Protein AF-0000000076344699 (afdb_homodimer)

InterPro domains:
  IPR036314 Manganese/iron superoxide dismutase, C-terminal domain superfamily [G3DSA:3.55.40.20] (142-290)
  IPR036314 Manganese/iron superoxide dismutase, C-terminal domain superfamily [SSF54719] (144-288)

Sequence (588 aa):
MAARPLLASTSRLATAAARRGIISPAASAPSSSSKPAGGAAGGVDARIFSGIDGFLGAKEVKRLDEWQAGLWGRLQEEVRSNPRLAPIRLKWDNDRFDVAELLAFSAREPSLSLAFNYASLLVNNSYFLEGLNPEAPKPVPAQFADLEDRVASYASGIVGSGWLWLVKAGEEIGDFDVVPTFAAGSLLVTQRAQRGRDGALPLFRTPATVGGEGAAPAAGEAAAADAAAPAAAPRYARKKSAAEVTPLAVLNLFELAYLGDKYGVFAREQYARDWFKTLDWDKVAKRNGQFGAFMAARPLLASTSRLATAAARRGIISPAASAPSSSSKPAGGAAGGVDARIFSGIDGFLGAKEVKRLDEWQAGLWGRLQEEVRSNPRLAPIRLKWDNDRFDVAELLAFSAREPSLSLAFNYASLLVNNSYFLEGLNPEAPKPVPAQFADLEDRVASYASGIVGSGWLWLVKAGEEIGDFDVVPTFAAGSLLVTQRAQRGRDGALPLFRTPATVGGEGAAPAAGEAAAADAAAPAAAPRYARKKSAAEVTPLAVLNLFELAYLGDKYGVFAREQYARDWFKTLDWDKVAKRNGQFGAF

Radius of gyration: 36.45 Å; Cα contacts (8 Å, |Δi|>4): 795; chains: 2; bounding box: 120×191×81 Å

Nearest PDB structures (foldseek):
  6ywy-assembly1_44  TM=6.635E-01  e=2.126E-09  Neurospora crassa
  4dvh-assembly1_B  TM=7.098E-01  e=1.607E-07  Trypanosoma cruzi strain CL Brener
  4h3e-assembly2_B  TM=6.931E-01  e=2.759E-07  Trypanosoma cruzi strain CL Brener
  4f6e-assembly1_B  TM=5.872E-01  e=1.428E-05  Saccharomyces cerevisiae S288C
  4e4e-assembly1_A  TM=5.513E-01  e=7.633E-05  Saccharomyces cerevisiae

pLDDT: mean 75.29, std 27.42, range [22.31, 98.75]

Foldseek 3Di:
DDCPPPDDPPPDPPPPDDPPPPPPPPPPDPPPPPPPPPDQAQLFDPLCCCPAPLAGHNQLVVLLVVLLQVLLVQLLVCCVPPPVNVVQNVCLLVVNHDLLQQLVVQQPPLVCVSNNLSSLVNQQSLQQRSFFARDAFDDDPPLCVVVLVVLLVCQQPDDDWWKWFWWQQDLDDSRIDIFIDGRSDDLQHDPSHGFLDDSVGDGHPPDDSDPDDPDDDDDPPDDSDSPPNRPDRPCVCPPPPVRRIGTLHMDTSHCSNGDDDPAHPNCRSVNSNSSSRRTPVVSSVVSVVVPSVD/DPPPPPDDPPPPPPPPPPPPPPPDPDPPPPPPPPPPPPDQAQLFDPLCCCPAPLAGHNQLVVLLVVLLQVLLVQLLVCCVPPPVNVVQNVCLLVVNHDLLQQLVVQQPPLVCVSNNLSSLVNQQSLQQRSFFARDAFDDDPPLCVVVLVVLLVCQQPDDDWWKWFWWQQDLDDSRIDIFIDGRSDDLQHDPSHGFLDDSVGDGHPPDDSDPDDPDDPDDPPDPSDSPPNRPDRPCVCVPPPVRRIGTLHMDTSHCSNGDDDPAHPNCRSVNSNSSSRRTPVVSSVVSVVVPSVD

Structure (mmCIF, N/CA/C/O backbone):
data_AF-0000000076344699-model_v1
#
loop_
_entity.id
_entity.type
_entity.pdbx_description
1 polymer 'Manganese/iron superoxide dismutase C-terminal domain-containing protein'
#
loop_
_atom_site.group_PDB
_atom_site.id
_atom_site.type_symbol
_atom_site.label_atom_id
_atom_site.label_alt_id
_atom_site.label_comp_id
_atom_site.label_asym_id
_atom_site.label_entity_id
_atom_site.label_seq_id
_atom_site.pdbx_PDB_ins_code
_atom_site.Cartn_x
_atom_site.Cartn_y
_atom_site.Cartn_z
_atom_site.occupancy
_atom_site.B_iso_or_equiv
_atom_site.auth_seq_id
_atom_site.auth_comp_id
_atom_site.auth_asym_id
_atom_site.auth_atom_id
_atom_site.pdbx_PDB_model_num
ATOM 1 N N . MET A 1 1 ? 69.562 91.062 12.648 1 24.58 1 MET A N 1
ATOM 2 C CA . MET A 1 1 ? 68.625 90.188 13.359 1 24.58 1 MET A CA 1
ATOM 3 C C . MET A 1 1 ? 67.188 90.688 13.234 1 24.58 1 MET A C 1
ATOM 5 O O . MET A 1 1 ? 66.312 90.312 13.992 1 24.58 1 MET A O 1
ATOM 9 N N . ALA A 1 2 ? 66.938 91.562 12.273 1 22.73 2 ALA A N 1
ATOM 10 C CA . ALA A 1 2 ? 65.938 92.625 12.062 1 22.73 2 ALA A CA 1
ATOM 11 C C . ALA A 1 2 ? 64.625 92 11.727 1 22.73 2 ALA A C 1
ATOM 13 O O . ALA A 1 2 ? 64.5 91.188 10.805 1 22.73 2 ALA A O 1
ATOM 14 N N . ALA A 1 3 ? 63.594 91.875 12.703 1 26.14 3 ALA A N 1
ATOM 15 C CA . ALA A 1 3 ? 62.406 91.25 13.234 1 26.14 3 ALA A CA 1
ATOM 16 C C . ALA A 1 3 ? 61.156 91.562 12.422 1 26.14 3 ALA A C 1
ATOM 18 O O . ALA A 1 3 ? 60.438 92.5 12.773 1 26.14 3 ALA A O 1
ATOM 19 N N . ARG A 1 4 ? 61.281 91.688 11.016 1 28.28 4 ARG A N 1
ATOM 20 C CA . ARG A 1 4 ? 60.281 92.5 10.328 1 28.28 4 ARG A CA 1
ATOM 21 C C . ARG A 1 4 ? 58.906 91.875 10.43 1 28.28 4 ARG A C 1
ATOM 23 O O . ARG A 1 4 ? 58.75 90.688 10.188 1 28.28 4 ARG A O 1
ATOM 30 N N . PRO A 1 5 ? 57.844 92.438 11.188 1 31.92 5 PRO A N 1
ATOM 31 C CA . PRO A 1 5 ? 56.562 92 11.719 1 31.92 5 PRO A CA 1
ATOM 32 C C . PRO A 1 5 ? 55.531 91.75 10.617 1 31.92 5 PRO A C 1
ATOM 34 O O . PRO A 1 5 ? 55.406 92.5 9.672 1 31.92 5 PRO A O 1
ATOM 37 N N . LEU A 1 6 ? 55.469 90.438 10.133 1 30.05 6 LEU A N 1
ATOM 38 C CA . LEU A 1 6 ? 54.75 89.938 8.977 1 30.05 6 LEU A CA 1
ATOM 39 C C . LEU A 1 6 ? 53.25 90.25 9.062 1 30.05 6 LEU A C 1
ATOM 41 O O . LEU A 1 6 ? 52.625 90 10.094 1 30.05 6 LEU A O 1
ATOM 45 N N . LEU A 1 7 ? 52.75 91.188 8.344 1 25.44 7 LEU A N 1
ATOM 46 C CA . LEU A 1 7 ? 51.469 91.875 8.195 1 25.44 7 LEU A CA 1
ATOM 47 C C . LEU A 1 7 ? 50.344 90.938 7.957 1 25.44 7 LEU A C 1
ATOM 49 O O . LEU A 1 7 ? 50.531 89.875 7.305 1 25.44 7 LEU A O 1
ATOM 53 N N . ALA A 1 8 ? 49.125 91 8.695 1 27.97 8 ALA A N 1
ATOM 54 C CA . ALA A 1 8 ? 47.906 90.312 9.203 1 27.97 8 ALA A CA 1
ATOM 55 C C . ALA A 1 8 ? 46.844 90.25 8.117 1 27.97 8 ALA A C 1
ATOM 57 O O . ALA A 1 8 ? 46.281 91.25 7.711 1 27.97 8 ALA A O 1
ATOM 58 N N . SER A 1 9 ? 47.062 89.562 6.879 1 25.36 9 SER A N 1
ATOM 59 C CA . SER A 1 9 ? 46.188 89.688 5.727 1 25.36 9 SER A CA 1
ATOM 60 C C . SER A 1 9 ? 44.781 89.188 6.027 1 25.36 9 SER A C 1
ATOM 62 O O . SER A 1 9 ? 44.656 88 6.406 1 25.36 9 SER A O 1
ATOM 64 N N . THR A 1 10 ? 43.781 89.938 6.57 1 25.61 10 THR A N 1
ATOM 65 C CA . THR A 1 10 ? 42.438 89.688 7.066 1 25.61 10 THR A CA 1
ATOM 66 C C . THR A 1 10 ? 41.531 89.188 5.941 1 25.61 10 THR A C 1
ATOM 68 O O . THR A 1 10 ? 41.344 89.875 4.941 1 25.61 10 THR A O 1
ATOM 71 N N . SER A 1 11 ? 41.562 87.875 5.57 1 27.44 11 SER A N 1
ATOM 72 C CA . SER A 1 11 ? 40.875 87.125 4.48 1 27.44 11 SER A CA 1
ATOM 73 C C . SER A 1 11 ? 39.375 87.25 4.605 1 27.44 11 SER A C 1
ATOM 75 O O . SER A 1 11 ? 38.812 87 5.672 1 27.44 11 SER A O 1
ATOM 77 N N . ARG A 1 12 ? 38.688 88.125 3.838 1 25.56 12 ARG A N 1
ATOM 78 C CA . ARG A 1 12 ? 37.281 88.562 3.75 1 25.56 12 ARG A CA 1
ATOM 79 C C . ARG A 1 12 ? 36.375 87.375 3.398 1 25.56 12 ARG A C 1
ATOM 81 O O . ARG A 1 12 ? 36.594 86.688 2.381 1 25.56 12 ARG A O 1
ATOM 88 N N . LEU A 1 13 ? 35.719 86.562 4.398 1 27.31 13 LEU A N 1
ATOM 89 C CA . LEU A 1 13 ? 34.875 85.375 4.457 1 27.31 13 LEU A CA 1
ATOM 90 C C . LEU A 1 13 ? 33.562 85.625 3.76 1 27.31 13 LEU A C 1
ATOM 92 O O . LEU A 1 13 ? 32.781 86.5 4.191 1 27.31 13 LEU A O 1
ATOM 96 N N . ALA A 1 14 ? 33.469 85.625 2.365 1 27.61 14 ALA A N 1
ATOM 97 C CA . ALA A 1 14 ? 32.25 85.875 1.576 1 27.61 14 ALA A CA 1
ATOM 98 C C . ALA A 1 14 ? 31.141 84.938 1.919 1 27.61 14 ALA A C 1
ATOM 100 O O . ALA A 1 14 ? 31.359 83.688 1.92 1 27.61 14 ALA A O 1
ATOM 101 N N . THR A 1 15 ? 30.062 85.312 2.686 1 26.39 15 THR A N 1
ATOM 102 C CA . THR A 1 15 ? 28.875 84.625 3.264 1 26.39 15 THR A CA 1
ATOM 103 C C . THR A 1 15 ? 27.922 84.188 2.17 1 26.39 15 THR A C 1
ATOM 105 O O . THR A 1 15 ? 27.375 85 1.423 1 26.39 15 THR A O 1
ATOM 108 N N . ALA A 1 16 ? 28.203 83.188 1.3 1 27.94 16 ALA A N 1
ATOM 109 C CA . ALA A 1 16 ? 27.312 82.75 0.215 1 27.94 16 ALA A CA 1
ATOM 110 C C . ALA A 1 16 ? 25.969 82.312 0.758 1 27.94 16 ALA A C 1
ATOM 112 O O . ALA A 1 16 ? 25.906 81.438 1.666 1 27.94 16 ALA A O 1
ATOM 113 N N . ALA A 1 17 ? 24.828 83.062 0.65 1 26.16 17 ALA A N 1
ATOM 114 C CA . ALA A 1 17 ? 23.422 82.875 1.038 1 26.16 17 ALA A CA 1
ATOM 115 C C . ALA A 1 17 ? 22.812 81.625 0.461 1 26.16 17 ALA A C 1
ATOM 117 O O . ALA A 1 17 ? 22.984 81.312 -0.722 1 26.16 17 ALA A O 1
ATOM 118 N N . ALA A 1 18 ? 22.281 80.625 1.261 1 28.27 18 ALA A N 1
ATOM 119 C CA . ALA A 1 18 ? 21.719 79.312 1.307 1 28.27 18 ALA A CA 1
ATOM 120 C C . ALA A 1 18 ? 20.359 79.25 0.621 1 28.27 18 ALA A C 1
ATOM 122 O O . ALA A 1 18 ? 19.375 79.812 1.13 1 28.27 18 ALA A O 1
ATOM 123 N N . ARG A 1 19 ? 20.109 79.625 -0.647 1 27.08 19 ARG A N 1
ATOM 124 C CA . ARG A 1 19 ? 18.703 79.625 -1.045 1 27.08 19 ARG A CA 1
ATOM 125 C C . ARG A 1 19 ? 18.109 78.25 -0.87 1 27.08 19 ARG A C 1
ATOM 127 O O . ARG A 1 19 ? 18.625 77.25 -1.403 1 27.08 19 ARG A O 1
ATOM 134 N N . ARG A 1 20 ? 17.375 77.875 0.209 1 28.78 20 ARG A N 1
ATOM 135 C CA . ARG A 1 20 ? 16.703 76.688 0.666 1 28.78 20 ARG A CA 1
ATOM 136 C C . ARG A 1 20 ? 15.578 76.25 -0.291 1 28.78 20 ARG A C 1
ATOM 138 O O . ARG A 1 20 ? 14.57 76.938 -0.402 1 28.78 20 ARG A O 1
ATOM 145 N N . GLY A 1 21 ? 15.82 75.812 -1.594 1 28 21 GLY A N 1
ATOM 146 C CA . GLY A 1 21 ? 14.719 75.375 -2.445 1 28 21 GLY A CA 1
ATOM 147 C C . GLY A 1 21 ? 13.812 74.375 -1.795 1 28 21 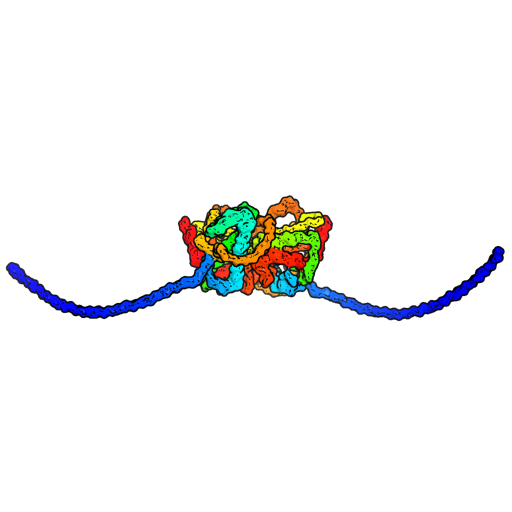GLY A C 1
ATOM 148 O O . GLY A 1 21 ? 14.289 73.438 -1.138 1 28 21 GLY A O 1
ATOM 149 N N . ILE A 1 22 ? 12.539 74.688 -1.443 1 32.91 22 ILE A N 1
ATOM 150 C CA . ILE A 1 22 ? 11.445 73.938 -0.84 1 32.91 22 ILE A CA 1
ATOM 151 C C . ILE A 1 22 ? 11.102 72.75 -1.719 1 32.91 22 ILE A C 1
ATOM 153 O O . ILE A 1 22 ? 10.68 72.875 -2.867 1 32.91 22 ILE A O 1
ATOM 157 N N . ILE A 1 23 ? 11.922 71.75 -1.865 1 32.47 23 ILE A N 1
ATOM 158 C CA . ILE A 1 23 ? 11.516 70.625 -2.678 1 32.47 23 ILE A CA 1
ATOM 159 C C . ILE A 1 23 ? 10.234 70 -2.115 1 32.47 23 ILE A C 1
ATOM 161 O O . ILE A 1 23 ? 10.133 69.75 -0.913 1 32.47 23 ILE A O 1
ATOM 165 N N . SER A 1 24 ? 9.055 70.188 -2.752 1 34.56 24 SER A N 1
ATOM 166 C CA . SER A 1 24 ? 7.738 69.625 -2.434 1 34.56 24 SER A CA 1
ATOM 167 C C . SER A 1 24 ? 7.793 68.125 -2.26 1 34.56 24 SER A C 1
ATOM 169 O O . SER A 1 24 ? 8.422 67.438 -3.062 1 34.56 24 SER A O 1
ATOM 171 N N . PRO A 1 25 ? 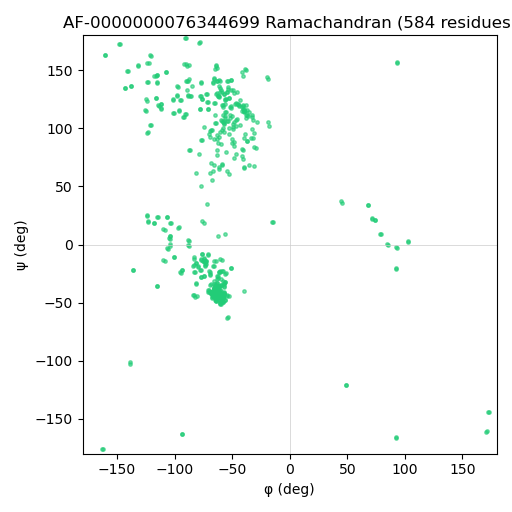7.48 67.625 -1.083 1 30.91 25 PRO A N 1
ATOM 172 C CA . PRO A 1 25 ? 7.566 66.188 -0.821 1 30.91 25 PRO A CA 1
ATOM 173 C C . PRO A 1 25 ? 6.719 65.312 -1.787 1 30.91 25 PRO A C 1
ATOM 175 O O . PRO A 1 25 ? 5.582 65.688 -2.088 1 30.91 25 PRO A O 1
ATOM 178 N N . ALA A 1 26 ? 7.289 64.75 -2.84 1 33.78 26 ALA A N 1
ATOM 179 C CA . ALA A 1 26 ? 6.562 63.781 -3.691 1 33.78 26 ALA A CA 1
ATOM 180 C C . ALA A 1 26 ? 5.715 62.844 -2.857 1 33.78 26 ALA A C 1
ATOM 182 O O . ALA A 1 26 ? 6.176 62.312 -1.837 1 33.78 26 ALA A O 1
ATOM 183 N N . ALA A 1 27 ? 4.367 62.875 -2.971 1 34.06 27 ALA A N 1
ATOM 184 C CA . ALA A 1 27 ? 3.367 61.969 -2.385 1 34.06 27 ALA A CA 1
ATOM 185 C C . ALA A 1 27 ? 3.717 60.5 -2.648 1 34.06 27 ALA A C 1
ATOM 187 O O . ALA A 1 27 ? 3.924 60.125 -3.797 1 34.06 27 ALA A O 1
ATOM 188 N N . SER A 1 28 ? 4.445 59.844 -1.771 1 30.69 28 SER A N 1
ATOM 189 C CA . SER A 1 28 ? 4.699 58.438 -1.879 1 30.69 28 SER A CA 1
ATOM 190 C C . SER A 1 28 ? 3.418 57.656 -2.178 1 30.69 28 SER A C 1
ATOM 192 O O . SER A 1 28 ? 2.391 57.875 -1.535 1 30.69 28 SER A O 1
ATOM 194 N N . ALA A 1 29 ? 3.186 57.219 -3.457 1 36.06 29 ALA A N 1
ATOM 195 C CA . ALA A 1 29 ? 2.078 56.375 -3.846 1 36.06 29 ALA A CA 1
ATOM 196 C C . ALA A 1 29 ? 1.9 55.219 -2.848 1 36.06 29 ALA A C 1
ATOM 198 O O . ALA A 1 29 ? 2.883 54.656 -2.371 1 36.06 29 ALA A O 1
ATOM 199 N N . PRO A 1 30 ? 0.682 55.156 -2.232 1 32.16 30 PRO A N 1
ATOM 200 C CA . PRO A 1 30 ? 0.468 54.031 -1.312 1 32.16 30 PRO A CA 1
ATOM 201 C C . PRO A 1 30 ? 0.874 52.688 -1.911 1 32.16 30 PRO A C 1
ATOM 203 O O . PRO A 1 30 ? 0.802 52.5 -3.129 1 32.16 30 PRO A O 1
ATOM 206 N N . SER A 1 31 ? 2.006 52.156 -1.462 1 31.08 31 SER A N 1
ATOM 207 C CA . SER A 1 31 ? 2.359 50.781 -1.795 1 31.08 31 SER A CA 1
ATOM 208 C C . SER A 1 31 ? 1.137 49.875 -1.751 1 31.08 31 SER A C 1
ATOM 210 O O . SER A 1 31 ? 0.387 49.875 -0.773 1 31.08 31 SER A O 1
ATOM 212 N N . SER A 1 32 ? 0.469 49.719 -2.908 1 30.31 32 SER A N 1
ATOM 213 C CA . SER A 1 32 ? -0.562 48.688 -2.992 1 30.31 32 SER A CA 1
ATOM 214 C C . SER A 1 32 ? -0.163 47.438 -2.209 1 30.31 32 SER A C 1
ATOM 216 O O . SER A 1 32 ? 0.896 46.844 -2.455 1 30.31 32 SER A O 1
ATOM 218 N N . SER A 1 33 ? -0.501 47.406 -0.978 1 29.67 33 SER A N 1
ATOM 219 C CA . SER A 1 33 ? -0.43 46.125 -0.27 1 29.67 33 SER A CA 1
ATOM 220 C C . SER A 1 33 ? -0.928 44.969 -1.144 1 29.67 33 SER A C 1
ATOM 222 O O . SER A 1 33 ? -2.082 44.969 -1.575 1 29.67 33 SER A O 1
ATOM 224 N N . SER A 1 34 ? -0.121 44.594 -2.115 1 30.67 34 SER A N 1
ATOM 225 C CA . SER A 1 34 ? -0.505 43.344 -2.771 1 30.67 34 SER A CA 1
ATOM 226 C C . SER A 1 34 ? -1.194 42.375 -1.795 1 30.67 34 SER A C 1
ATOM 228 O O . SER A 1 34 ? -0.637 42.062 -0.748 1 30.67 34 SER A O 1
ATOM 230 N N . LYS A 1 35 ? -2.52 42.469 -1.737 1 33.31 35 LYS A N 1
ATOM 231 C CA . LYS A 1 35 ? -3.303 41.438 -1.053 1 33.31 35 LYS A CA 1
ATOM 232 C C . LYS A 1 35 ? -2.648 40.062 -1.188 1 33.31 35 LYS A C 1
ATOM 234 O O . LYS A 1 35 ? -2.242 39.688 -2.283 1 33.31 35 LYS A O 1
ATOM 239 N N . PRO A 1 36 ? -2.129 39.594 -0.089 1 32.31 36 PRO A N 1
ATOM 240 C CA . PRO A 1 36 ? -1.609 38.25 -0.295 1 32.31 36 PRO A CA 1
ATOM 241 C C . PRO A 1 36 ? -2.494 37.406 -1.217 1 32.31 36 PRO A C 1
ATOM 243 O O . PRO A 1 36 ? -3.713 37.594 -1.241 1 32.31 36 PRO A O 1
ATOM 246 N N . ALA A 1 37 ? -2.115 37.062 -2.377 1 33 37 ALA A N 1
ATOM 247 C CA . ALA A 1 37 ? -2.746 36.062 -3.225 1 33 37 ALA A CA 1
ATOM 248 C C . ALA A 1 37 ? -3.631 35.125 -2.402 1 33 37 ALA A C 1
ATOM 250 O O . ALA A 1 37 ? -3.426 34.969 -1.196 1 33 37 ALA A O 1
ATOM 251 N N . GLY A 1 38 ? -4.766 34.656 -2.889 1 34.59 38 GLY A N 1
ATOM 252 C CA . GLY A 1 38 ? -5.801 33.781 -2.355 1 34.59 38 GLY A CA 1
ATOM 253 C C . GLY A 1 38 ? -5.266 32.719 -1.399 1 34.59 38 GLY A C 1
ATOM 254 O O . GLY A 1 38 ? -4.234 32.094 -1.669 1 34.59 38 GLY A O 1
ATOM 255 N N . GLY A 1 39 ? -5.262 32.719 -0.107 1 37.12 39 GLY A N 1
ATOM 256 C CA . GLY A 1 39 ? -4.84 32.062 1.118 1 37.12 39 GLY A CA 1
ATOM 257 C C . GLY A 1 39 ? -4.898 30.547 1.03 1 37.12 39 GLY A C 1
ATOM 258 O O . GLY A 1 39 ? -5.758 30 0.343 1 37.12 39 GLY A O 1
ATOM 259 N N . ALA A 1 40 ? -3.693 29.734 0.973 1 47.19 40 ALA A N 1
ATOM 260 C CA . ALA A 1 40 ? -3.375 28.344 1.236 1 47.19 40 ALA A CA 1
ATOM 261 C C . ALA A 1 40 ? -4.309 27.75 2.295 1 47.19 40 ALA A C 1
ATOM 263 O O . ALA A 1 40 ? -4.395 28.281 3.41 1 47.19 40 ALA A O 1
ATOM 264 N N . ALA A 1 41 ? -5.422 27.312 2.027 1 57.31 41 ALA A N 1
ATOM 265 C CA . ALA A 1 41 ? -6.223 26.531 2.975 1 57.31 41 ALA A CA 1
ATOM 266 C C . ALA A 1 41 ? -5.371 25.484 3.688 1 57.31 41 ALA A C 1
ATOM 268 O O . ALA A 1 41 ? -4.711 24.672 3.039 1 57.31 41 ALA A O 1
ATOM 269 N N . GLY A 1 42 ? -5.258 25.5 4.926 1 66 42 GLY A N 1
ATOM 270 C CA . GLY A 1 42 ? -4.668 24.531 5.844 1 66 42 GLY A CA 1
ATOM 271 C C . GLY A 1 42 ? -3.154 24.469 5.754 1 66 42 GLY A C 1
ATOM 272 O O . GLY A 1 42 ? -2.557 23.406 5.918 1 66 42 GLY A O 1
ATOM 273 N N . GLY A 1 43 ? -2.463 25.438 5.301 1 85.69 43 GLY A N 1
ATOM 274 C CA . GLY A 1 43 ? -1.012 25.5 5.223 1 85.69 43 GLY A CA 1
ATOM 275 C C . GLY A 1 43 ? -0.464 25.031 3.891 1 85.69 43 GLY A C 1
ATOM 276 O O . GLY A 1 43 ? 0.745 25.078 3.654 1 85.69 43 GLY A O 1
ATOM 277 N N . VAL A 1 44 ? -1.335 24.578 3.02 1 93.5 44 VAL A N 1
ATOM 278 C CA . VAL A 1 44 ? -0.926 24.078 1.709 1 93.5 44 VAL A CA 1
ATOM 279 C C . VAL A 1 44 ? -0.834 25.25 0.722 1 93.5 44 VAL A C 1
ATOM 281 O O . VAL A 1 44 ? -1.763 26.047 0.613 1 93.5 44 VAL A O 1
ATOM 284 N N . ASP A 1 45 ? 0.29 25.375 0.058 1 94.12 45 ASP A N 1
ATOM 285 C CA . ASP A 1 45 ? 0.451 26.375 -0.998 1 94.12 45 ASP A CA 1
ATOM 286 C C . ASP A 1 45 ? -0.359 26 -2.236 1 94.12 45 ASP A C 1
ATOM 288 O O . ASP A 1 45 ? -0.08 24.984 -2.883 1 94.12 45 ASP A O 1
ATOM 292 N N . ALA A 1 46 ? -1.313 26.797 -2.586 1 94 46 ALA A N 1
ATOM 293 C CA . ALA A 1 46 ? -2.275 26.484 -3.637 1 94 46 ALA A CA 1
ATOM 294 C C . ALA A 1 46 ? -1.578 26.281 -4.98 1 94 46 ALA A C 1
ATOM 296 O O . ALA A 1 46 ? -2.131 25.656 -5.891 1 94 46 ALA A O 1
ATOM 297 N N . ARG A 1 47 ? -0.373 26.797 -5.227 1 95.38 47 ARG A N 1
ATOM 298 C CA . ARG A 1 47 ? 0.348 26.734 -6.492 1 95.38 47 ARG A CA 1
ATOM 299 C C . ARG A 1 47 ? 0.739 25.297 -6.828 1 95.38 47 ARG A C 1
ATOM 301 O O . ARG A 1 47 ? 1.033 24.984 -7.984 1 95.38 47 ARG A O 1
ATOM 308 N N . ILE A 1 48 ? 0.635 24.391 -5.797 1 96.06 48 ILE A N 1
ATOM 309 C CA . ILE A 1 48 ? 1.047 23.016 -6.066 1 96.06 48 ILE A CA 1
ATOM 310 C C . ILE A 1 48 ? 0.003 22.328 -6.945 1 96.06 48 ILE A C 1
ATOM 312 O O . ILE A 1 48 ? 0.281 21.297 -7.555 1 96.06 48 ILE A O 1
ATOM 316 N N . PHE A 1 49 ? -1.212 22.844 -7.109 1 96.12 49 PHE A N 1
ATOM 317 C CA . PHE A 1 49 ? -2.303 22.188 -7.82 1 96.12 49 PHE A CA 1
ATOM 318 C C . PHE A 1 49 ? -2.088 22.25 -9.328 1 96.12 49 PHE A C 1
ATOM 320 O O . PHE A 1 49 ? -2.73 21.531 -10.086 1 96.12 49 PHE A O 1
ATOM 327 N N . SER A 1 50 ? -1.167 23.109 -9.75 1 96 50 SER A N 1
ATOM 328 C CA . SER A 1 50 ? -0.779 23.141 -11.156 1 96 50 SER A CA 1
ATOM 329 C C . SER A 1 50 ? 0.339 22.141 -11.445 1 96 50 SER A C 1
ATOM 331 O O . SER A 1 50 ? 0.764 22 -12.594 1 96 50 SER A O 1
ATOM 333 N N . GLY A 1 51 ? 0.687 21.422 -10.453 1 96.5 51 GLY A N 1
ATOM 334 C CA . GLY A 1 51 ? 1.843 20.531 -10.555 1 96.5 51 GLY A CA 1
ATOM 335 C C . GLY A 1 51 ? 3.125 21.188 -10.062 1 96.5 51 GLY A C 1
ATOM 336 O O . GLY A 1 51 ? 3.193 22.406 -9.914 1 96.5 51 GLY A O 1
ATOM 337 N N . ILE A 1 52 ? 4.012 20.391 -9.695 1 96.75 52 ILE A N 1
ATOM 338 C CA . ILE A 1 52 ? 5.336 20.828 -9.266 1 96.75 52 ILE A CA 1
ATOM 339 C C . ILE A 1 52 ? 6.387 20.344 -10.258 1 96.75 52 ILE A C 1
ATOM 341 O O . ILE A 1 52 ? 6.59 19.141 -10.406 1 96.75 52 ILE A O 1
ATOM 345 N N . ASP A 1 53 ? 7.086 21.281 -10.852 1 93.38 53 ASP A N 1
ATOM 346 C CA . ASP A 1 53 ? 8.102 20.922 -11.836 1 93.38 53 ASP A CA 1
ATOM 347 C C . ASP A 1 53 ? 9.141 19.969 -11.234 1 93.38 53 ASP A C 1
ATOM 349 O O . ASP A 1 53 ? 9.656 20.219 -10.148 1 93.38 53 ASP A O 1
ATOM 353 N N . GLY A 1 54 ? 9.352 18.859 -11.992 1 94.12 54 GLY A N 1
ATOM 354 C CA . GLY A 1 54 ? 10.359 17.906 -11.562 1 94.12 54 GLY A CA 1
ATOM 355 C C . GLY A 1 54 ? 9.844 16.906 -10.547 1 94.12 54 GLY A C 1
ATOM 356 O O . GLY A 1 54 ? 10.586 16.016 -10.117 1 94.12 54 GLY A O 1
ATOM 357 N N . PHE A 1 55 ? 8.586 17.016 -10.195 1 96.94 55 PHE A N 1
ATOM 358 C CA . PHE A 1 55 ? 8.062 16.109 -9.18 1 96.94 55 PHE A CA 1
ATOM 359 C C . PHE A 1 55 ? 6.664 15.625 -9.547 1 96.94 55 PHE A C 1
ATOM 361 O O . PHE A 1 55 ? 6.5 14.836 -10.477 1 96.94 55 PHE A O 1
ATOM 368 N N . LEU A 1 56 ? 5.609 16.156 -8.984 1 97.56 56 LEU A N 1
ATOM 369 C CA . LEU A 1 56 ? 4.254 15.688 -9.258 1 97.56 56 LEU A CA 1
ATOM 370 C C . LEU A 1 56 ? 3.57 16.578 -10.297 1 97.56 56 LEU A C 1
ATOM 372 O O . LEU A 1 56 ? 3.67 17.797 -10.227 1 97.56 56 LEU A O 1
ATOM 376 N N . GLY A 1 57 ? 2.895 15.953 -11.234 1 97.06 57 GLY A N 1
ATOM 377 C CA . GLY A 1 57 ? 2.061 16.703 -12.156 1 97.06 57 GLY A CA 1
ATOM 378 C C . GLY A 1 57 ? 0.727 17.109 -11.555 1 97.06 57 GLY A C 1
ATOM 379 O O . GLY A 1 57 ? 0.395 16.719 -10.438 1 97.06 57 GLY A O 1
ATOM 380 N N . ALA A 1 58 ? -0.018 17.906 -12.289 1 97.06 58 ALA A N 1
ATOM 381 C CA . ALA A 1 58 ? -1.313 18.406 -11.836 1 97.06 58 ALA A CA 1
ATOM 382 C C . ALA A 1 58 ? -2.283 17.25 -11.578 1 97.06 58 ALA A C 1
ATOM 384 O O . ALA A 1 58 ? -3.1 17.312 -10.656 1 97.06 58 ALA A O 1
ATOM 385 N N . LYS A 1 59 ? -2.217 16.234 -12.344 1 95.75 59 LYS A N 1
ATOM 386 C CA . LYS A 1 59 ? -3.117 15.102 -12.211 1 95.75 59 LYS A CA 1
ATOM 387 C C . LYS A 1 59 ? -2.912 14.391 -10.883 1 95.75 59 LYS A C 1
ATOM 389 O O . LYS A 1 59 ? -3.881 14.039 -10.203 1 95.75 59 LYS A O 1
ATOM 394 N N . GLU A 1 60 ? -1.678 14.117 -10.539 1 96.81 60 GLU A N 1
ATOM 395 C CA . GLU A 1 60 ? -1.371 13.445 -9.281 1 96.81 60 GLU A CA 1
ATOM 396 C C . GLU A 1 60 ? -1.753 14.305 -8.078 1 96.81 60 GLU A C 1
ATOM 398 O O . GLU A 1 60 ? -2.285 13.797 -7.09 1 96.81 60 GLU A O 1
ATOM 403 N N . VAL A 1 61 ? -1.501 15.641 -8.172 1 97.5 61 VAL A N 1
ATOM 404 C CA . VAL A 1 61 ? -1.865 16.531 -7.074 1 97.5 61 VAL A CA 1
ATOM 405 C C . VAL A 1 61 ? -3.383 16.562 -6.914 1 97.5 61 VAL A C 1
ATOM 407 O O . VAL A 1 61 ? -3.896 16.562 -5.793 1 97.5 61 VAL A O 1
ATOM 410 N N . LYS A 1 62 ? -4.055 16.578 -7.988 1 96.56 62 LYS A N 1
ATOM 411 C CA . LYS A 1 62 ? -5.512 16.547 -7.938 1 96.56 62 LYS A CA 1
ATOM 412 C C . LYS A 1 62 ? -6.008 15.266 -7.273 1 96.56 62 LYS A C 1
ATOM 414 O O . LYS A 1 62 ? -6.98 15.289 -6.516 1 96.56 62 LYS A O 1
ATOM 419 N N . ARG A 1 63 ? -5.41 14.172 -7.559 1 97.06 63 ARG A N 1
ATOM 420 C CA . ARG A 1 63 ? -5.77 12.906 -6.934 1 97.06 63 ARG A CA 1
ATOM 421 C C . ARG A 1 63 ? -5.586 12.969 -5.422 1 97.06 63 ARG A C 1
ATOM 423 O O . ARG A 1 63 ? -6.43 12.477 -4.668 1 97.06 63 ARG A O 1
ATOM 430 N N . LEU A 1 64 ? -4.504 13.555 -4.996 1 98.06 64 LEU A N 1
ATOM 431 C CA . LEU A 1 64 ? -4.258 13.734 -3.57 1 98.06 64 LEU A CA 1
ATOM 432 C C . LEU A 1 64 ? -5.309 14.641 -2.945 1 98.06 64 LEU A C 1
ATOM 434 O O . LEU A 1 64 ? -5.711 14.438 -1.797 1 98.06 64 LEU A O 1
ATOM 438 N N . ASP A 1 65 ? -5.699 15.641 -3.697 1 97.38 65 ASP A N 1
ATOM 439 C CA . ASP A 1 65 ? -6.77 16.531 -3.268 1 97.38 65 ASP A CA 1
ATOM 440 C C . ASP A 1 65 ? -8.094 15.773 -3.125 1 97.38 65 ASP A C 1
ATOM 442 O O . ASP A 1 65 ? -8.781 15.906 -2.107 1 97.38 65 ASP A O 1
ATOM 446 N N . GLU A 1 66 ? -8.391 14.984 -4.105 1 96.81 66 GLU A N 1
ATOM 447 C CA . GLU A 1 66 ? -9.602 14.164 -4.07 1 96.81 66 GLU A CA 1
ATOM 448 C C . GLU A 1 66 ? -9.57 13.18 -2.906 1 96.81 66 GLU A C 1
ATOM 450 O O . GLU A 1 66 ? -10.586 12.953 -2.252 1 96.81 66 GLU A O 1
ATOM 455 N N . TRP A 1 67 ? -8.43 12.672 -2.719 1 97.81 67 TRP A N 1
ATOM 456 C CA . TRP A 1 67 ? -8.266 11.75 -1.602 1 97.81 67 TRP A CA 1
ATOM 457 C C . TRP A 1 67 ? -8.531 12.453 -0.273 1 97.81 67 TRP A C 1
ATOM 459 O O . TRP A 1 67 ? -9.273 11.945 0.569 1 97.81 67 TRP A O 1
ATOM 469 N N . GLN A 1 68 ? -7.977 13.625 -0.116 1 98 68 GLN A N 1
ATOM 470 C CA . GLN A 1 68 ? -8.18 14.414 1.092 1 98 68 GLN A CA 1
ATOM 471 C C . GLN A 1 68 ? -9.656 14.711 1.314 1 98 68 GLN A C 1
ATOM 473 O O . GLN A 1 68 ? -10.188 14.469 2.402 1 98 68 GLN A O 1
ATOM 478 N N . ALA A 1 69 ? -10.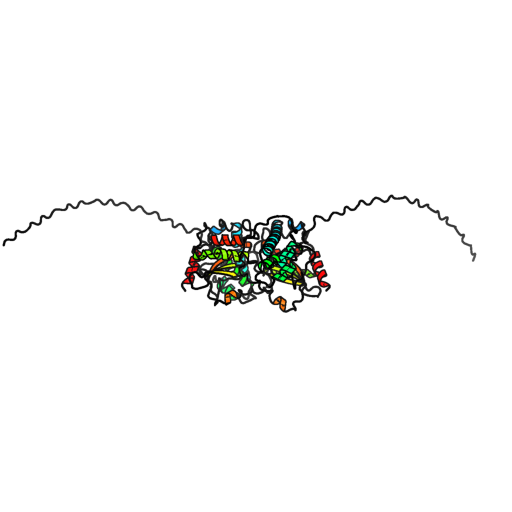289 15.164 0.305 1 96.94 69 ALA A N 1
ATOM 479 C CA . ALA A 1 69 ? -11.703 15.516 0.394 1 96.94 69 ALA A CA 1
ATOM 480 C C . ALA A 1 69 ? -12.555 14.289 0.706 1 96.94 69 ALA A C 1
ATOM 482 O O . ALA A 1 69 ? -13.469 14.352 1.531 1 96.94 69 ALA A O 1
ATOM 483 N N . GLY A 1 70 ? -12.227 13.227 0.06 1 96.81 70 GLY A N 1
ATOM 484 C CA . GLY A 1 70 ? -12.961 12 0.305 1 96.81 70 GLY A CA 1
ATOM 485 C C . GLY A 1 70 ? -12.773 11.461 1.713 1 96.81 70 GLY A C 1
ATOM 486 O O . GLY A 1 70 ? -13.711 10.906 2.299 1 96.81 70 GLY A O 1
ATOM 487 N N . LEU A 1 71 ? -11.586 11.594 2.23 1 97.5 71 LEU A N 1
ATOM 488 C CA . LEU A 1 71 ? -11.32 11.172 3.6 1 97.5 71 LEU A CA 1
ATOM 489 C C . LEU A 1 71 ? -12.141 11.984 4.59 1 97.5 71 LEU A C 1
ATOM 491 O O . LEU A 1 71 ? -12.664 11.438 5.566 1 97.5 71 LEU A O 1
ATOM 495 N N . TRP A 1 72 ? -12.242 13.273 4.348 1 96.94 72 TRP A N 1
ATOM 496 C CA . TRP A 1 72 ? -13.102 14.102 5.188 1 96.94 72 TRP A CA 1
ATOM 497 C C . TRP A 1 72 ? -14.547 13.602 5.148 1 96.94 72 TRP A C 1
ATOM 499 O O . TRP A 1 72 ? -15.188 13.469 6.191 1 96.94 72 TRP A O 1
ATOM 509 N N . GLY A 1 73 ? -15.055 13.359 3.945 1 96.31 73 GLY A N 1
ATOM 510 C CA . GLY A 1 73 ? -16.406 12.852 3.811 1 96.31 73 GLY A CA 1
ATOM 511 C C . GLY A 1 73 ? -16.641 11.547 4.543 1 96.31 73 GLY A C 1
ATOM 512 O O . GLY A 1 73 ? -17.641 11.391 5.246 1 96.31 73 GLY A O 1
ATOM 513 N N . ARG A 1 74 ? -15.773 10.672 4.41 1 95.94 74 ARG A N 1
ATOM 514 C CA . ARG A 1 74 ? -15.883 9.359 5.039 1 95.94 74 ARG A CA 1
ATOM 515 C C . ARG A 1 74 ? -15.766 9.469 6.555 1 95.94 74 ARG A C 1
ATOM 517 O O . ARG A 1 74 ? -16.484 8.781 7.285 1 95.94 74 ARG A O 1
ATOM 524 N N . LEU A 1 75 ? -14.836 10.328 7.02 1 97.06 75 LEU A N 1
ATOM 525 C CA . LEU A 1 75 ? -14.719 10.547 8.461 1 97.06 75 LEU A CA 1
ATOM 526 C C . LEU A 1 75 ? -16.016 11.117 9.031 1 97.06 75 LEU A C 1
ATOM 528 O O . LEU A 1 75 ? -16.484 10.664 10.07 1 97.06 75 LEU A O 1
ATOM 532 N N . GLN A 1 76 ? -16.531 12.062 8.336 1 96 76 GLN A N 1
ATOM 533 C CA . GLN A 1 76 ? -17.781 12.664 8.781 1 96 76 GLN A CA 1
ATOM 534 C C . GLN A 1 76 ? -18.906 11.625 8.852 1 96 76 GLN A C 1
ATOM 536 O O . GLN A 1 76 ? -19.656 11.586 9.828 1 96 76 GLN A O 1
ATOM 541 N N . GLU A 1 77 ? -19 10.812 7.863 1 96.06 77 GLU A N 1
ATOM 542 C CA . GLU A 1 77 ? -20.016 9.766 7.848 1 96.06 77 GLU A CA 1
ATOM 543 C C . GLU A 1 77 ? -19.828 8.797 9.016 1 96.06 77 GLU A C 1
ATOM 545 O O . GLU A 1 77 ? -20.797 8.422 9.688 1 96.06 77 GLU A O 1
ATOM 550 N N . GLU A 1 78 ? -18.609 8.445 9.242 1 95.94 78 GLU A N 1
ATOM 551 C CA . GLU A 1 78 ? -18.312 7.539 10.344 1 95.94 78 GLU A CA 1
ATOM 552 C C . GLU A 1 78 ? -18.672 8.172 11.688 1 95.94 78 GLU A C 1
ATOM 554 O O . GLU A 1 78 ? -19.266 7.52 12.547 1 95.94 78 GLU A O 1
ATOM 559 N N . VAL A 1 79 ? -18.328 9.406 11.875 1 96.25 79 VAL A N 1
ATOM 560 C CA . VAL A 1 79 ? -18.609 10.117 13.125 1 96.25 79 VAL A CA 1
ATOM 561 C C . VAL A 1 79 ? -20.109 10.227 13.336 1 96.25 79 VAL A C 1
ATOM 563 O O . VAL A 1 79 ? -20.594 10.102 14.469 1 96.25 79 VAL A O 1
ATOM 566 N N . ARG A 1 80 ? -20.828 10.336 12.32 1 95.56 80 ARG A N 1
ATOM 567 C CA . ARG A 1 80 ? -22.281 10.508 12.414 1 95.56 80 ARG A CA 1
ATOM 568 C C . ARG A 1 80 ? -22.969 9.172 12.633 1 95.56 80 ARG A C 1
ATOM 570 O O . ARG A 1 80 ? -23.969 9.094 13.352 1 95.56 80 ARG A O 1
ATOM 577 N N . SER A 1 81 ? -22.469 8.141 12.102 1 95.25 81 SER A N 1
ATOM 578 C CA . SER A 1 81 ? -23.188 6.871 12.078 1 95.25 81 SER A CA 1
ATOM 579 C C . SER A 1 81 ? -22.781 5.984 13.242 1 95.25 81 SER A C 1
ATOM 581 O O . SER A 1 81 ? -23.516 5.09 13.641 1 95.25 81 SER A O 1
ATOM 583 N N . ASN A 1 82 ? -21.594 6.195 13.781 1 94.94 82 ASN A N 1
ATOM 584 C CA . ASN A 1 82 ? -21.094 5.348 14.859 1 94.94 82 ASN A CA 1
ATOM 585 C C . ASN A 1 82 ? -21.484 5.902 16.234 1 94.94 82 ASN A C 1
ATOM 587 O O . ASN A 1 82 ? -20.953 6.938 16.656 1 94.94 82 ASN A O 1
ATOM 591 N N . PRO A 1 83 ? -22.344 5.188 16.938 1 95.56 83 PRO A N 1
ATOM 592 C CA . PRO A 1 83 ? -22.828 5.707 18.219 1 95.56 83 PRO A CA 1
ATOM 593 C C . PRO A 1 83 ? -21.703 5.902 19.234 1 95.56 83 PRO A C 1
ATOM 595 O O . PRO A 1 83 ? -21.812 6.762 20.109 1 95.56 83 PRO A O 1
ATOM 598 N N . ARG A 1 84 ? -20.656 5.223 19.094 1 95.62 84 ARG A N 1
ATOM 599 C CA . ARG A 1 84 ? -19.562 5.309 20.047 1 95.62 84 ARG A CA 1
ATOM 600 C C . ARG A 1 84 ? -18.766 6.598 19.844 1 95.62 84 ARG A C 1
ATOM 602 O O . ARG A 1 84 ? -17.938 6.961 20.688 1 95.62 84 ARG A O 1
ATOM 609 N N . LEU A 1 85 ? -19.078 7.285 18.812 1 96.88 85 LEU A N 1
ATOM 610 C CA . LEU A 1 85 ? -18.375 8.531 18.531 1 96.88 85 LEU A CA 1
ATOM 611 C C . LEU A 1 85 ? -19.266 9.734 18.828 1 96.88 85 LEU A C 1
ATOM 613 O O . LEU A 1 85 ? -19 10.844 18.375 1 96.88 85 LEU A O 1
ATOM 617 N N . ALA A 1 86 ? -20.203 9.57 19.656 1 96.12 86 ALA A N 1
ATOM 618 C CA . ALA A 1 86 ? -21.188 10.609 19.984 1 96.12 86 ALA A CA 1
ATOM 619 C C . ALA A 1 86 ? -20.5 11.836 20.562 1 96.12 86 ALA A C 1
ATOM 621 O O . ALA A 1 86 ? -20.812 12.969 20.188 1 96.12 86 ALA A O 1
ATOM 622 N N . PRO A 1 87 ? -19.578 11.703 21.453 1 95.31 87 PRO A N 1
ATOM 623 C CA . PRO A 1 87 ? -18.922 12.891 22 1 95.31 87 PRO A CA 1
ATOM 624 C C . PRO A 1 87 ? -18.156 13.688 20.938 1 95.31 87 PRO A C 1
ATOM 626 O O . PRO A 1 87 ? -18.109 14.914 20.984 1 95.31 87 PRO A O 1
ATOM 629 N N . ILE A 1 88 ? -17.562 12.977 20.031 1 95.62 88 ILE A N 1
ATOM 630 C CA . ILE A 1 88 ? -16.828 13.617 18.938 1 95.62 88 ILE A CA 1
ATOM 631 C C . ILE A 1 88 ? -17.812 14.328 18 1 95.62 88 ILE A C 1
ATOM 633 O O . ILE A 1 88 ? -17.547 15.438 17.547 1 95.62 88 ILE A O 1
ATOM 637 N N . ARG A 1 89 ? -18.891 13.703 17.75 1 95.81 89 ARG A N 1
ATOM 638 C CA . ARG A 1 89 ? -19.938 14.281 16.906 1 95.81 89 ARG A CA 1
ATOM 639 C C . ARG A 1 89 ? -20.422 15.609 17.469 1 95.81 89 ARG A C 1
ATOM 641 O O . ARG A 1 89 ? -20.594 16.578 16.734 1 95.81 89 ARG A O 1
ATOM 648 N N . LEU A 1 90 ? -20.641 15.656 18.719 1 95.38 90 LEU A N 1
ATOM 649 C CA . LEU A 1 90 ? -21.094 16.875 19.375 1 95.38 90 LEU A CA 1
ATOM 650 C C . LEU A 1 90 ? -20.109 18.016 19.141 1 95.38 90 LEU A C 1
ATOM 652 O O . LEU A 1 90 ? -20.516 19.141 18.844 1 95.38 90 LEU A O 1
ATOM 656 N N . LYS A 1 91 ? -18.891 17.688 19.25 1 94.38 91 LYS A N 1
ATOM 657 C CA . LYS A 1 91 ? -17.859 18.703 19.031 1 94.38 91 LYS A CA 1
ATOM 658 C C . LYS A 1 91 ? -17.828 19.141 17.562 1 94.38 91 LYS A C 1
ATOM 660 O O . LYS A 1 91 ? -17.703 20.328 17.266 1 94.38 91 LYS A O 1
ATOM 665 N N . TRP A 1 92 ? -17.938 18.172 16.719 1 93.12 92 TRP A N 1
ATOM 666 C CA . TRP A 1 92 ? -17.984 18.453 15.289 1 93.12 92 TRP A CA 1
ATOM 667 C C . TRP A 1 92 ? -19.125 19.391 14.961 1 93.12 92 TRP A C 1
ATOM 669 O O . TRP A 1 92 ? -18.938 20.406 14.281 1 93.12 92 TRP A O 1
ATOM 679 N N . ASP A 1 93 ? -20.266 19.172 15.555 1 92.31 93 ASP A N 1
ATOM 680 C CA . ASP A 1 93 ? -21.469 19.938 15.273 1 92.31 93 ASP A CA 1
ATOM 681 C C . ASP A 1 93 ? -21.391 21.344 15.859 1 92.31 93 ASP A C 1
ATOM 683 O O . ASP A 1 93 ? -22.125 22.234 15.461 1 92.31 93 ASP A O 1
ATOM 687 N N . ASN A 1 94 ? -20.484 21.578 16.781 1 92.94 94 ASN A N 1
ATOM 688 C CA . ASN A 1 94 ? -20.328 22.891 17.406 1 92.94 94 ASN A CA 1
ATOM 689 C C . ASN A 1 94 ? -19.031 23.578 16.969 1 92.94 94 ASN A C 1
ATOM 691 O O . ASN A 1 94 ? -18.516 24.438 17.672 1 92.94 94 ASN A O 1
ATOM 695 N N . ASP A 1 95 ? -18.391 23.062 15.93 1 89.25 95 ASP A N 1
ATOM 696 C CA . ASP A 1 95 ? -17.219 23.656 15.305 1 89.25 95 ASP A CA 1
ATOM 697 C C . ASP A 1 95 ? -16.016 23.594 16.25 1 89.25 95 ASP A C 1
ATOM 699 O O . ASP A 1 95 ? -15.211 24.531 16.312 1 89.25 95 ASP A O 1
ATOM 703 N N . ARG A 1 96 ? -15.992 22.547 17 1 90.69 96 ARG A N 1
ATOM 704 C CA . ARG A 1 96 ? -14.891 22.344 17.938 1 90.69 96 ARG A CA 1
ATOM 705 C C . ARG A 1 96 ? -14.203 21.016 17.688 1 90.69 96 ARG A C 1
ATOM 707 O O . ARG A 1 96 ? -13.625 20.422 18.609 1 90.69 96 ARG A O 1
ATOM 714 N N . PHE A 1 97 ? -14.414 20.531 16.516 1 91.25 97 PHE A N 1
ATOM 715 C CA . PHE A 1 97 ? -13.797 19.266 16.172 1 91.25 97 PHE A CA 1
ATOM 716 C C . PHE A 1 97 ? -12.273 19.375 16.172 1 91.25 97 PHE A C 1
ATOM 718 O O . PHE A 1 97 ? -11.719 20.328 15.609 1 91.25 97 PHE A O 1
ATOM 725 N N . ASP A 1 98 ? -11.688 18.484 16.844 1 89.25 98 ASP A N 1
ATOM 726 C CA . ASP A 1 98 ? -10.234 18.375 16.922 1 89.25 98 ASP A CA 1
ATOM 727 C C . ASP A 1 98 ? -9.773 16.984 16.5 1 89.25 98 ASP A C 1
ATOM 729 O O . ASP A 1 98 ? -10.023 15.992 17.203 1 89.25 98 ASP A O 1
ATOM 733 N N . VAL A 1 99 ? -9.062 16.938 15.43 1 91.12 99 VAL A N 1
ATOM 734 C CA . VAL A 1 99 ? -8.648 15.656 14.867 1 91.12 99 VAL A CA 1
ATOM 735 C C . VAL A 1 99 ? -7.719 14.938 15.836 1 91.12 99 VAL A C 1
ATOM 737 O O . VAL A 1 99 ? -7.742 13.703 15.93 1 91.12 99 VAL A O 1
ATOM 740 N N . ALA A 1 100 ? -6.84 15.664 16.516 1 89.38 100 ALA A N 1
ATOM 741 C CA . ALA A 1 100 ? -5.934 15.055 17.484 1 89.38 100 ALA A CA 1
ATOM 742 C C . ALA A 1 100 ? -6.707 14.352 18.594 1 89.38 100 ALA A C 1
ATOM 744 O O . ALA A 1 100 ? -6.312 13.273 19.062 1 89.38 100 ALA A O 1
ATOM 745 N N . GLU A 1 101 ? -7.77 14.984 19.016 1 90.56 101 GLU A N 1
ATOM 746 C CA . GLU A 1 101 ? -8.617 14.367 20.047 1 90.56 101 GLU A CA 1
ATOM 747 C C . GLU A 1 101 ? -9.242 13.07 19.531 1 90.56 101 GLU A C 1
ATOM 749 O O . GLU A 1 101 ? -9.281 12.07 20.25 1 90.56 101 GLU A O 1
ATOM 754 N N . LEU A 1 102 ? -9.766 13.125 18.359 1 93.88 102 LEU A N 1
ATOM 755 C CA . LEU A 1 102 ? -10.352 11.922 17.781 1 93.88 102 LEU A CA 1
ATOM 756 C C . LEU A 1 102 ? -9.32 10.797 17.703 1 93.88 102 LEU A C 1
ATOM 758 O O . LEU A 1 102 ? -9.617 9.648 18.016 1 93.88 102 LEU A O 1
ATOM 762 N N . LEU A 1 103 ? -8.133 11.117 17.25 1 93.75 103 LEU A N 1
ATOM 763 C CA . LEU A 1 103 ? -7.078 10.117 17.125 1 93.75 103 LEU A CA 1
ATOM 764 C C . LEU A 1 103 ? -6.738 9.523 18.484 1 93.75 103 LEU A C 1
ATOM 766 O O . LEU A 1 103 ? -6.594 8.305 18.609 1 93.75 103 LEU A O 1
ATOM 770 N N . ALA A 1 104 ? -6.66 10.367 19.516 1 90 104 ALA A N 1
ATOM 771 C CA . ALA A 1 104 ? -6.387 9.883 20.859 1 90 104 ALA A CA 1
ATOM 772 C C . ALA A 1 104 ? -7.516 8.984 21.359 1 90 104 ALA A C 1
ATOM 774 O O . ALA A 1 104 ? -7.266 7.941 21.969 1 90 104 ALA A O 1
ATOM 775 N N . PHE A 1 105 ? -8.719 9.391 21.047 1 90.25 105 PHE A N 1
ATOM 776 C CA . PHE A 1 105 ? -9.922 8.703 21.5 1 90.25 105 PHE A CA 1
ATOM 777 C C . PHE A 1 105 ? -10.055 7.34 20.844 1 90.25 105 PHE A C 1
ATOM 779 O O . PHE A 1 105 ? -10.492 6.379 21.469 1 90.25 105 PHE A O 1
ATOM 786 N N . SER A 1 106 ? -9.625 7.234 19.609 1 92.56 106 SER A N 1
ATOM 787 C CA . SER A 1 106 ? -9.898 6.047 18.797 1 92.56 106 SER A CA 1
ATOM 788 C C . SER A 1 106 ? -8.68 5.125 18.75 1 92.56 106 SER A C 1
ATOM 790 O O . SER A 1 106 ? -8.789 3.967 18.344 1 92.56 106 SER A O 1
ATOM 792 N N . ALA A 1 107 ? -7.469 5.465 19.188 1 87.25 107 ALA A N 1
ATOM 793 C CA . ALA A 1 107 ? -6.211 4.75 19.016 1 87.25 107 ALA A CA 1
ATOM 794 C C . ALA A 1 107 ? -6.25 3.385 19.688 1 87.25 107 ALA A C 1
ATOM 796 O O . ALA A 1 107 ? -5.66 2.422 19.203 1 87.25 107 ALA A O 1
ATOM 797 N N . ARG A 1 108 ? -7.004 3.23 20.719 1 84.31 108 ARG A N 1
ATOM 798 C CA . ARG A 1 108 ? -6.938 1.97 21.453 1 84.31 108 ARG A CA 1
ATOM 799 C C . ARG A 1 108 ? -8.281 1.251 21.422 1 84.31 108 ARG A C 1
ATOM 801 O O . ARG A 1 108 ? -8.531 0.367 22.25 1 84.31 108 ARG A O 1
ATOM 808 N N . GLU A 1 109 ? -9.109 1.632 20.5 1 89.38 109 GLU A N 1
ATOM 809 C CA . GLU A 1 109 ? -10.43 1.016 20.406 1 89.38 109 GLU A CA 1
ATOM 810 C C . GLU A 1 109 ? -10.633 0.377 19.031 1 89.38 109 GLU A C 1
ATOM 812 O O . GLU A 1 109 ? -10.953 1.064 18.062 1 89.38 109 GLU A O 1
ATOM 817 N N . PRO A 1 110 ? -10.516 -0.94 18.984 1 86.06 110 PRO A N 1
ATOM 818 C CA . PRO A 1 110 ? -10.625 -1.625 17.703 1 86.06 110 PRO A CA 1
ATOM 819 C C . PRO A 1 110 ? -11.938 -1.318 16.984 1 86.06 110 PRO A C 1
ATOM 821 O O . PRO A 1 110 ? -11.969 -1.249 15.742 1 86.06 110 PRO A O 1
ATOM 824 N N . SER A 1 111 ? -12.992 -1.099 17.734 1 90 111 SER A N 1
ATOM 825 C CA . SER A 1 111 ? -14.305 -0.834 17.141 1 90 111 SER A CA 1
ATOM 826 C C . SER A 1 111 ? -14.344 0.543 16.484 1 90 111 SER A C 1
ATOM 828 O O . SER A 1 111 ? -15.281 0.859 15.75 1 90 111 SER A O 1
ATOM 830 N N . LEU A 1 112 ? -13.289 1.302 16.734 1 94.62 112 LEU A N 1
ATOM 831 C CA . LEU A 1 112 ? -13.242 2.646 16.172 1 94.62 112 LEU A CA 1
ATOM 832 C C . LEU A 1 112 ? -12.102 2.766 15.156 1 94.62 112 LEU A C 1
ATOM 834 O O . LEU A 1 112 ? -11.641 3.871 14.867 1 94.62 112 LEU A O 1
ATOM 838 N N . SER A 1 113 ? -11.711 1.636 14.617 1 93.19 113 SER A N 1
ATOM 839 C CA . SER A 1 113 ? -10.539 1.586 13.742 1 93.19 113 SER A CA 1
ATOM 840 C C . SER A 1 113 ? -10.773 2.391 12.469 1 93.19 113 SER A C 1
ATOM 842 O O . SER A 1 113 ? -9.852 3.023 11.945 1 93.19 113 SER A O 1
ATOM 844 N N . LEU A 1 114 ? -11.984 2.385 11.977 1 94.06 114 LEU A N 1
ATOM 845 C CA . LEU A 1 114 ? -12.273 3.111 10.75 1 94.06 114 LEU A CA 1
ATOM 846 C C . LEU A 1 114 ? -12.102 4.613 10.945 1 94.06 114 LEU A C 1
ATOM 848 O O . LEU A 1 114 ? -11.492 5.289 10.117 1 94.06 114 LEU A O 1
ATOM 852 N N . ALA A 1 115 ? -12.609 5.105 12.055 1 96.31 115 ALA A N 1
ATOM 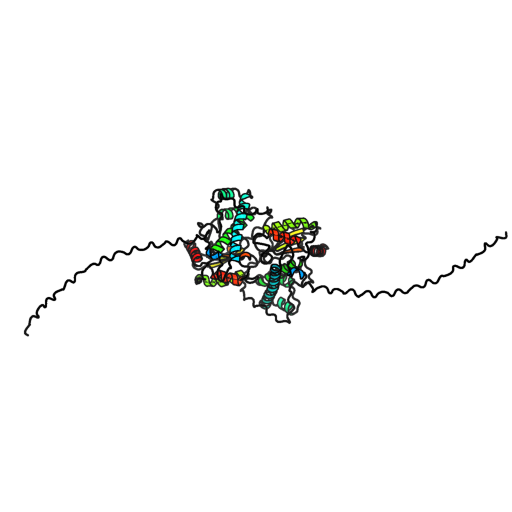853 C CA . ALA A 1 115 ? -12.469 6.523 12.375 1 96.31 115 ALA A CA 1
ATOM 854 C C . ALA A 1 115 ? -11 6.902 12.547 1 96.31 115 ALA A C 1
ATOM 856 O O . ALA A 1 115 ? -10.555 7.934 12.047 1 96.31 115 ALA A O 1
ATOM 857 N N . PHE A 1 116 ? -10.305 6.105 13.242 1 95.75 116 PHE A N 1
ATOM 858 C CA . PHE A 1 116 ? -8.883 6.348 13.445 1 95.75 116 PHE A CA 1
ATOM 859 C C . PHE A 1 116 ? -8.148 6.41 12.117 1 95.75 116 PHE A C 1
ATOM 861 O O . PHE A 1 116 ? -7.379 7.336 11.867 1 95.75 116 PHE A O 1
ATOM 868 N N . ASN A 1 117 ? -8.406 5.387 11.258 1 96.38 117 ASN A N 1
ATOM 869 C CA . ASN A 1 117 ? -7.715 5.297 9.977 1 96.38 117 ASN A CA 1
ATOM 870 C C . ASN A 1 117 ? -7.973 6.527 9.109 1 96.38 117 ASN A C 1
ATOM 872 O O . ASN A 1 117 ? -7.039 7.117 8.57 1 96.38 117 ASN A O 1
ATOM 876 N N . TYR A 1 118 ? -9.203 6.934 9.016 1 97.12 118 TYR A N 1
ATOM 877 C CA . TYR A 1 118 ? -9.539 8.094 8.195 1 97.12 118 TYR A CA 1
ATOM 878 C C . TYR A 1 118 ? -8.867 9.352 8.742 1 97.12 118 TYR A C 1
ATOM 880 O O . TYR A 1 118 ? -8.281 10.125 7.984 1 97.12 118 TYR A O 1
ATOM 888 N N . ALA A 1 119 ? -8.953 9.516 10.031 1 96.38 119 ALA A N 1
ATOM 889 C CA . ALA A 1 119 ? -8.375 10.703 10.656 1 96.38 119 ALA A CA 1
ATOM 890 C C . ALA A 1 119 ? -6.859 10.734 10.484 1 96.38 119 ALA A C 1
ATOM 892 O O . ALA A 1 119 ? -6.281 11.781 10.172 1 96.38 119 ALA A O 1
ATOM 893 N N . SER A 1 120 ? -6.242 9.617 10.664 1 96.31 120 SER A N 1
ATOM 894 C CA . SER A 1 120 ? -4.789 9.523 10.562 1 96.31 120 SER A CA 1
ATOM 895 C C . SER A 1 120 ? -4.316 9.805 9.141 1 96.31 120 SER A C 1
ATOM 897 O O . SER A 1 120 ? -3.361 10.555 8.93 1 96.31 120 SER A O 1
ATOM 899 N N . LEU A 1 121 ? -4.996 9.227 8.164 1 97.69 121 LEU A N 1
ATOM 900 C CA . LEU A 1 121 ? -4.652 9.469 6.77 1 97.69 121 LEU A CA 1
ATOM 901 C C . LEU A 1 121 ? -4.844 10.938 6.406 1 97.69 121 LEU A C 1
ATOM 903 O O . LEU A 1 121 ? -4.043 11.5 5.66 1 97.69 121 LEU A O 1
ATOM 907 N N . LEU A 1 122 ? -5.859 11.523 6.984 1 96.44 122 LEU A N 1
ATOM 908 C CA . LEU A 1 122 ? -6.145 12.93 6.758 1 96.44 122 LEU A CA 1
ATOM 909 C C . LEU A 1 122 ? -4.98 13.805 7.223 1 96.44 122 LEU A C 1
ATOM 911 O O . LEU A 1 122 ? -4.523 14.68 6.488 1 96.44 122 LEU A O 1
ATOM 915 N N . VAL A 1 123 ? -4.559 13.516 8.383 1 95.5 123 VAL A N 1
ATOM 916 C CA . VAL A 1 123 ? -3.506 14.336 8.977 1 95.5 123 VAL A CA 1
ATOM 917 C C . VAL A 1 123 ? -2.195 14.109 8.227 1 95.5 123 VAL A C 1
ATOM 919 O O . VAL A 1 123 ? -1.476 15.062 7.922 1 95.5 123 VAL A O 1
ATOM 922 N N . ASN A 1 124 ? -1.907 12.875 7.863 1 97 124 ASN A N 1
ATOM 923 C CA . ASN A 1 124 ? -0.679 12.547 7.145 1 97 124 ASN A CA 1
ATOM 924 C C . ASN A 1 124 ? -0.64 13.211 5.77 1 97 124 ASN A C 1
ATOM 926 O O . ASN A 1 124 ? 0.368 13.805 5.395 1 97 124 ASN A O 1
ATOM 930 N N . ASN A 1 125 ? -1.711 13.078 5.02 1 98.06 125 ASN A N 1
ATOM 931 C CA . ASN A 1 125 ? -1.764 13.625 3.67 1 98.06 125 ASN A CA 1
ATOM 932 C C . ASN A 1 125 ? -1.693 15.148 3.686 1 98.06 125 ASN A C 1
ATOM 934 O O . ASN A 1 125 ? -1.034 15.758 2.838 1 98.06 125 ASN A O 1
ATOM 938 N N . SER A 1 126 ? -2.408 15.758 4.656 1 96.56 126 SER A N 1
ATOM 939 C CA . SER A 1 126 ? -2.314 17.203 4.812 1 96.56 126 SER A CA 1
ATOM 940 C C . SER A 1 126 ? -0.877 17.641 5.074 1 96.56 126 SER A C 1
ATOM 942 O O . SER A 1 126 ? -0.379 18.578 4.438 1 96.56 126 SER A O 1
ATOM 944 N N . TYR A 1 127 ? -0.249 16.938 5.977 1 96.12 127 TYR A N 1
ATOM 945 C CA . TYR A 1 127 ? 1.125 17.266 6.348 1 96.12 127 TYR A CA 1
ATOM 946 C C . TYR A 1 127 ? 2.064 17.094 5.156 1 96.12 127 TYR A C 1
ATOM 948 O O . TYR A 1 127 ? 2.973 17.906 4.953 1 96.12 127 TYR A O 1
ATOM 956 N N . PHE A 1 128 ? 1.89 16.109 4.336 1 98.12 128 PHE A N 1
ATOM 957 C CA . PHE A 1 128 ? 2.654 15.883 3.113 1 98.12 128 PHE A CA 1
ATOM 958 C C . PHE A 1 128 ? 2.502 17.047 2.15 1 98.12 128 PHE A C 1
ATOM 960 O O . PHE A 1 128 ? 3.496 17.609 1.678 1 98.12 128 PHE A O 1
ATOM 967 N N . LEU A 1 129 ? 1.286 17.438 1.886 1 97.62 129 LEU A N 1
ATOM 968 C CA . LEU A 1 129 ? 1.01 18.5 0.941 1 97.62 129 LEU A CA 1
ATOM 969 C C . LEU A 1 129 ? 1.548 19.844 1.459 1 97.62 129 LEU A C 1
ATOM 971 O O . LEU A 1 129 ? 2.066 20.641 0.686 1 97.62 129 LEU A O 1
ATOM 975 N N . GLU A 1 130 ? 1.441 20.047 2.764 1 95.38 130 GLU A N 1
ATOM 976 C CA . GLU A 1 130 ? 1.917 21.281 3.389 1 95.38 130 GLU A CA 1
ATOM 977 C C . GLU A 1 130 ? 3.428 21.438 3.229 1 95.38 130 GLU A C 1
ATOM 979 O O . GLU A 1 130 ? 3.943 22.547 3.182 1 95.38 130 GLU A O 1
ATOM 984 N N . GLY A 1 131 ? 4.105 20.359 3.1 1 95.75 131 GLY A N 1
ATOM 985 C CA . GLY A 1 131 ? 5.559 20.375 3.08 1 95.75 131 GLY A CA 1
ATOM 986 C C . GLY A 1 131 ? 6.133 20.578 1.69 1 95.75 131 GLY A C 1
ATOM 987 O O . GLY A 1 131 ? 7.348 20.719 1.53 1 95.75 131 GLY A O 1
ATOM 988 N N . LEU A 1 132 ? 5.328 20.703 0.701 1 96.81 132 LEU A N 1
ATOM 989 C CA . LEU A 1 132 ? 5.805 20.781 -0.676 1 96.81 132 LEU A CA 1
ATOM 990 C C . LEU A 1 132 ? 6.07 22.219 -1.085 1 96.81 132 LEU A C 1
ATOM 992 O O . LEU A 1 132 ? 5.324 23.125 -0.705 1 96.81 132 LEU A O 1
ATOM 996 N N . ASN A 1 133 ? 7.133 22.406 -1.815 1 95.38 133 ASN A N 1
ATOM 997 C CA . ASN A 1 133 ? 7.52 23.688 -2.391 1 95.38 133 ASN A CA 1
ATOM 998 C C . ASN A 1 133 ? 7.133 23.766 -3.865 1 95.38 133 ASN A C 1
ATOM 1000 O O . ASN A 1 133 ? 7.668 23.031 -4.695 1 95.38 133 ASN A O 1
ATOM 1004 N N . PRO A 1 134 ? 6.215 24.625 -4.203 1 93.62 134 PRO A N 1
ATOM 1005 C CA . PRO A 1 134 ? 5.789 24.734 -5.602 1 93.62 134 PRO A CA 1
ATOM 1006 C C . PRO A 1 134 ? 6.816 25.438 -6.477 1 93.62 134 PRO A C 1
ATOM 1008 O O . PRO A 1 134 ? 6.703 25.422 -7.707 1 93.62 134 PRO A O 1
ATOM 1011 N N . GLU A 1 135 ? 7.812 26.078 -5.91 1 91 135 GLU A N 1
ATOM 1012 C CA . GLU A 1 135 ? 8.805 26.875 -6.629 1 91 135 GLU A CA 1
ATOM 1013 C C . GLU A 1 135 ? 10.008 26.016 -7.035 1 91 135 GLU A C 1
ATOM 1015 O O . GLU A 1 135 ? 10 24.797 -6.852 1 91 135 GLU A O 1
ATOM 1020 N N . ALA A 1 136 ? 10.914 26.625 -7.723 1 88.06 136 ALA A N 1
ATOM 1021 C CA . ALA A 1 136 ? 12.164 25.953 -8.039 1 88.06 136 ALA A CA 1
ATOM 1022 C C . ALA A 1 136 ? 12.805 25.359 -6.789 1 88.06 136 ALA A C 1
ATOM 1024 O O . ALA A 1 136 ? 12.719 25.953 -5.707 1 88.06 136 ALA A O 1
ATOM 1025 N N . PRO A 1 137 ? 13.352 24.203 -7.039 1 88.25 137 PRO A N 1
ATOM 1026 C CA . PRO A 1 137 ? 13.977 23.578 -5.879 1 88.25 137 PRO A CA 1
ATOM 1027 C C . PRO A 1 137 ? 14.992 24.484 -5.188 1 88.25 137 PRO A C 1
ATOM 1029 O O . PRO A 1 137 ? 15.758 25.172 -5.855 1 88.25 137 PRO A O 1
ATOM 1032 N N . LYS A 1 138 ? 14.891 24.484 -3.875 1 83.81 138 LYS A N 1
ATOM 1033 C CA . LYS A 1 138 ? 15.859 25.203 -3.043 1 83.81 138 LYS A CA 1
ATOM 1034 C C . LYS A 1 138 ? 17.016 24.281 -2.637 1 83.81 138 LYS A C 1
ATOM 1036 O O . LYS A 1 138 ? 16.859 23.062 -2.609 1 83.81 138 LYS A O 1
ATOM 1041 N N . PRO A 1 139 ? 18.156 24.953 -2.342 1 88.81 139 PRO A N 1
ATOM 1042 C CA . PRO A 1 139 ? 19.25 24.125 -1.844 1 88.81 139 PRO A CA 1
ATOM 1043 C C . PRO A 1 139 ? 18.906 23.406 -0.54 1 88.81 139 PRO A C 1
ATOM 1045 O O . PRO A 1 139 ? 18.312 24 0.354 1 88.81 139 PRO A O 1
ATOM 1048 N N . VAL A 1 140 ? 19.266 22.188 -0.504 1 91.94 140 VAL A N 1
ATOM 1049 C CA . VAL A 1 140 ? 19.094 21.391 0.713 1 91.94 140 VAL A CA 1
ATOM 1050 C C . VAL A 1 140 ? 20.094 21.844 1.772 1 91.94 140 VAL A C 1
ATOM 1052 O O . VAL A 1 140 ? 21.297 21.875 1.521 1 91.94 140 VAL A O 1
ATOM 1055 N N . PRO A 1 141 ? 19.594 22.25 2.924 1 91.44 141 PRO A N 1
ATOM 1056 C CA . PRO A 1 141 ? 20.547 22.578 3.982 1 91.44 141 PRO A CA 1
ATOM 1057 C C . PRO A 1 141 ? 21.516 21.438 4.281 1 91.44 141 PRO A C 1
ATOM 1059 O O . PRO A 1 141 ? 21.109 20.281 4.285 1 91.44 141 PRO A O 1
ATOM 1062 N N . ALA A 1 142 ? 22.734 21.75 4.527 1 89.19 142 ALA A N 1
ATOM 1063 C CA . ALA A 1 142 ? 23.812 20.781 4.664 1 89.19 142 ALA A CA 1
ATOM 1064 C C . ALA A 1 142 ? 23.5 19.766 5.754 1 89.19 142 ALA A C 1
ATOM 1066 O O . ALA A 1 142 ? 23.859 18.594 5.625 1 89.19 142 ALA A O 1
ATOM 1067 N N . GLN A 1 143 ? 22.891 20.172 6.773 1 88.44 143 GLN A N 1
ATOM 1068 C CA . GLN A 1 143 ? 22.641 19.312 7.914 1 88.44 143 GLN A CA 1
ATOM 1069 C C . GLN A 1 143 ? 21.672 18.172 7.539 1 88.44 143 GLN A C 1
ATOM 1071 O O . GLN A 1 143 ? 21.594 17.172 8.242 1 88.44 143 GLN A O 1
ATOM 1076 N N . PHE A 1 144 ? 20.938 18.391 6.398 1 91.69 144 PHE A N 1
ATOM 1077 C CA . PHE A 1 144 ? 19.969 17.375 5.992 1 91.69 144 PHE A CA 1
ATOM 1078 C C . PHE A 1 144 ? 20.469 16.594 4.785 1 91.69 144 PHE A C 1
ATOM 1080 O O . PHE A 1 144 ? 19.812 15.648 4.34 1 91.69 144 PHE A O 1
ATOM 1087 N N . ALA A 1 145 ? 21.578 16.906 4.227 1 88.75 145 ALA A N 1
ATOM 1088 C CA . ALA A 1 145 ? 22.031 16.406 2.932 1 88.75 145 ALA A CA 1
ATOM 1089 C C . ALA A 1 145 ? 22.141 14.883 2.949 1 88.75 145 ALA A C 1
ATOM 1091 O O . ALA A 1 145 ? 21.797 14.219 1.969 1 88.75 145 ALA A O 1
ATOM 1092 N N . ASP A 1 146 ? 22.516 14.32 4.059 1 90.44 146 ASP A N 1
ATOM 1093 C CA . ASP A 1 146 ? 22.75 12.883 4.141 1 90.44 146 ASP A CA 1
ATOM 1094 C C . ASP A 1 146 ? 21.422 12.117 4.207 1 90.44 146 ASP A C 1
ATOM 1096 O O . ASP A 1 146 ? 21.391 10.906 3.992 1 90.44 146 ASP A O 1
ATOM 1100 N N . LEU A 1 147 ? 20.391 12.852 4.449 1 95.06 147 LEU A N 1
ATOM 1101 C CA . LEU A 1 147 ? 19.094 12.188 4.621 1 95.06 147 LEU A CA 1
ATOM 1102 C C . LEU A 1 147 ? 18.516 11.766 3.275 1 95.06 147 LEU A C 1
ATOM 1104 O O . LEU A 1 147 ? 17.656 10.883 3.213 1 95.06 147 LEU A O 1
ATOM 1108 N N . GLU A 1 148 ? 18.953 12.383 2.229 1 96.06 148 GLU A N 1
ATOM 1109 C CA . GLU A 1 148 ? 18.406 12.062 0.912 1 96.06 148 GLU A CA 1
ATOM 1110 C C . GLU A 1 148 ? 18.609 10.594 0.565 1 96.06 148 GLU A C 1
ATOM 1112 O O . GLU A 1 148 ? 17.688 9.906 0.153 1 96.06 148 GLU A O 1
ATOM 1117 N N . ASP A 1 149 ? 19.875 10.141 0.76 1 96.44 149 ASP A N 1
ATOM 1118 C CA . ASP A 1 149 ? 20.203 8.758 0.441 1 96.44 149 ASP A CA 1
ATOM 1119 C C . ASP A 1 149 ? 19.422 7.789 1.338 1 96.44 149 ASP A C 1
ATOM 1121 O O . ASP A 1 149 ? 19.016 6.711 0.894 1 96.44 149 ASP A O 1
ATOM 1125 N N . ARG A 1 150 ? 19.25 8.18 2.537 1 95.75 150 ARG A N 1
ATOM 1126 C CA . ARG A 1 150 ? 18.516 7.34 3.477 1 95.75 150 ARG A CA 1
ATOM 1127 C C . ARG A 1 150 ? 17.047 7.227 3.076 1 95.75 150 ARG A C 1
ATOM 1129 O O . ARG A 1 150 ? 16.484 6.133 3.072 1 95.75 150 ARG A O 1
ATOM 1136 N N . VAL A 1 151 ? 16.484 8.344 2.719 1 97.69 151 VAL A N 1
ATOM 1137 C CA . VAL A 1 151 ? 15.094 8.359 2.266 1 97.69 151 VAL A CA 1
ATOM 1138 C C . VAL A 1 151 ? 14.945 7.469 1.033 1 97.69 151 VAL A C 1
ATOM 1140 O O . VAL A 1 151 ? 14.023 6.652 0.959 1 97.69 151 VAL A O 1
ATOM 1143 N N . ALA A 1 152 ? 15.867 7.629 0.108 1 97.25 152 ALA A N 1
ATOM 1144 C CA . ALA A 1 152 ? 15.82 6.852 -1.13 1 97.25 152 ALA A CA 1
ATOM 1145 C C . ALA A 1 152 ? 15.961 5.359 -0.848 1 97.25 152 ALA A C 1
ATOM 1147 O O . ALA A 1 152 ? 15.258 4.539 -1.444 1 97.25 152 ALA A O 1
ATOM 1148 N N . SER A 1 153 ? 16.828 5.031 0.046 1 94.62 153 SER A N 1
ATOM 1149 C CA . SER A 1 153 ? 17.062 3.637 0.398 1 94.62 153 SER A CA 1
ATOM 1150 C C . SER A 1 153 ? 15.828 3.018 1.049 1 94.62 153 SER A C 1
ATOM 1152 O O . SER A 1 153 ? 15.414 1.915 0.686 1 94.62 153 SER A O 1
ATOM 1154 N N . TYR A 1 154 ? 15.227 3.77 1.994 1 94.88 154 TYR A N 1
ATOM 1155 C CA . TYR A 1 154 ? 14 3.295 2.623 1 94.88 154 TYR A CA 1
ATOM 1156 C C . TYR A 1 154 ? 12.898 3.102 1.589 1 94.88 154 TYR A C 1
ATOM 1158 O O . TYR A 1 154 ? 12.211 2.076 1.588 1 94.88 154 TYR A O 1
ATOM 1166 N N . ALA A 1 155 ? 12.766 4.055 0.719 1 97.06 155 ALA A N 1
ATOM 1167 C CA . ALA A 1 155 ? 11.703 4.008 -0.28 1 97.06 155 ALA A CA 1
ATOM 1168 C C . ALA A 1 155 ? 11.859 2.791 -1.188 1 97.06 155 ALA A C 1
ATOM 1170 O O . ALA A 1 155 ? 10.867 2.148 -1.549 1 97.06 155 ALA A O 1
ATOM 1171 N N . SER A 1 156 ? 13.062 2.469 -1.498 1 92.44 156 SER A N 1
ATOM 1172 C CA . SER A 1 156 ? 13.336 1.344 -2.385 1 92.44 156 SER A CA 1
ATOM 1173 C C . SER A 1 156 ? 13.117 0.012 -1.674 1 92.44 156 SER A C 1
ATOM 1175 O O . SER A 1 156 ? 12.781 -0.989 -2.307 1 92.44 156 SER A O 1
ATOM 1177 N N . GLY A 1 157 ? 13.273 0.028 -0.424 1 90.38 157 GLY A N 1
ATOM 1178 C CA . GLY A 1 157 ? 13.227 -1.218 0.325 1 90.38 157 GLY A CA 1
ATOM 1179 C C . GLY A 1 157 ? 11.852 -1.536 0.869 1 90.38 157 GLY A C 1
ATOM 1180 O O . GLY A 1 157 ? 11.555 -2.689 1.188 1 90.38 157 GLY A O 1
ATOM 1181 N N . ILE A 1 158 ? 11.008 -0.558 1.026 1 92.88 158 ILE A N 1
ATOM 1182 C CA . ILE A 1 158 ? 9.68 -0.739 1.596 1 92.88 158 ILE A CA 1
ATOM 1183 C C . ILE A 1 158 ? 8.75 -1.348 0.549 1 92.88 158 ILE A C 1
ATOM 1185 O O . ILE A 1 158 ? 8.727 -0.906 -0.603 1 92.88 158 ILE A O 1
ATOM 1189 N N . VAL A 1 159 ? 8.102 -2.449 0.987 1 93.81 159 VAL A N 1
ATOM 1190 C CA . VAL A 1 159 ? 7.074 -3.039 0.134 1 93.81 159 VAL A CA 1
ATOM 1191 C C . VAL A 1 159 ? 5.695 -2.564 0.583 1 93.81 159 VAL A C 1
ATOM 1193 O O . VAL A 1 159 ? 5.352 -2.662 1.763 1 93.81 159 VAL A O 1
ATOM 1196 N N . GLY A 1 160 ? 4.961 -2.072 -0.357 1 93.38 160 GLY A N 1
ATOM 1197 C CA . GLY A 1 160 ? 3.604 -1.654 -0.04 1 93.38 160 GLY A CA 1
ATOM 1198 C C . GLY A 1 160 ? 3.502 -0.189 0.339 1 93.38 160 GLY A C 1
ATOM 1199 O O . GLY A 1 160 ? 4.426 0.587 0.088 1 93.38 160 GLY A O 1
ATOM 1200 N N . SER A 1 161 ? 2.395 0.195 0.912 1 95 161 SER A N 1
ATOM 1201 C CA . SER A 1 161 ? 2.08 1.583 1.235 1 95 161 SER A CA 1
ATOM 1202 C C . SER A 1 161 ? 2.584 1.953 2.627 1 95 161 SER A C 1
ATOM 1204 O O . SER A 1 161 ? 2.65 1.102 3.516 1 95 161 SER A O 1
ATOM 1206 N N . GLY A 1 162 ? 2.84 3.225 2.762 1 96.19 162 GLY A N 1
ATOM 1207 C CA . GLY A 1 162 ? 3.273 3.764 4.039 1 96.19 162 GLY A CA 1
ATOM 1208 C C . GLY A 1 162 ? 3.721 5.211 3.959 1 96.19 162 GLY A C 1
ATOM 1209 O O . GLY A 1 162 ? 3.281 5.953 3.078 1 96.19 162 GLY A O 1
ATOM 1210 N N . TRP A 1 163 ? 4.477 5.535 4.996 1 98 163 TRP A N 1
ATOM 1211 C CA . TRP A 1 163 ? 4.938 6.91 5.172 1 98 163 TRP A CA 1
ATOM 1212 C C . TRP A 1 163 ? 6.398 6.945 5.617 1 98 163 TRP A C 1
ATOM 1214 O O . TRP A 1 163 ? 6.812 6.152 6.465 1 98 163 TRP A O 1
ATOM 1224 N N . LEU A 1 164 ? 7.164 7.812 5.035 1 98.19 164 LEU A N 1
ATOM 1225 C CA . LEU A 1 164 ? 8.531 8.031 5.48 1 98.19 164 LEU A CA 1
ATOM 1226 C C . LEU A 1 164 ? 8.688 9.414 6.113 1 98.19 164 LEU A C 1
ATOM 1228 O O . LEU A 1 164 ? 8.539 10.43 5.434 1 98.19 164 LEU A O 1
ATOM 1232 N N . TRP A 1 165 ? 9.023 9.406 7.379 1 96.81 165 TRP A N 1
ATOM 1233 C CA . TRP A 1 165 ? 9.086 10.633 8.164 1 96.81 165 TRP A CA 1
ATOM 1234 C C . TRP A 1 165 ? 10.531 11.102 8.32 1 96.81 165 TRP A C 1
ATOM 1236 O O . TRP A 1 165 ? 11.398 10.32 8.719 1 96.81 165 TRP A O 1
ATOM 1246 N N . LEU A 1 166 ? 10.797 12.359 7.918 1 96.31 166 LEU A N 1
ATOM 1247 C CA . LEU A 1 166 ? 11.977 13.039 8.445 1 96.31 166 LEU A CA 1
ATOM 1248 C C . LEU A 1 166 ? 11.75 13.508 9.875 1 96.31 166 LEU A C 1
ATOM 1250 O O . LEU A 1 166 ? 10.781 14.219 10.148 1 96.31 166 LEU A O 1
ATOM 1254 N N . VAL A 1 167 ? 12.656 13.078 10.773 1 94.06 167 VAL A N 1
ATOM 1255 C CA . VAL A 1 167 ? 12.398 13.391 12.172 1 94.06 167 VAL A CA 1
ATOM 1256 C C . VAL A 1 167 ? 13.664 13.969 12.812 1 94.06 167 VAL A C 1
ATOM 1258 O O . VAL A 1 167 ? 14.773 13.703 12.359 1 94.06 167 VAL A O 1
ATOM 1261 N N . LYS A 1 168 ? 13.43 14.742 13.812 1 90.31 168 LYS A N 1
ATOM 1262 C CA . LYS A 1 168 ? 14.469 15.086 14.781 1 90.31 168 LYS A CA 1
ATOM 1263 C C . LYS A 1 168 ? 14.477 14.109 15.953 1 90.31 168 LYS A C 1
ATOM 1265 O O . LYS A 1 168 ? 13.469 13.961 16.641 1 90.31 168 LYS A O 1
ATOM 1270 N N . ALA A 1 169 ? 15.5 13.18 16.172 1 78.44 169 ALA A N 1
ATOM 1271 C CA . ALA A 1 169 ? 15.562 12.078 17.125 1 78.44 169 ALA A CA 1
ATOM 1272 C C . ALA A 1 169 ? 16.016 12.57 18.5 1 78.44 169 ALA A C 1
ATOM 1274 O O . ALA A 1 169 ? 15.852 11.859 19.5 1 78.44 169 ALA A O 1
ATOM 1275 N N . GLY A 1 170 ? 16.453 13.648 18.703 1 70.31 170 GLY A N 1
ATOM 1276 C CA . GLY A 1 170 ? 16.953 14.102 20 1 70.31 170 GLY A CA 1
ATOM 1277 C C . GLY A 1 170 ? 17.078 15.609 20.094 1 70.31 170 GLY A C 1
ATOM 1278 O O . GLY A 1 170 ? 16.516 16.344 19.281 1 70.31 170 GLY A O 1
ATOM 1279 N N . GLU A 1 171 ? 17.609 15.859 21.25 1 62.72 171 GLU A N 1
ATOM 1280 C CA . GLU A 1 171 ? 17.75 17.281 21.562 1 62.72 171 GLU A CA 1
ATOM 1281 C C . GLU A 1 171 ? 18.984 17.875 20.906 1 62.72 171 GLU A C 1
ATOM 1283 O O . GLU A 1 171 ? 19.094 19.094 20.75 1 62.72 171 GLU A O 1
ATOM 1288 N N . GLU A 1 172 ? 19.781 16.938 20.516 1 61.28 172 GLU A N 1
ATOM 1289 C CA . GLU A 1 172 ? 21 17.484 19.938 1 61.28 172 GLU A CA 1
ATOM 1290 C C . GLU A 1 172 ? 20.781 18 18.516 1 61.28 172 GLU A C 1
ATOM 1292 O O . GLU A 1 172 ? 19.953 17.453 17.781 1 61.28 172 GLU A O 1
ATOM 1297 N N . ILE A 1 173 ? 21.438 19.109 18.375 1 59.53 173 ILE A N 1
ATOM 1298 C CA . ILE A 1 173 ? 21.406 19.703 17.047 1 59.53 173 ILE A CA 1
ATOM 1299 C C . ILE A 1 173 ? 21.969 18.703 16.031 1 59.53 173 ILE A C 1
ATOM 1301 O O . ILE A 1 173 ? 23.031 18.109 16.25 1 59.53 173 ILE A O 1
ATOM 1305 N N . GLY A 1 174 ? 21.188 18.328 15.062 1 65.94 174 GLY A N 1
ATOM 1306 C CA . GLY A 1 174 ? 21.672 17.516 13.961 1 65.94 174 GLY A CA 1
ATOM 1307 C C . GLY A 1 174 ? 21.266 16.047 14.07 1 65.94 174 GLY A C 1
ATOM 1308 O O . GLY A 1 174 ? 21.734 15.211 13.289 1 65.94 174 GLY A O 1
ATOM 1309 N N . ASP A 1 175 ? 20.578 15.828 15.039 1 84.56 175 ASP A N 1
ATOM 1310 C CA . ASP A 1 175 ? 20.156 14.43 15.164 1 84.56 175 ASP A CA 1
ATOM 1311 C C . ASP A 1 175 ? 18.875 14.172 14.391 1 84.56 175 ASP A C 1
ATOM 1313 O O . ASP A 1 175 ? 17.766 14.305 14.938 1 84.56 175 ASP A O 1
ATOM 1317 N N . PHE A 1 176 ? 19.078 13.984 13.102 1 91.69 176 PHE A N 1
ATOM 1318 C CA . PHE A 1 176 ? 17.969 13.727 12.195 1 91.69 176 PHE A CA 1
ATOM 1319 C C . PHE A 1 176 ? 17.953 12.273 11.734 1 91.69 176 PHE A C 1
ATOM 1321 O O . PHE A 1 176 ? 19 11.625 11.703 1 91.69 176 PHE A O 1
ATOM 1328 N N . ASP A 1 177 ? 16.812 11.82 11.508 1 93.31 177 ASP A N 1
ATOM 1329 C CA . ASP A 1 177 ? 16.656 10.438 11.055 1 93.31 177 ASP A CA 1
ATOM 1330 C C . ASP A 1 177 ? 15.445 10.297 10.141 1 93.31 177 ASP A C 1
ATOM 1332 O O . ASP A 1 177 ? 14.719 11.266 9.906 1 93.31 177 ASP A O 1
ATOM 1336 N N . VAL A 1 178 ? 15.305 9.125 9.555 1 95.88 178 VAL A N 1
ATOM 1337 C CA . VAL A 1 178 ? 14.148 8.727 8.75 1 95.88 178 VAL A CA 1
ATOM 1338 C C . VAL A 1 178 ? 13.43 7.562 9.414 1 95.88 178 VAL A C 1
ATOM 1340 O O . VAL A 1 178 ? 14.055 6.566 9.781 1 95.88 178 VAL A O 1
ATOM 1343 N N . VAL A 1 179 ? 12.125 7.734 9.641 1 95.06 179 VAL A N 1
ATOM 1344 C CA . VAL A 1 179 ? 11.32 6.727 10.32 1 95.06 179 VAL A CA 1
ATOM 1345 C C . VAL A 1 179 ? 10.133 6.344 9.445 1 95.06 179 VAL A C 1
ATOM 1347 O O . VAL A 1 179 ? 9.352 7.203 9.031 1 95.06 179 VAL A O 1
ATOM 1350 N N . PRO A 1 180 ? 10.008 5.02 9.172 1 96.12 180 PRO A N 1
ATOM 1351 C CA . PRO A 1 180 ? 8.836 4.586 8.414 1 96.12 180 PRO A CA 1
ATOM 1352 C C . PRO A 1 180 ? 7.641 4.266 9.305 1 96.12 180 PRO A C 1
ATOM 1354 O O . PRO A 1 180 ? 7.82 3.824 10.445 1 96.12 180 PRO A O 1
ATOM 1357 N N . THR A 1 181 ? 6.461 4.605 8.906 1 95.44 181 THR A N 1
ATOM 1358 C CA . THR A 1 181 ? 5.211 4.059 9.422 1 95.44 181 THR A CA 1
ATOM 1359 C C . THR A 1 181 ? 4.383 3.441 8.305 1 95.44 181 THR A C 1
ATOM 1361 O O . THR A 1 181 ? 4.57 3.771 7.129 1 95.44 181 THR A O 1
ATOM 1364 N N . PHE A 1 182 ? 3.521 2.531 8.656 1 93.5 182 PHE A N 1
ATOM 1365 C CA . PHE A 1 182 ? 2.793 1.786 7.637 1 93.5 182 PHE A CA 1
ATOM 1366 C C . PHE A 1 182 ? 1.289 1.981 7.797 1 93.5 182 PHE A C 1
ATOM 1368 O O . PHE A 1 182 ? 0.825 2.451 8.836 1 93.5 182 PHE A O 1
ATOM 1375 N N . ALA A 1 183 ? 0.556 1.669 6.75 1 93.25 183 ALA A N 1
ATOM 1376 C CA . ALA A 1 183 ? -0.889 1.881 6.734 1 93.25 183 ALA A CA 1
ATOM 1377 C C . ALA A 1 183 ? -1.242 3.289 7.207 1 93.25 183 ALA A C 1
ATOM 1379 O O . ALA A 1 183 ? -0.727 4.273 6.672 1 93.25 183 ALA A O 1
ATOM 1380 N N . ALA A 1 184 ? -2.033 3.396 8.266 1 94.94 184 ALA A N 1
ATOM 1381 C CA . ALA A 1 184 ? -2.463 4.707 8.742 1 94.94 184 ALA A CA 1
ATOM 1382 C C . ALA A 1 184 ? -1.574 5.195 9.883 1 94.94 184 ALA A C 1
ATOM 1384 O O . ALA A 1 184 ? -1.882 6.199 10.531 1 94.94 184 ALA A O 1
ATOM 1385 N N . GLY A 1 185 ? -0.42 4.574 10.078 1 93.62 185 GLY A N 1
ATOM 1386 C CA . GLY A 1 185 ? 0.469 4.992 11.156 1 93.62 185 GLY A CA 1
ATOM 1387 C C . GLY A 1 185 ? 0.945 6.426 11.008 1 93.62 185 GLY A C 1
ATOM 1388 O O . GLY A 1 185 ? 1.245 6.875 9.898 1 93.62 185 GLY A O 1
ATOM 1389 N N . SER A 1 186 ? 1.027 7.133 12.18 1 93.62 186 SER A N 1
ATOM 1390 C CA . SER A 1 186 ? 1.389 8.547 12.148 1 93.62 186 SER A CA 1
ATOM 1391 C C . SER A 1 186 ? 2.311 8.906 13.312 1 93.62 186 SER A C 1
ATOM 1393 O O . SER A 1 186 ? 2.242 8.289 14.375 1 93.62 186 SER A O 1
ATOM 1395 N N . LEU A 1 187 ? 3.145 9.859 13.047 1 91.5 187 LEU A N 1
ATOM 1396 C CA . LEU A 1 187 ? 3.975 10.398 14.125 1 91.5 187 LEU A CA 1
ATOM 1397 C C . LEU A 1 187 ? 3.453 11.75 14.586 1 91.5 187 LEU A C 1
ATOM 1399 O O . LEU A 1 187 ? 4.02 12.359 15.5 1 91.5 187 LEU A O 1
ATOM 1403 N N . LEU A 1 188 ? 2.402 12.18 13.977 1 90.12 188 LEU A N 1
ATOM 1404 C CA . LEU A 1 188 ? 1.959 13.555 14.203 1 90.12 188 LEU A CA 1
ATOM 1405 C C . LEU A 1 188 ? 1.12 13.641 15.477 1 90.12 188 LEU A C 1
ATOM 1407 O O . LEU A 1 188 ? 0.928 14.734 16.016 1 90.12 188 LEU A O 1
ATOM 1411 N N . VAL A 1 189 ? 0.539 12.547 15.875 1 80 189 VAL A N 1
ATOM 1412 C CA . VAL A 1 189 ? -0.296 12.633 17.062 1 80 189 VAL A CA 1
ATOM 1413 C C . VAL A 1 189 ? 0.186 11.633 18.109 1 80 189 VAL A C 1
ATOM 1415 O O . VAL A 1 189 ? 0.155 10.422 17.875 1 80 189 VAL A O 1
ATOM 1418 N N . THR A 1 190 ? 1.022 12.227 19.016 1 68.38 190 THR A N 1
ATOM 1419 C CA . THR A 1 190 ? 1.449 11.406 20.141 1 68.38 190 THR A CA 1
ATOM 1420 C C . THR A 1 190 ? 0.908 11.961 21.453 1 68.38 190 THR A C 1
ATOM 1422 O O . THR A 1 190 ? 0.828 13.18 21.625 1 68.38 190 THR A O 1
ATOM 1425 N N . GLN A 1 191 ? 0.625 11.109 22.297 1 58.53 191 GLN A N 1
ATOM 1426 C CA . GLN A 1 191 ? 0.193 11.469 23.641 1 58.53 191 GLN A CA 1
ATOM 1427 C C . GLN A 1 191 ? -0.847 12.586 23.609 1 58.53 191 GLN A C 1
ATOM 1429 O O . GLN A 1 191 ? -0.753 13.555 24.375 1 58.53 191 GLN A O 1
ATOM 1434 N N . ARG A 1 192 ? -1.7 12.641 22.688 1 57.22 192 ARG A N 1
ATOM 1435 C CA . ARG A 1 192 ? -2.855 13.523 22.578 1 57.22 192 ARG A CA 1
ATOM 1436 C C . ARG A 1 192 ? -2.441 14.906 22.094 1 57.22 192 ARG A C 1
ATOM 1438 O O . ARG A 1 192 ? -3.139 15.891 22.344 1 57.22 192 ARG A O 1
ATOM 1445 N N . ALA A 1 193 ? -1.252 14.977 21.719 1 64.25 193 ALA A N 1
ATOM 1446 C CA . ALA A 1 193 ? -0.832 16.281 21.188 1 64.25 193 ALA A CA 1
ATOM 1447 C C . ALA A 1 193 ? -0.278 16.141 19.766 1 64.25 193 ALA A C 1
ATOM 1449 O O . ALA A 1 193 ? 0.335 15.125 19.438 1 64.25 193 ALA A O 1
ATOM 1450 N N . GLN A 1 194 ? -0.692 17.141 19.016 1 67.75 194 GLN A N 1
ATOM 1451 C CA . GLN A 1 194 ? -0.129 17.219 17.672 1 67.75 194 GLN A CA 1
ATOM 1452 C C . GLN A 1 194 ? 1.332 17.656 17.719 1 67.75 194 GLN A C 1
ATOM 1454 O O . GLN A 1 194 ? 1.694 18.562 18.484 1 67.75 194 GLN A O 1
ATOM 1459 N N . ARG A 1 195 ? 2.1 16.938 17.078 1 74.75 195 ARG A N 1
ATOM 1460 C CA . ARG A 1 195 ? 3.523 17.25 17 1 74.75 195 ARG A CA 1
ATOM 1461 C C . ARG A 1 195 ? 3.939 17.594 15.578 1 74.75 195 ARG A C 1
ATOM 1463 O O . ARG A 1 195 ? 3.418 17.016 14.617 1 74.75 195 ARG A O 1
ATOM 1470 N N . GLY A 1 196 ? 4.773 18.578 15.438 1 68.31 196 GLY A N 1
ATOM 1471 C CA . GLY A 1 196 ? 5.379 18.859 14.148 1 68.31 196 GLY A CA 1
ATOM 1472 C C . GLY A 1 196 ? 4.59 19.875 13.328 1 68.31 196 GLY A C 1
ATOM 1473 O O . GLY A 1 196 ? 5.113 20.438 12.367 1 68.31 196 GLY A O 1
ATOM 1474 N N . ARG A 1 197 ? 3.346 19.906 13.773 1 74.62 197 ARG A N 1
ATOM 1475 C CA . ARG A 1 197 ? 2.518 20.828 12.984 1 74.62 197 ARG A CA 1
ATOM 1476 C C . ARG A 1 197 ? 2.018 21.984 13.836 1 74.62 197 ARG A C 1
ATOM 1478 O O . ARG A 1 197 ? 1.874 21.844 15.055 1 74.62 197 ARG A O 1
ATOM 1485 N N . ASP A 1 198 ? 1.944 23.125 13.133 1 70.06 198 ASP A N 1
ATOM 1486 C CA . ASP A 1 198 ? 1.28 24.234 13.797 1 70.06 198 ASP A CA 1
ATOM 1487 C C . ASP A 1 198 ? -0.193 23.938 14.047 1 70.06 198 ASP A C 1
ATOM 1489 O O . ASP A 1 198 ? -0.992 23.875 13.109 1 70.06 198 ASP A O 1
ATOM 1493 N N . GLY A 1 199 ? -0.513 23.641 15.25 1 66.88 199 GLY A N 1
ATOM 1494 C CA . GLY A 1 199 ? -1.857 23.25 15.641 1 66.88 199 GLY A CA 1
ATOM 1495 C C . GLY A 1 199 ? -2.904 24.297 15.336 1 66.88 199 GLY A C 1
ATOM 1496 O O . GLY A 1 199 ? -4.102 24 15.305 1 66.88 199 GLY A O 1
ATOM 1497 N N . ALA A 1 200 ? -2.453 25.484 15.031 1 71.56 200 ALA A N 1
ATOM 1498 C CA . ALA A 1 200 ? -3.398 26.562 14.766 1 71.56 200 ALA A CA 1
ATOM 1499 C C . ALA A 1 200 ? -3.895 26.531 13.328 1 71.56 200 ALA A C 1
ATOM 1501 O O . ALA A 1 200 ? -4.938 27.109 13.008 1 71.56 200 ALA A O 1
ATOM 1502 N N . LEU A 1 201 ? -3.227 25.875 12.508 1 79.75 201 LEU A N 1
ATOM 1503 C CA . LEU A 1 201 ? -3.621 25.781 11.109 1 79.75 201 LEU A CA 1
ATOM 1504 C C . LEU A 1 201 ? -4.57 24.609 10.883 1 79.75 201 LEU A C 1
ATOM 1506 O O . LEU A 1 201 ? -4.305 23.5 11.336 1 79.75 201 LEU A O 1
ATOM 1510 N N . PRO A 1 202 ? -5.68 24.906 10.266 1 87.69 202 PRO A N 1
ATOM 1511 C CA . PRO A 1 202 ? -6.574 23.781 9.938 1 87.69 202 PRO A CA 1
ATOM 1512 C C . PRO A 1 202 ? -5.953 22.812 8.945 1 87.69 202 PRO A C 1
ATOM 1514 O O . PRO A 1 202 ? -5.07 23.188 8.172 1 87.69 202 PRO A O 1
ATOM 1517 N N . LEU A 1 203 ? -6.402 21.625 9 1 92.12 203 LEU A N 1
ATOM 1518 C CA . LEU A 1 203 ? -5.988 20.641 8.008 1 92.12 203 LEU A CA 1
ATOM 1519 C C . LEU A 1 203 ? -6.477 21.031 6.621 1 92.12 203 LEU A C 1
ATOM 1521 O O . LEU A 1 203 ? -7.504 21.703 6.484 1 92.12 203 LEU A O 1
ATOM 1525 N N . PHE A 1 204 ? -5.734 20.609 5.699 1 93.56 204 PHE A N 1
ATOM 1526 C CA . PHE A 1 204 ? -6.09 20.859 4.309 1 93.56 204 PHE A CA 1
ATOM 1527 C C . PHE A 1 204 ? -7.484 20.344 3.998 1 93.56 204 PHE A C 1
ATOM 1529 O O . PHE A 1 204 ? -7.828 19.219 4.363 1 93.56 204 PHE A O 1
ATOM 1536 N N . ARG A 1 205 ? -8.414 21.172 3.477 1 92.38 205 ARG A N 1
ATOM 1537 C CA . ARG A 1 205 ? -9.773 20.875 3.043 1 92.38 205 ARG A CA 1
ATOM 1538 C C . ARG A 1 205 ? -10.688 20.656 4.242 1 92.38 205 ARG A C 1
ATOM 1540 O O . ARG A 1 205 ? -11.641 19.859 4.168 1 92.38 205 ARG A O 1
ATOM 1547 N N . THR A 1 206 ? -10.305 21.156 5.391 1 90.75 206 THR A N 1
ATOM 1548 C CA . THR A 1 206 ? -11.242 21.094 6.504 1 90.75 206 THR A CA 1
ATOM 1549 C C . THR A 1 206 ? -12.602 21.641 6.102 1 90.75 206 THR A C 1
ATOM 1551 O O . THR A 1 206 ? -12.695 22.75 5.57 1 90.75 206 THR A O 1
ATOM 1554 N N . PRO A 1 207 ? -13.617 20.766 6.184 1 84.88 207 PRO A N 1
ATOM 1555 C CA . PRO A 1 207 ? -14.938 21.25 5.75 1 84.88 207 PRO A CA 1
ATOM 1556 C C . PRO A 1 207 ? -15.438 22.438 6.566 1 84.88 207 PRO A C 1
ATOM 1558 O O . PRO A 1 207 ? -15.117 22.547 7.754 1 84.88 207 PRO A O 1
ATOM 1561 N N . ALA A 1 208 ? -15.883 23.469 5.762 1 66.62 208 ALA A N 1
ATOM 1562 C CA . ALA A 1 208 ? -16.5 24.594 6.449 1 66.62 208 ALA A CA 1
ATOM 1563 C C . ALA A 1 208 ? -17.656 24.125 7.336 1 66.62 208 ALA A C 1
ATOM 1565 O O . ALA A 1 208 ? -18.297 23.109 7.043 1 66.62 208 ALA A O 1
ATOM 1566 N N . THR A 1 209 ? -17.562 24.234 8.594 1 54.69 209 THR A N 1
ATOM 1567 C CA . THR A 1 209 ? -18.781 23.984 9.344 1 54.69 209 THR A CA 1
ATOM 1568 C C . THR A 1 209 ? -20.016 24.391 8.539 1 54.69 209 THR A C 1
ATOM 1570 O O . THR A 1 209 ? -20.188 25.562 8.203 1 54.69 209 THR A O 1
ATOM 1573 N N . VAL A 1 210 ? -20.281 23.672 7.465 1 39.31 210 VAL A N 1
ATOM 1574 C CA . VAL A 1 210 ? -21.484 23.984 6.68 1 39.31 210 VAL A CA 1
ATOM 1575 C C . VAL A 1 210 ? -22.656 24.219 7.613 1 39.31 210 VAL A C 1
ATOM 1577 O O . VAL A 1 210 ? -22.938 23.406 8.5 1 39.31 210 VAL A O 1
ATOM 1580 N N . GLY A 1 211 ? -23.328 25.156 7.781 1 33.53 211 GLY A N 1
ATOM 1581 C CA . GLY A 1 211 ? -24.719 25.094 7.391 1 33.53 211 GLY A CA 1
ATOM 1582 C C . GLY A 1 211 ? -24.953 24.359 6.082 1 33.53 211 GLY A C 1
ATOM 1583 O O . GLY A 1 211 ? -26.094 24.156 5.66 1 33.53 211 GLY A O 1
ATOM 1584 N N . GLY A 1 212 ? -24.047 24.516 4.926 1 31.7 212 GLY A N 1
ATOM 1585 C CA . GLY A 1 212 ? -24.469 24.234 3.562 1 31.7 212 GLY A CA 1
ATOM 1586 C C . GLY A 1 212 ? -24.344 22.766 3.199 1 31.7 212 GLY A C 1
ATOM 1587 O O . GLY A 1 212 ? -23.562 22.031 3.801 1 31.7 212 GLY A O 1
ATOM 1588 N N . GLU A 1 213 ? -25.312 22 2.482 1 32.75 213 GLU A N 1
ATOM 1589 C CA . GLU A 1 213 ? -25.875 20.75 1.978 1 32.75 213 GLU A CA 1
ATOM 1590 C C . GLU A 1 213 ? -24.906 20.062 1.018 1 32.75 213 GLU A C 1
ATOM 1592 O O . GLU A 1 213 ? -25.328 19.469 0.026 1 32.75 213 GLU A O 1
ATOM 1597 N N . GLY A 1 214 ? -23.75 20.406 0.796 1 31.19 214 GLY A N 1
ATOM 1598 C CA . GLY A 1 214 ? -23.266 19.656 -0.348 1 31.19 214 GLY A CA 1
ATOM 1599 C C . GLY A 1 214 ? -23.078 18.188 -0.051 1 31.19 214 GLY A C 1
ATOM 1600 O O . GLY A 1 214 ? -22.344 17.812 0.88 1 31.19 214 GLY A O 1
ATOM 1601 N N . ALA A 1 215 ? -24.047 17.312 -0.396 1 29.38 215 ALA A N 1
ATOM 1602 C CA . ALA A 1 215 ? -24.219 15.867 -0.307 1 29.38 215 ALA A CA 1
ATOM 1603 C C . ALA A 1 215 ? -22.984 15.133 -0.843 1 29.38 215 ALA A C 1
ATOM 1605 O O . ALA A 1 215 ? -22.641 15.266 -2.02 1 29.38 215 ALA A O 1
ATOM 1606 N N . ALA A 1 216 ? -22.031 14.945 -0.081 1 33.25 216 ALA A N 1
ATOM 1607 C CA . ALA A 1 216 ? -21.031 13.977 -0.524 1 33.25 216 ALA A CA 1
ATOM 1608 C C . ALA A 1 216 ? -21.672 12.633 -0.86 1 33.25 216 ALA A C 1
ATOM 1610 O O . ALA A 1 216 ? -22.672 12.242 -0.24 1 33.25 216 ALA A O 1
ATOM 1611 N N . PRO A 1 217 ? -21.5 11.922 -1.912 1 29.48 217 PRO A N 1
ATOM 1612 C CA . PRO A 1 217 ? -22.125 10.633 -2.221 1 29.48 217 PRO A CA 1
ATOM 1613 C C . PRO A 1 217 ? -21.938 9.609 -1.104 1 29.48 217 PRO A C 1
ATOM 1615 O O . PRO A 1 217 ? -20.938 9.648 -0.377 1 29.48 217 PRO A O 1
ATOM 1618 N N . ALA A 1 218 ? -23.094 8.977 -0.577 1 30.41 218 ALA A N 1
ATOM 1619 C CA . ALA A 1 218 ? -23.312 8.031 0.512 1 30.41 218 ALA A CA 1
ATOM 1620 C C . ALA A 1 218 ? -22.297 6.895 0.473 1 30.41 218 ALA A C 1
ATOM 1622 O O . ALA A 1 218 ? -22.094 6.281 -0.576 1 30.41 218 ALA A O 1
ATOM 1623 N N . ALA A 1 219 ? -21.359 6.902 1.406 1 34.44 219 ALA A N 1
ATOM 1624 C CA . ALA A 1 219 ? -20.438 5.797 1.666 1 34.44 219 ALA A CA 1
ATOM 1625 C C . ALA A 1 219 ? -21.203 4.504 1.952 1 34.44 219 ALA A C 1
ATOM 1627 O O . ALA A 1 219 ? -22.234 4.523 2.615 1 34.44 219 ALA A O 1
ATOM 1628 N N . GLY A 1 220 ? -21.266 3.516 1.168 1 30.06 220 GLY A N 1
ATOM 1629 C CA . GLY A 1 220 ? -21.875 2.238 1.493 1 30.06 220 GLY A CA 1
ATOM 1630 C C . GLY A 1 220 ? -21.469 1.718 2.861 1 30.06 220 GLY A C 1
ATOM 1631 O O . GLY A 1 220 ? -20.422 2.074 3.387 1 30.06 220 GLY A O 1
ATOM 1632 N N . GLU A 1 221 ? -22.5 1.292 3.65 1 28.19 221 GLU A N 1
ATOM 1633 C CA . GLU A 1 221 ? -22.422 0.672 4.969 1 28.19 221 GLU A CA 1
ATOM 1634 C C . GLU A 1 221 ? -21.391 -0.458 4.984 1 28.19 221 GLU A C 1
ATOM 1636 O O . GLU A 1 221 ? -21.625 -1.52 4.398 1 28.19 221 GLU A O 1
ATOM 1641 N N . ALA A 1 222 ? -20.141 -0.282 4.98 1 31.78 222 ALA A N 1
ATOM 1642 C CA . ALA A 1 222 ? -19.156 -1.349 5.176 1 31.78 222 ALA A CA 1
ATOM 1643 C C . ALA A 1 222 ? -19.219 -1.89 6.602 1 31.78 222 ALA A C 1
ATOM 1645 O O . ALA A 1 222 ? -19.109 -1.128 7.566 1 31.78 222 ALA A O 1
ATOM 1646 N N . ALA A 1 223 ? -19.859 -2.965 6.895 1 30.98 223 ALA A N 1
ATOM 1647 C CA . ALA A 1 223 ? -19.75 -3.67 8.172 1 30.98 223 ALA A CA 1
ATOM 1648 C C . ALA A 1 223 ? -18.297 -3.836 8.594 1 30.98 223 ALA A C 1
ATOM 1650 O O . ALA A 1 223 ? -17.438 -4.188 7.773 1 30.98 223 ALA A O 1
ATOM 1651 N N . ALA A 1 224 ? -17.906 -3.309 9.789 1 33.59 224 ALA A N 1
ATOM 1652 C CA . ALA A 1 224 ? -16.594 -3.289 10.445 1 33.59 224 ALA A CA 1
ATOM 1653 C C . ALA A 1 224 ? -16.031 -4.699 10.562 1 33.59 224 ALA A C 1
ATOM 1655 O O . ALA A 1 224 ? -16.469 -5.488 11.398 1 33.59 224 ALA A O 1
ATOM 1656 N N . ALA A 1 225 ? -15.742 -5.43 9.625 1 33.69 225 ALA A N 1
ATOM 1657 C CA . ALA A 1 225 ? -14.938 -6.617 9.898 1 33.69 225 ALA A CA 1
ATOM 1658 C C . ALA A 1 225 ? -13.711 -6.27 10.734 1 33.69 225 ALA A C 1
ATOM 1660 O O . ALA A 1 225 ? -13.203 -5.148 10.664 1 33.69 225 ALA A O 1
ATOM 1661 N N . ASP A 1 226 ? -13.398 -7.004 11.797 1 30.03 226 ASP A N 1
ATOM 1662 C CA . ASP A 1 226 ? -12.258 -6.875 12.703 1 30.03 226 ASP A CA 1
ATOM 1663 C C . ASP A 1 226 ? -10.984 -6.527 11.945 1 30.03 226 ASP A C 1
ATOM 1665 O O . ASP A 1 226 ? -10.375 -7.391 11.312 1 30.03 226 ASP A O 1
ATOM 1669 N N . ALA A 1 227 ? -10.945 -5.492 11.445 1 36.31 227 ALA A N 1
ATOM 1670 C CA . ALA A 1 227 ? -9.695 -5 10.875 1 36.31 227 ALA A CA 1
ATOM 1671 C C . ALA A 1 227 ? -8.547 -5.145 11.867 1 36.31 227 ALA A C 1
ATOM 1673 O O . ALA A 1 227 ? -8.656 -4.715 13.016 1 36.31 227 ALA A O 1
ATOM 1674 N N . ALA A 1 228 ? -7.719 -6.109 11.742 1 34.91 228 ALA A N 1
ATOM 1675 C CA . ALA A 1 228 ? -6.539 -6.242 12.594 1 34.91 228 ALA A CA 1
ATOM 1676 C C . ALA A 1 228 ? -5.883 -4.883 12.836 1 34.91 228 ALA A C 1
ATOM 1678 O O . ALA A 1 228 ? -5.715 -4.094 11.906 1 34.91 228 ALA A O 1
ATOM 1679 N N . ALA A 1 229 ? -5.859 -4.449 14.133 1 33.31 229 ALA A N 1
ATOM 1680 C CA . ALA A 1 229 ? -5.164 -3.248 14.586 1 33.31 229 ALA A CA 1
ATOM 1681 C C . ALA A 1 229 ? -3.812 -3.104 13.891 1 33.31 229 ALA A C 1
ATOM 1683 O O . ALA A 1 229 ? -3.102 -4.09 13.688 1 33.31 229 ALA A O 1
ATOM 1684 N N . PRO A 1 230 ? -3.582 -2.102 13.203 1 33.28 230 PRO A N 1
ATOM 1685 C CA . PRO A 1 230 ? -2.252 -1.903 12.625 1 33.28 230 PRO A CA 1
ATOM 1686 C C . PRO A 1 230 ? -1.126 -2.309 13.57 1 33.28 230 PRO A C 1
ATOM 1688 O O . PRO A 1 230 ? -1.225 -2.09 14.781 1 33.28 230 PRO A O 1
ATOM 1691 N N . ALA A 1 231 ? -0.377 -3.33 13.242 1 32.03 231 ALA A N 1
ATOM 1692 C CA . ALA A 1 231 ? 0.778 -3.662 14.078 1 32.03 231 ALA A CA 1
ATOM 1693 C C . ALA A 1 231 ? 1.505 -2.4 14.531 1 32.03 231 ALA A C 1
ATOM 1695 O O . ALA A 1 231 ? 1.724 -1.48 13.742 1 32.03 231 ALA A O 1
ATOM 1696 N N . ALA A 1 232 ? 1.557 -2.223 15.852 1 31.3 232 ALA A N 1
ATOM 1697 C CA . ALA A 1 232 ? 2.293 -1.163 16.531 1 31.3 232 ALA A CA 1
ATOM 1698 C C . ALA A 1 232 ? 3.662 -0.947 15.898 1 31.3 232 ALA A C 1
ATOM 1700 O O . ALA A 1 232 ? 4.23 -1.868 15.305 1 31.3 232 ALA A O 1
ATOM 1701 N N . ALA A 1 233 ? 4.246 0.28 15.883 1 34.78 233 ALA A N 1
ATOM 1702 C CA . ALA A 1 233 ? 5.586 0.704 15.484 1 34.78 233 ALA A CA 1
ATOM 1703 C C . ALA A 1 233 ? 6.625 -0.356 15.844 1 34.78 233 ALA A C 1
ATOM 1705 O O . ALA A 1 233 ? 6.578 -0.939 16.922 1 34.78 233 ALA A O 1
ATOM 1706 N N . PRO A 1 234 ? 7.293 -1.017 14.992 1 31.45 234 PRO A N 1
ATOM 1707 C CA . PRO A 1 234 ? 8.375 -1.916 15.414 1 31.45 234 PRO A CA 1
ATOM 1708 C C . PRO A 1 234 ? 9.203 -1.345 16.562 1 31.45 234 PRO A C 1
ATOM 1710 O O . PRO A 1 234 ? 9.266 -0.126 16.734 1 31.45 234 PRO A O 1
ATOM 1713 N N . ARG A 1 235 ? 9.805 -2.365 17.438 1 33.75 235 ARG A N 1
ATOM 1714 C CA . ARG A 1 235 ? 10.625 -2.148 18.625 1 33.75 235 ARG A CA 1
ATOM 1715 C C . ARG A 1 235 ? 11.773 -1.188 18.328 1 33.75 235 ARG A C 1
ATOM 1717 O O . ARG A 1 235 ? 12.578 -0.883 19.203 1 33.75 235 ARG A O 1
ATOM 1724 N N . TYR A 1 236 ? 12.156 -0.996 17.156 1 30.52 236 TYR A N 1
ATOM 1725 C CA . TYR A 1 236 ? 13.273 -0.07 17 1 30.52 236 TYR A CA 1
ATOM 1726 C C . TYR A 1 236 ? 12.961 1.278 17.641 1 30.52 236 TYR A C 1
ATOM 1728 O O . TYR A 1 236 ? 13.875 2.037 17.984 1 30.52 236 TYR A O 1
ATOM 1736 N N . ALA A 1 237 ? 11.672 1.619 17.766 1 33.81 237 ALA A N 1
ATOM 1737 C CA . ALA A 1 237 ? 11.383 2.848 18.5 1 33.81 237 ALA A CA 1
ATOM 1738 C C . ALA A 1 237 ? 11.586 2.648 20 1 33.81 237 ALA A C 1
ATOM 1740 O O . ALA A 1 237 ? 11.578 3.615 20.766 1 33.81 237 ALA A O 1
ATOM 1741 N N . ARG A 1 238 ? 11.68 1.404 20.578 1 32.38 238 ARG A N 1
ATOM 1742 C CA . ARG A 1 238 ? 11.742 1.262 22.031 1 32.38 238 ARG A CA 1
ATOM 1743 C C . ARG A 1 238 ? 13.164 1.48 22.531 1 32.38 238 ARG A C 1
ATOM 1745 O O . ARG A 1 238 ? 13.383 1.566 23.75 1 32.38 238 ARG A O 1
ATOM 1752 N N . LYS A 1 239 ? 14.156 0.902 21.891 1 36.88 239 LYS A N 1
ATOM 1753 C CA . LYS A 1 239 ? 15.383 0.954 22.688 1 36.88 239 LYS A CA 1
ATOM 1754 C C . LYS A 1 239 ? 15.711 2.387 23.094 1 36.88 239 LYS A C 1
ATOM 1756 O O . LYS A 1 239 ? 16.641 2.617 23.875 1 36.88 239 LYS A O 1
ATOM 1761 N N . LYS A 1 240 ? 15.961 3.229 22.141 1 35.62 240 LYS A N 1
ATOM 1762 C CA . LYS A 1 240 ? 16.234 4.523 22.75 1 35.62 240 LYS A CA 1
ATOM 1763 C C . LYS A 1 240 ? 15 5.078 23.453 1 35.62 240 LYS A C 1
ATOM 1765 O O . LYS A 1 240 ? 13.875 4.758 23.078 1 35.62 240 LYS A O 1
ATOM 1770 N N . SER A 1 241 ? 15.023 5.336 24.625 1 35.12 241 SER A N 1
ATOM 1771 C CA . SER A 1 241 ? 13.93 5.969 25.359 1 35.12 241 SER A CA 1
ATOM 1772 C C . SER A 1 241 ? 12.961 6.668 24.391 1 35.12 241 SER A C 1
ATOM 1774 O O . SER A 1 241 ? 13.375 7.199 23.359 1 35.12 241 SER A O 1
ATOM 1776 N N . ALA A 1 242 ? 11.781 6.211 24.078 1 41.66 242 ALA A N 1
ATOM 1777 C CA . ALA A 1 242 ? 10.766 6.941 23.328 1 41.66 242 ALA A CA 1
ATOM 1778 C C . ALA A 1 242 ? 11.094 8.43 23.281 1 41.66 242 ALA A C 1
ATOM 1780 O O . ALA A 1 242 ? 10.531 9.227 24.031 1 41.66 242 ALA A O 1
ATOM 1781 N N . ALA A 1 243 ? 12.273 8.758 23.516 1 47.66 243 ALA A N 1
ATOM 1782 C CA . ALA A 1 243 ? 12.562 10.18 23.344 1 47.66 243 ALA A CA 1
ATOM 1783 C C . ALA A 1 243 ? 11.844 10.742 22.125 1 47.66 243 ALA A C 1
ATOM 1785 O O . ALA A 1 243 ? 11.602 10.023 21.156 1 47.66 243 ALA A O 1
ATOM 1786 N N . GLU A 1 244 ? 10.867 11.75 22.281 1 61.78 244 GLU A N 1
ATOM 1787 C CA . GLU A 1 244 ? 9.844 12.477 21.531 1 61.78 244 GLU A CA 1
ATOM 1788 C C . GLU A 1 244 ? 10.344 12.852 20.141 1 61.78 244 GLU A C 1
ATOM 1790 O O . GLU A 1 244 ? 11.32 13.586 20 1 61.78 244 GLU A O 1
ATOM 1795 N N . VAL A 1 245 ? 10.297 11.938 19.141 1 80.44 245 VAL A N 1
ATOM 1796 C CA . VAL A 1 245 ? 10.672 12.297 17.766 1 80.44 245 VAL A CA 1
ATOM 1797 C C . VAL A 1 245 ? 9.719 13.375 17.25 1 80.44 245 VAL A C 1
ATOM 1799 O O . VAL A 1 245 ? 8.516 13.336 17.516 1 80.44 245 VAL A O 1
ATOM 1802 N N . THR A 1 246 ? 10.336 14.406 16.781 1 87.25 246 THR A N 1
ATOM 1803 C CA . THR A 1 246 ? 9.562 15.492 16.172 1 87.25 246 THR A CA 1
ATOM 1804 C C . THR A 1 246 ? 9.516 15.336 14.656 1 87.25 246 THR A C 1
ATOM 1806 O O . THR A 1 246 ? 10.547 15.43 13.984 1 87.25 246 THR A O 1
ATOM 1809 N N . PRO A 1 247 ? 8.367 15.125 14.133 1 93.44 247 PRO A N 1
ATOM 1810 C CA . PRO A 1 247 ? 8.273 15.055 12.672 1 93.44 247 PRO A CA 1
ATOM 1811 C C . PRO A 1 247 ? 8.562 16.391 12 1 93.44 247 PRO A C 1
ATOM 1813 O O . PRO A 1 247 ? 8.086 17.438 12.453 1 93.44 247 PRO A O 1
ATOM 1816 N N . LEU A 1 248 ? 9.305 16.344 10.883 1 94.81 248 LEU A N 1
ATOM 1817 C CA . LEU A 1 248 ? 9.68 17.547 10.156 1 94.81 248 LEU A CA 1
ATOM 1818 C C . LEU A 1 248 ? 9.047 17.578 8.773 1 94.81 248 LEU A C 1
ATOM 1820 O O . LEU A 1 248 ? 8.711 18.641 8.258 1 94.81 248 LEU A O 1
ATOM 1824 N N . ALA A 1 249 ? 8.938 16.484 8.18 1 96.62 249 ALA A N 1
ATOM 1825 C CA . ALA A 1 249 ? 8.312 16.266 6.879 1 96.62 249 ALA A CA 1
ATOM 1826 C C . ALA A 1 249 ? 7.926 14.805 6.688 1 96.62 249 ALA A C 1
ATOM 1828 O O . ALA A 1 249 ? 8.375 13.93 7.434 1 96.62 249 ALA A O 1
ATOM 1829 N N . VAL A 1 250 ? 7.047 14.562 5.699 1 97.94 250 VAL A N 1
ATOM 1830 C CA . VAL A 1 250 ? 6.648 13.18 5.469 1 97.94 250 VAL A CA 1
ATOM 1831 C C . VAL A 1 250 ? 6.473 12.93 3.973 1 97.94 250 VAL A C 1
ATOM 1833 O O . VAL A 1 250 ? 5.926 13.773 3.258 1 97.94 250 VAL A O 1
ATOM 1836 N N . LEU A 1 251 ? 7.012 11.828 3.506 1 98.75 251 LEU A N 1
ATOM 1837 C CA . LEU A 1 251 ? 6.793 11.344 2.145 1 98.75 251 LEU A CA 1
ATOM 1838 C C . LEU A 1 251 ? 5.652 10.336 2.102 1 98.75 251 LEU A C 1
ATOM 1840 O O . LEU A 1 251 ? 5.629 9.391 2.893 1 98.75 251 LEU A O 1
ATOM 1844 N N . ASN A 1 252 ? 4.684 10.617 1.276 1 98.75 252 ASN A N 1
ATOM 1845 C CA . ASN A 1 252 ? 3.564 9.711 1.029 1 98.75 252 ASN A CA 1
ATOM 1846 C C . ASN A 1 252 ? 3.959 8.57 0.092 1 98.75 252 ASN A C 1
ATOM 1848 O O . ASN A 1 252 ? 4.234 8.805 -1.088 1 98.75 252 ASN A O 1
ATOM 1852 N N . LEU A 1 253 ? 3.92 7.293 0.566 1 98.25 253 LEU A N 1
ATOM 1853 C CA . LEU A 1 253 ? 4.359 6.168 -0.255 1 98.25 253 LEU A CA 1
ATOM 1854 C C . LEU A 1 253 ? 3.164 5.391 -0.793 1 98.25 253 LEU A C 1
ATOM 1856 O O . LEU A 1 253 ? 3.328 4.305 -1.358 1 98.25 253 LEU A O 1
ATOM 1860 N N . PHE A 1 254 ? 1.931 5.891 -0.593 1 98.19 254 PHE A N 1
ATOM 1861 C CA . PHE A 1 254 ? 0.813 5.332 -1.345 1 98.19 254 PHE A CA 1
ATOM 1862 C C . PHE A 1 254 ? 0.991 5.574 -2.838 1 98.19 254 PHE A C 1
ATOM 1864 O O . PHE A 1 254 ? 1.375 6.668 -3.254 1 98.19 254 PHE A O 1
ATOM 1871 N N . GLU A 1 255 ? 0.619 4.555 -3.615 1 97.56 255 GLU A N 1
ATOM 1872 C CA . GLU A 1 255 ? 0.877 4.656 -5.047 1 97.56 255 GLU A CA 1
ATOM 1873 C C . GLU A 1 255 ? -0.015 5.711 -5.695 1 97.56 255 GLU A C 1
ATOM 1875 O O . GLU A 1 255 ? 0.349 6.301 -6.719 1 97.56 255 GLU A O 1
ATOM 1880 N N . LEU A 1 256 ? -1.136 5.977 -5.117 1 97.75 256 LEU A N 1
ATOM 1881 C CA . LEU A 1 256 ? -2.01 7.023 -5.641 1 97.75 256 LEU A CA 1
ATOM 1882 C C . LEU A 1 256 ? -1.29 8.367 -5.676 1 97.75 256 LEU A C 1
ATOM 1884 O O . LEU A 1 256 ? -1.678 9.266 -6.43 1 97.75 256 LEU A O 1
ATOM 1888 N N . ALA A 1 257 ? -0.282 8.516 -4.879 1 98.25 257 ALA A N 1
ATOM 1889 C CA . ALA A 1 257 ? 0.4 9.797 -4.758 1 98.25 257 ALA A CA 1
ATOM 1890 C C . ALA A 1 257 ? 1.32 10.047 -5.949 1 98.25 257 ALA A C 1
ATOM 1892 O O . ALA A 1 257 ? 1.559 11.195 -6.332 1 98.25 257 ALA A O 1
ATOM 1893 N N . TYR A 1 258 ? 1.813 8.938 -6.555 1 97.56 258 TYR A N 1
ATOM 1894 C CA . TYR A 1 258 ? 2.895 9.25 -7.48 1 97.56 258 TYR A CA 1
ATOM 1895 C C . TYR A 1 258 ? 2.736 8.469 -8.781 1 97.56 258 TYR A C 1
ATOM 1897 O O . TYR A 1 258 ? 3.287 8.859 -9.812 1 97.56 258 TYR A O 1
ATOM 1905 N N . LEU A 1 259 ? 1.992 7.34 -8.773 1 96.5 259 LEU A N 1
ATOM 1906 C CA . LEU A 1 259 ? 1.896 6.555 -10 1 96.5 259 LEU A CA 1
ATOM 1907 C C . LEU A 1 259 ? 1.242 7.367 -11.117 1 96.5 259 LEU A C 1
ATOM 1909 O O . LEU A 1 259 ? 0.174 7.949 -10.922 1 96.5 259 LEU A O 1
ATOM 1913 N N . GLY A 1 260 ? 1.89 7.43 -12.234 1 93.5 260 GLY A N 1
ATOM 1914 C CA . GLY A 1 260 ? 1.4 8.195 -13.375 1 93.5 260 GLY A CA 1
ATOM 1915 C C . GLY A 1 260 ? 2.396 8.273 -14.516 1 93.5 260 GLY A C 1
ATOM 1916 O O . GLY A 1 260 ? 3.086 7.293 -14.812 1 93.5 260 GLY A O 1
ATOM 1917 N N . ASP A 1 261 ? 2.428 9.367 -15.156 1 91 261 ASP A N 1
ATOM 1918 C CA . ASP A 1 261 ? 3.238 9.531 -16.359 1 91 261 ASP A CA 1
ATOM 1919 C C . ASP A 1 261 ? 4.727 9.57 -16.016 1 91 261 ASP A C 1
ATOM 1921 O O . ASP A 1 261 ? 5.543 8.953 -16.703 1 91 261 ASP A O 1
ATOM 1925 N N . LYS A 1 262 ? 5.055 10.227 -14.969 1 95.75 262 LYS A N 1
ATOM 1926 C CA . LYS A 1 262 ? 6.465 10.414 -14.641 1 95.75 262 LYS A CA 1
ATOM 1927 C C . LYS A 1 262 ? 7.023 9.203 -13.898 1 95.75 262 LYS A C 1
ATOM 1929 O O . LYS A 1 262 ? 8.148 8.773 -14.164 1 95.75 262 LYS A O 1
ATOM 1934 N N . TYR A 1 263 ? 6.238 8.75 -12.984 1 97.38 263 TYR A N 1
ATOM 1935 C CA . TYR A 1 263 ? 6.719 7.664 -12.141 1 97.38 263 TYR A CA 1
ATOM 1936 C C . TYR A 1 263 ? 5.957 6.375 -12.422 1 97.38 263 TYR A C 1
ATOM 1938 O O . TYR A 1 263 ? 4.742 6.305 -12.219 1 97.38 263 TYR A O 1
ATOM 1946 N N . GLY A 1 264 ? 6.715 5.348 -12.82 1 94.69 264 GLY A N 1
ATOM 1947 C CA . GLY A 1 264 ? 6.145 4.031 -13.07 1 94.69 264 GLY A CA 1
ATOM 1948 C C . GLY A 1 264 ? 6.219 3.109 -11.867 1 94.69 264 GLY A C 1
ATOM 1949 O O . GLY A 1 264 ? 6.414 3.566 -10.742 1 94.69 264 GLY A O 1
ATOM 1950 N N . VAL A 1 265 ? 6.047 1.777 -12.062 1 94.94 265 VAL A N 1
ATOM 1951 C CA . VAL A 1 265 ? 5.848 0.786 -11.008 1 94.94 265 VAL A CA 1
ATOM 1952 C C . VAL A 1 265 ? 7.156 0.556 -10.258 1 94.94 265 VAL A C 1
ATOM 1954 O O . VAL A 1 265 ? 7.156 0.028 -9.148 1 94.94 265 VAL A O 1
ATOM 1957 N N . PHE A 1 266 ? 8.336 0.997 -10.75 1 95 266 PHE A N 1
ATOM 1958 C CA . PHE A 1 266 ? 9.609 0.8 -10.062 1 95 266 PHE A CA 1
ATOM 1959 C C . PHE A 1 266 ? 10.312 2.133 -9.836 1 95 266 PHE A C 1
ATOM 1961 O O . PHE A 1 266 ? 11.531 2.18 -9.695 1 95 266 PHE A O 1
ATOM 1968 N N . ALA A 1 267 ? 9.547 3.221 -9.773 1 96.75 267 ALA A N 1
ATOM 1969 C CA . ALA A 1 267 ? 10.172 4.543 -9.75 1 96.75 267 ALA A CA 1
ATOM 1970 C C . ALA A 1 267 ? 10.148 5.133 -8.344 1 96.75 267 ALA A C 1
ATOM 1972 O O . ALA A 1 267 ? 10.328 6.34 -8.164 1 96.75 267 ALA A O 1
ATOM 1973 N N . ARG A 1 268 ? 9.953 4.336 -7.379 1 96.88 268 ARG A N 1
ATOM 1974 C CA . ARG A 1 268 ? 9.766 4.852 -6.027 1 96.88 268 ARG A CA 1
ATOM 1975 C C . ARG A 1 268 ? 11.031 5.531 -5.52 1 96.88 268 ARG A C 1
ATOM 1977 O O . ARG A 1 268 ? 10.961 6.527 -4.797 1 96.88 268 ARG A O 1
ATOM 1984 N N . GLU A 1 269 ? 12.172 4.945 -5.859 1 97.12 269 GLU A N 1
ATOM 1985 C CA . GLU A 1 269 ? 13.43 5.57 -5.449 1 97.12 269 GLU A CA 1
ATOM 1986 C C . GLU A 1 269 ? 13.562 6.969 -6.043 1 97.12 269 GLU A C 1
ATOM 1988 O O . GLU A 1 269 ? 13.883 7.922 -5.332 1 97.12 269 GLU A O 1
ATOM 1993 N N . GLN A 1 270 ? 13.367 7.066 -7.309 1 97.88 270 GLN A N 1
ATOM 1994 C CA . GLN A 1 270 ? 13.445 8.359 -7.98 1 97.88 270 GLN A CA 1
ATOM 1995 C C . GLN A 1 270 ? 12.398 9.328 -7.426 1 97.88 270 GLN A C 1
ATOM 1997 O O . GLN A 1 270 ? 12.68 10.516 -7.234 1 97.88 270 GLN A O 1
ATOM 2002 N N . TYR A 1 271 ? 11.211 8.844 -7.203 1 98.44 271 TYR A N 1
ATOM 2003 C CA . TYR A 1 271 ? 10.133 9.617 -6.59 1 98.44 271 TYR A CA 1
ATOM 2004 C C . TYR A 1 271 ? 10.578 10.203 -5.254 1 98.44 271 TYR A C 1
ATOM 2006 O O . TYR A 1 271 ? 10.367 11.383 -4.988 1 98.44 271 TYR A O 1
ATOM 2014 N N . ALA A 1 272 ? 11.242 9.406 -4.445 1 98.5 272 ALA A N 1
ATOM 2015 C CA . ALA A 1 272 ? 11.703 9.844 -3.129 1 98.5 272 ALA A CA 1
ATOM 2016 C C . ALA A 1 272 ? 12.781 10.914 -3.252 1 98.5 272 ALA A C 1
ATOM 2018 O O . ALA A 1 272 ? 12.766 11.906 -2.52 1 98.5 272 ALA A O 1
ATOM 2019 N N . ARG A 1 273 ? 13.672 10.734 -4.176 1 97.38 273 ARG A N 1
ATOM 2020 C CA . ARG A 1 273 ? 14.734 11.711 -4.379 1 97.38 273 ARG A CA 1
ATOM 2021 C C . ARG A 1 273 ? 14.164 13.039 -4.871 1 97.38 273 ARG A C 1
ATOM 2023 O O . ARG A 1 273 ? 14.57 14.109 -4.406 1 97.38 273 ARG A O 1
ATOM 2030 N N . ASP A 1 274 ? 13.266 12.922 -5.82 1 97.25 274 ASP A N 1
ATOM 2031 C CA . ASP A 1 274 ? 12.648 14.141 -6.332 1 97.25 274 ASP A CA 1
ATOM 2032 C C . ASP A 1 274 ? 11.875 14.867 -5.234 1 97.25 274 ASP A C 1
ATOM 2034 O O . ASP A 1 274 ? 11.898 16.094 -5.156 1 97.25 274 ASP A O 1
ATOM 2038 N N . TRP A 1 275 ? 11.172 14.117 -4.41 1 98.06 275 TRP A N 1
ATOM 2039 C CA . TRP A 1 275 ? 10.461 14.703 -3.275 1 98.06 275 TRP A CA 1
ATOM 2040 C C . TRP A 1 275 ? 11.422 15.484 -2.381 1 98.06 275 TRP A C 1
ATOM 2042 O O . TRP A 1 275 ? 11.133 16.625 -2.004 1 98.06 275 TRP A O 1
ATOM 2052 N N . PHE A 1 276 ? 12.516 14.891 -2.07 1 97.69 276 PHE A N 1
ATOM 2053 C CA . PHE A 1 276 ? 13.492 15.5 -1.176 1 97.69 276 PHE A CA 1
ATOM 2054 C C . PHE A 1 276 ? 13.945 16.859 -1.713 1 97.69 276 PHE A C 1
ATOM 2056 O O . PHE A 1 276 ? 14.094 17.812 -0.952 1 97.69 276 PHE A O 1
ATOM 2063 N N . LYS A 1 277 ? 14.008 16.953 -2.977 1 94.69 277 LYS A N 1
ATOM 2064 C CA . LYS A 1 277 ? 14.469 18.172 -3.629 1 94.69 277 LYS A CA 1
ATOM 2065 C C . LYS A 1 277 ? 13.359 19.219 -3.674 1 94.69 277 LYS A C 1
ATOM 2067 O O . LYS A 1 277 ? 13.625 20.406 -3.857 1 94.69 277 LYS A O 1
ATOM 2072 N N . THR A 1 278 ? 12.18 18.828 -3.523 1 95.94 278 THR A N 1
ATOM 2073 C CA . THR A 1 278 ? 11.055 19.734 -3.67 1 95.94 278 THR A CA 1
ATOM 2074 C C . THR A 1 278 ? 10.484 20.125 -2.307 1 95.94 278 THR A C 1
ATOM 2076 O O . THR A 1 278 ? 9.484 20.828 -2.225 1 95.94 278 THR A O 1
ATOM 2079 N N . LEU A 1 279 ? 11.086 19.719 -1.264 1 96.69 279 LEU A N 1
ATOM 2080 C CA . LEU A 1 279 ? 10.633 20.062 0.082 1 96.69 279 LEU A CA 1
ATOM 2081 C C . LEU A 1 279 ? 10.758 21.547 0.346 1 96.69 279 LEU A C 1
ATOM 2083 O O . LEU A 1 279 ? 11.727 22.188 -0.084 1 96.69 279 LEU A O 1
ATOM 2087 N N . ASP A 1 280 ? 9.773 22.062 1.084 1 94.75 280 ASP A N 1
ATOM 2088 C CA . ASP A 1 280 ? 9.898 23.422 1.617 1 94.75 280 ASP A CA 1
ATOM 2089 C C . ASP A 1 280 ? 10.828 23.453 2.828 1 94.75 280 ASP A C 1
ATOM 2091 O O . ASP A 1 280 ? 10.367 23.375 3.971 1 94.75 280 ASP A O 1
ATOM 2095 N N . TRP A 1 281 ? 12.062 23.656 2.553 1 93.88 281 TRP A N 1
ATOM 2096 C CA . TRP A 1 281 ? 13.078 23.547 3.594 1 93.88 281 TRP A CA 1
ATOM 2097 C C . TRP A 1 281 ? 12.953 24.672 4.605 1 93.88 281 TRP A C 1
ATOM 2099 O O . TRP A 1 281 ? 13.43 24.562 5.738 1 93.88 281 TRP A O 1
ATOM 2109 N N . ASP A 1 282 ? 12.336 25.828 4.227 1 90.5 282 ASP A N 1
ATOM 2110 C CA . ASP A 1 282 ? 12.039 26.875 5.203 1 90.5 282 ASP A CA 1
ATOM 2111 C C . ASP A 1 282 ? 11.039 26.391 6.242 1 90.5 282 ASP A C 1
ATOM 2113 O O . ASP A 1 282 ? 11.211 26.625 7.441 1 90.5 282 ASP A O 1
ATOM 2117 N N . LYS A 1 283 ? 10.062 25.672 5.707 1 90.81 283 LYS A N 1
ATOM 2118 C CA . LYS A 1 283 ? 9.07 25.125 6.617 1 90.81 283 LYS A CA 1
ATOM 2119 C C . LYS A 1 283 ? 9.68 24.031 7.5 1 90.81 283 LYS A C 1
ATOM 2121 O O . LYS A 1 283 ? 9.383 23.953 8.695 1 90.81 283 LYS A O 1
ATOM 2126 N N . VAL A 1 284 ? 10.477 23.172 6.941 1 92.69 284 VAL A N 1
ATOM 2127 C CA . VAL A 1 284 ? 11.156 22.125 7.699 1 92.69 284 VAL A CA 1
ATOM 2128 C C . VAL A 1 284 ? 12 22.75 8.805 1 92.69 284 VAL A C 1
ATOM 2130 O O . VAL A 1 284 ? 11.992 22.281 9.945 1 92.69 284 VAL A O 1
ATOM 2133 N N . ALA A 1 285 ? 12.695 23.844 8.484 1 88.06 285 ALA A N 1
ATOM 2134 C CA . ALA A 1 285 ? 13.539 24.531 9.461 1 88.06 285 ALA A CA 1
ATOM 2135 C C . ALA A 1 285 ? 12.695 25.125 10.586 1 88.06 285 ALA A C 1
ATOM 2137 O O . ALA A 1 285 ? 13.086 25.078 11.758 1 88.06 285 ALA A O 1
ATOM 2138 N N . LYS A 1 286 ? 11.609 25.672 10.195 1 87.38 286 LYS A N 1
ATOM 2139 C CA . LYS A 1 286 ? 10.711 26.25 11.195 1 87.38 286 LYS A CA 1
ATOM 2140 C C . LYS A 1 286 ? 10.188 25.188 12.148 1 87.38 286 LYS A C 1
ATOM 2142 O O . LYS A 1 286 ? 10.141 25.391 13.359 1 87.38 286 LYS A O 1
ATOM 2147 N N . ARG A 1 287 ? 9.82 24.031 11.578 1 87.56 287 ARG A N 1
ATOM 2148 C CA . ARG A 1 287 ? 9.352 22.922 12.391 1 87.56 287 ARG A CA 1
ATOM 2149 C C . ARG A 1 287 ? 10.453 22.406 13.312 1 87.56 287 ARG A C 1
ATOM 2151 O O . ARG A 1 287 ? 10.172 21.969 14.43 1 87.56 287 ARG A O 1
ATOM 2158 N N . ASN A 1 288 ? 11.656 22.453 12.828 1 84 288 ASN A N 1
ATOM 2159 C CA . ASN A 1 288 ? 12.812 22.047 13.617 1 84 288 ASN A CA 1
ATOM 2160 C C . ASN A 1 288 ? 13.055 23 14.781 1 84 288 ASN A C 1
ATOM 2162 O O . ASN A 1 288 ? 13.438 22.578 15.867 1 84 288 ASN A O 1
ATOM 2166 N N . GLY A 1 289 ? 13.008 24.328 14.539 1 77.38 289 GLY A N 1
ATOM 2167 C CA . GLY A 1 289 ? 13.234 25.344 15.547 1 77.38 289 GLY A CA 1
ATOM 2168 C C . GLY A 1 289 ? 12.109 25.438 16.562 1 77.38 289 GLY A C 1
ATOM 2169 O O . GLY A 1 289 ? 12.336 25.844 17.703 1 77.38 289 GLY A O 1
ATOM 2170 N N . GLN A 1 290 ? 10.867 25.312 16.125 1 61.12 290 GLN A N 1
ATOM 2171 C CA . GLN A 1 290 ? 9.719 25.391 17.016 1 61.12 290 GLN A CA 1
ATOM 2172 C C . GLN A 1 290 ? 9.797 24.344 18.109 1 61.12 290 GLN A C 1
ATOM 2174 O O . GLN A 1 290 ? 9.32 24.562 19.219 1 61.12 290 GLN A O 1
ATOM 2179 N N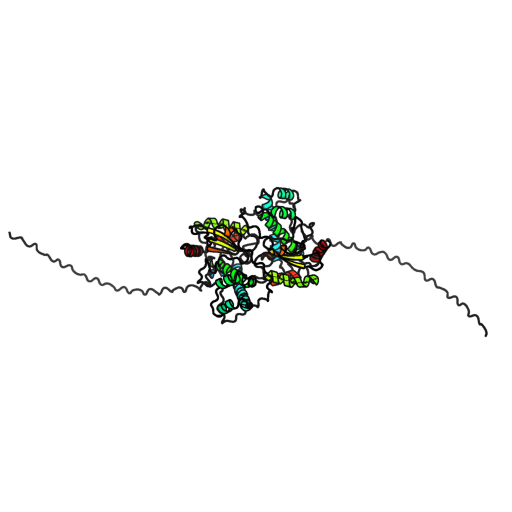 . PHE A 1 291 ? 10.398 23.203 17.812 1 53.19 291 PHE A N 1
ATOM 2180 C CA . PHE A 1 291 ? 10.375 22.141 18.812 1 53.19 291 PHE A CA 1
ATOM 2181 C C . PHE A 1 291 ? 11.758 21.953 19.438 1 53.19 291 PHE A C 1
ATOM 2183 O O . PHE A 1 291 ? 11.938 21.125 20.328 1 53.19 291 PHE A O 1
ATOM 2190 N N . GLY A 1 292 ? 12.789 22.453 18.938 1 42.94 292 GLY A N 1
ATOM 2191 C CA . GLY A 1 292 ? 14.117 22.438 19.531 1 42.94 292 GLY A CA 1
ATOM 2192 C C . GLY A 1 292 ? 14.211 23.234 20.812 1 42.94 292 GLY A C 1
ATOM 2193 O O . GLY A 1 292 ? 15.188 23.109 21.562 1 42.94 292 GLY A O 1
ATOM 2194 N N . ALA A 1 293 ? 13.492 24.328 20.969 1 36.12 293 ALA A N 1
ATOM 2195 C CA . ALA A 1 293 ? 13.758 25.109 22.156 1 36.12 293 ALA A CA 1
ATOM 2196 C C . ALA A 1 293 ? 13.18 24.438 23.406 1 36.12 293 ALA A C 1
ATOM 2198 O O . ALA A 1 293 ? 13.016 25.078 24.453 1 36.12 293 ALA A O 1
ATOM 2199 N N . PHE A 1 294 ? 12.891 23.141 23.297 1 30.88 294 PHE A N 1
ATOM 2200 C CA . PHE A 1 294 ? 12.648 22.781 24.688 1 30.88 294 PHE A CA 1
ATOM 2201 C C . PHE A 1 294 ? 13.961 22.531 25.422 1 30.88 294 PHE A C 1
ATOM 2203 O O . PHE A 1 294 ? 14.914 22.016 24.844 1 30.88 294 PHE A O 1
ATOM 2210 N N . MET B 1 1 ? -52.312 -98.938 -38.562 1 24.11 1 MET B N 1
ATOM 2211 C CA . MET B 1 1 ? -51.125 -98.5 -37.875 1 24.11 1 MET B CA 1
ATOM 2212 C C . MET B 1 1 ? -50.438 -97.375 -38.688 1 24.11 1 MET B C 1
ATOM 2214 O O . MET B 1 1 ? -49.531 -96.688 -38.188 1 24.11 1 MET B O 1
ATOM 2218 N N . ALA B 1 2 ? -50.656 -97.375 -40 1 22.31 2 ALA B N 1
ATOM 2219 C CA . ALA B 1 2 ? -49.812 -96.938 -41.094 1 22.31 2 ALA B CA 1
ATOM 2220 C C . ALA B 1 2 ? -49.844 -95.438 -41.25 1 22.31 2 ALA B C 1
ATOM 2222 O O . ALA B 1 2 ? -50.875 -94.875 -41.625 1 22.31 2 ALA B O 1
ATOM 2223 N N . ALA B 1 3 ? -49.094 -94.688 -40.375 1 27.81 3 ALA B N 1
ATOM 2224 C CA . ALA B 1 3 ? -48.969 -93.312 -39.906 1 27.81 3 ALA B CA 1
ATOM 2225 C C . ALA B 1 3 ? -48.5 -92.438 -41.062 1 27.81 3 ALA B C 1
ATOM 2227 O O . ALA B 1 3 ? -47.469 -92.688 -41.688 1 27.81 3 ALA B O 1
ATOM 2228 N N . ARG B 1 4 ? -49.5 -91.875 -41.812 1 27.14 4 ARG B N 1
ATOM 2229 C CA . ARG B 1 4 ? -49.438 -91.188 -43.062 1 27.14 4 ARG B CA 1
ATOM 2230 C C . ARG B 1 4 ? -48.438 -90 -43 1 27.14 4 ARG B C 1
ATOM 2232 O O . ARG B 1 4 ? -48.531 -89.188 -42.094 1 27.14 4 ARG B O 1
ATOM 2239 N N . PRO B 1 5 ? -47.188 -90.062 -43.625 1 30.17 5 PRO B N 1
ATOM 2240 C CA . PRO B 1 5 ? -45.938 -89.25 -43.656 1 30.17 5 PRO B CA 1
ATOM 2241 C C . PRO B 1 5 ? -46.125 -87.875 -44.219 1 30.17 5 PRO B C 1
ATOM 2243 O O . PRO B 1 5 ? -46.781 -87.688 -45.25 1 30.17 5 PRO B O 1
ATOM 2246 N N . LEU B 1 6 ? -46.438 -86.875 -43.344 1 30.98 6 LEU B N 1
ATOM 2247 C CA . LEU B 1 6 ? -46.781 -85.5 -43.594 1 30.98 6 LEU B CA 1
ATOM 2248 C C . LEU B 1 6 ? -45.719 -84.812 -44.469 1 30.98 6 LEU B C 1
ATOM 2250 O O . LEU B 1 6 ? -44.531 -84.875 -44.156 1 30.98 6 LEU B O 1
ATOM 2254 N N . LEU B 1 7 ? -45.906 -84.75 -45.75 1 24.52 7 LEU B N 1
ATOM 2255 C CA . LEU B 1 7 ? -45.125 -84.375 -46.906 1 24.52 7 LEU B CA 1
ATOM 2256 C C . LEU B 1 7 ? -44.594 -82.938 -46.75 1 24.52 7 LEU B C 1
ATOM 2258 O O . LEU B 1 7 ? -45.312 -82.062 -46.281 1 24.52 7 LEU B O 1
ATOM 2262 N N . ALA B 1 8 ? -43.219 -82.688 -46.844 1 27.27 8 ALA B N 1
ATOM 2263 C CA . ALA B 1 8 ? -42.094 -81.812 -46.594 1 27.27 8 ALA B CA 1
ATOM 2264 C C . ALA B 1 8 ? -42.094 -80.688 -47.625 1 27.27 8 ALA B C 1
ATOM 2266 O O . ALA B 1 8 ? -41.625 -80.812 -48.75 1 27.27 8 ALA B O 1
ATOM 2267 N N . SER B 1 9 ? -43.219 -79.938 -47.875 1 24.56 9 SER B N 1
ATOM 2268 C CA . SER B 1 9 ? -43.188 -79.062 -49.062 1 24.56 9 SER B CA 1
ATOM 2269 C C . SER B 1 9 ? -42.125 -78 -48.938 1 24.56 9 SER B C 1
ATOM 2271 O O . SER B 1 9 ? -42.125 -77.25 -47.969 1 24.56 9 SER B O 1
ATOM 2273 N N . THR B 1 10 ? -40.844 -78.125 -49.438 1 25.91 10 THR B N 1
ATOM 2274 C CA . THR B 1 10 ? -39.562 -77.438 -49.438 1 25.91 10 THR B CA 1
ATOM 2275 C C . THR B 1 10 ? -39.688 -76.125 -50.188 1 25.91 10 THR B C 1
ATOM 2277 O O . THR B 1 10 ? -39.875 -76.125 -51.406 1 25.91 10 THR B O 1
ATOM 2280 N N . SER B 1 11 ? -40.562 -75.125 -49.688 1 27.12 11 SER B N 1
ATOM 2281 C CA . SER B 1 11 ? -40.781 -73.938 -50.469 1 27.12 11 SER B CA 1
ATOM 2282 C C . SER B 1 11 ? -39.469 -73.188 -50.75 1 27.12 11 SER B C 1
ATOM 2284 O O . SER B 1 11 ? -38.594 -73.125 -49.906 1 27.12 11 SER B O 1
ATOM 2286 N N . ARG B 1 12 ? -39.031 -73 -52.031 1 25.75 12 ARG B N 1
ATOM 2287 C CA . ARG B 1 12 ? -37.906 -72.5 -52.781 1 25.75 12 ARG B CA 1
ATOM 2288 C C . ARG B 1 12 ? -37.719 -71 -52.594 1 25.75 12 ARG B C 1
ATOM 2290 O O . ARG B 1 12 ? -38.531 -70.188 -53.031 1 25.75 12 ARG B O 1
ATOM 2297 N N . LEU B 1 13 ? -37.312 -70.5 -51.344 1 27.05 13 LEU B N 1
ATOM 2298 C CA . LEU B 1 13 ? -37.156 -69.062 -51 1 27.05 13 LEU B CA 1
ATOM 2299 C C . LEU B 1 13 ? -36.125 -68.438 -51.906 1 27.05 13 LEU B C 1
ATOM 2301 O O . LEU B 1 13 ? -35 -68.875 -52.031 1 27.05 13 LEU B O 1
ATOM 2305 N N . ALA B 1 14 ? -36.531 -67.75 -53.031 1 27.28 14 ALA B N 1
ATOM 2306 C CA . ALA B 1 14 ? -35.781 -67.062 -54.062 1 27.28 14 ALA B CA 1
ATOM 2307 C C . ALA B 1 14 ? -34.938 -65.938 -53.469 1 27.28 14 ALA B C 1
ATOM 2309 O O . ALA B 1 14 ? -35.406 -65.125 -52.688 1 27.28 14 ALA B O 1
ATOM 2310 N N . THR B 1 15 ? -33.562 -66.062 -53.375 1 26.67 15 THR B N 1
ATOM 2311 C CA . THR B 1 15 ? -32.438 -65.375 -52.812 1 26.67 15 THR B CA 1
ATOM 2312 C C . THR B 1 15 ? -32.219 -64.062 -53.594 1 26.67 15 THR B C 1
ATOM 2314 O O . THR B 1 15 ? -31.844 -64.062 -54.781 1 26.67 15 THR B O 1
ATOM 2317 N N . ALA B 1 16 ? -33.156 -63.062 -53.656 1 26.36 16 ALA B N 1
ATOM 2318 C CA . ALA B 1 16 ? -32.906 -61.875 -54.469 1 26.36 16 ALA B CA 1
ATOM 2319 C C . ALA B 1 16 ? -31.625 -61.156 -54.031 1 26.36 16 ALA B C 1
ATOM 2321 O O . ALA B 1 16 ? -31.422 -60.938 -52.844 1 26.36 16 ALA B O 1
ATOM 2322 N N . ALA B 1 17 ? -30.516 -61.125 -54.844 1 27.5 17 ALA B N 1
ATOM 2323 C CA . ALA B 1 17 ? -29.141 -60.625 -54.844 1 27.5 17 ALA B CA 1
ATOM 2324 C C . ALA B 1 17 ? -29.125 -59.094 -54.719 1 27.5 17 ALA B C 1
ATOM 2326 O O . ALA B 1 17 ? -29.531 -58.375 -55.625 1 27.5 17 ALA B O 1
ATOM 2327 N N . ALA B 1 18 ? -29.547 -58.469 -53.594 1 27.44 18 ALA B N 1
ATOM 2328 C CA . ALA B 1 18 ? -29.578 -57.031 -53.469 1 27.44 18 ALA B CA 1
ATOM 2329 C C . ALA B 1 18 ? -28.203 -56.406 -53.719 1 27.44 18 ALA B C 1
ATOM 2331 O O . ALA B 1 18 ? -27.203 -56.875 -53.125 1 27.44 18 ALA B O 1
ATOM 2332 N N . ARG B 1 19 ? -27.938 -55.75 -54.844 1 27.02 19 ARG B N 1
ATOM 2333 C CA . ARG B 1 19 ? -26.781 -55.031 -55.375 1 27.02 19 ARG B CA 1
ATOM 2334 C C . ARG B 1 19 ? -26.328 -53.938 -54.406 1 27.02 19 ARG B C 1
ATOM 2336 O O . ARG B 1 19 ? -27.094 -53 -54.125 1 27.02 19 ARG B O 1
ATOM 2343 N N . ARG B 1 20 ? -25.609 -54.188 -53.344 1 28.41 20 ARG B N 1
ATOM 2344 C CA . ARG B 1 20 ? -25.156 -53.25 -52.312 1 28.41 20 ARG B CA 1
ATOM 2345 C C . ARG B 1 20 ? -24.281 -52.156 -52.938 1 28.41 20 ARG B C 1
ATOM 2347 O O . ARG B 1 20 ? -23.266 -52.469 -53.562 1 28.41 20 ARG B O 1
ATOM 2354 N N . GLY B 1 21 ? -24.859 -51.031 -53.469 1 27.7 21 GLY B N 1
ATOM 2355 C CA . GLY B 1 21 ? -24.078 -49.938 -53.969 1 27.7 21 GLY B CA 1
ATOM 2356 C C . GLY B 1 21 ? -23.047 -49.438 -53 1 27.7 21 GLY B C 1
ATOM 2357 O O . GLY B 1 21 ? -23.328 -49.344 -51.781 1 27.7 21 GLY B O 1
ATOM 2358 N N . ILE B 1 22 ? -21.781 -49.625 -53.25 1 31.3 22 ILE B N 1
ATOM 2359 C CA . ILE B 1 22 ? -20.578 -49.281 -52.5 1 31.3 22 ILE B CA 1
ATOM 2360 C C . ILE B 1 22 ? -20.531 -47.75 -52.281 1 31.3 22 ILE B C 1
ATOM 2362 O O . ILE B 1 22 ? -20.484 -47 -53.25 1 31.3 22 ILE B O 1
ATOM 2366 N N . ILE B 1 23 ? -21.391 -47.188 -51.469 1 32.41 23 ILE B N 1
ATOM 2367 C CA . ILE B 1 23 ? -21.234 -45.75 -51.219 1 32.41 23 ILE B CA 1
ATOM 2368 C C . ILE B 1 23 ? -19.812 -45.469 -50.75 1 32.41 23 ILE B C 1
ATOM 2370 O O . ILE B 1 23 ? -19.297 -46.125 -49.844 1 32.41 23 ILE B O 1
ATOM 2374 N N . SER B 1 24 ? -18.953 -44.875 -51.594 1 32.44 24 SER B N 1
ATOM 2375 C CA . SER B 1 24 ? -17.578 -44.438 -51.344 1 32.44 24 SER B CA 1
ATOM 2376 C C . SER B 1 24 ? -17.484 -43.562 -50.094 1 32.44 24 SER B C 1
ATOM 2378 O O . SER B 1 24 ? -18.281 -42.656 -49.906 1 32.44 24 SER B O 1
ATOM 2380 N N . PRO B 1 25 ? -16.906 -44.062 -49.031 1 30.47 25 PRO B N 1
ATOM 2381 C CA . PRO B 1 25 ? -16.812 -43.281 -47.812 1 30.47 25 PRO B CA 1
ATOM 2382 C C . PRO B 1 25 ? -16.188 -41.906 -48.031 1 30.47 25 PRO B C 1
ATOM 2384 O O . PRO B 1 25 ? -15.203 -41.781 -48.75 1 30.47 25 PRO B O 1
ATOM 2387 N N . ALA B 1 26 ? -17 -40.844 -48.125 1 33.38 26 ALA B N 1
ATOM 2388 C CA . ALA B 1 26 ? -16.469 -39.469 -48.156 1 33.38 26 ALA B CA 1
ATOM 2389 C C . ALA B 1 26 ? -15.328 -39.312 -47.156 1 33.38 26 ALA B C 1
ATOM 2391 O O . ALA B 1 26 ? -15.43 -39.781 -46 1 33.38 26 ALA B O 1
ATOM 2392 N N . ALA B 1 27 ? -14.086 -39.062 -47.594 1 32.88 27 ALA B N 1
ATOM 2393 C CA . ALA B 1 27 ? -12.875 -38.75 -46.844 1 32.88 27 ALA B CA 1
ATOM 2394 C C . ALA B 1 27 ? -13.148 -37.625 -45.844 1 32.88 27 ALA B C 1
ATOM 2396 O O . ALA B 1 27 ? -13.609 -36.562 -46.219 1 32.88 27 ALA B O 1
ATOM 2397 N N . SER B 1 28 ? -13.602 -37.969 -44.656 1 31.34 28 SER B N 1
ATOM 2398 C CA . SER B 1 28 ? -13.719 -36.969 -43.594 1 31.34 28 SER B CA 1
ATOM 2399 C C . SER B 1 28 ? -12.477 -36.062 -43.562 1 31.34 28 SER B C 1
ATOM 2401 O O . SER B 1 28 ? -11.352 -36.562 -43.625 1 31.34 28 SER B O 1
ATOM 2403 N N . ALA B 1 29 ? -12.578 -34.812 -44.094 1 34.12 29 ALA B N 1
ATOM 2404 C CA . ALA B 1 29 ? -11.531 -33.812 -44.031 1 34.12 29 ALA B CA 1
ATOM 2405 C C . ALA B 1 29 ? -10.906 -33.781 -42.625 1 34.12 29 ALA B C 1
ATOM 2407 O O . ALA B 1 29 ? -11.594 -33.938 -41.625 1 34.12 29 ALA B O 1
ATOM 2408 N N . PRO B 1 30 ? -9.547 -33.969 -42.594 1 31.25 30 PRO B N 1
ATOM 2409 C CA . PRO B 1 30 ? -8.898 -33.906 -41.281 1 31.25 30 PRO B CA 1
ATOM 2410 C C . PRO B 1 30 ? -9.305 -32.656 -40.469 1 31.25 30 PRO B C 1
ATOM 2412 O O . PRO B 1 30 ? -9.609 -31.625 -41.062 1 31.25 30 PRO B O 1
ATOM 2415 N N . SER B 1 31 ? -10.164 -32.875 -39.5 1 30.88 31 SER B N 1
ATOM 2416 C CA . SER B 1 31 ? -10.406 -31.781 -38.562 1 30.88 31 SER B CA 1
ATOM 2417 C C . SER B 1 31 ? -9.117 -31.031 -38.25 1 30.88 31 SER B C 1
ATOM 2419 O O . SER B 1 31 ? -8.094 -31.641 -37.938 1 30.88 31 SER B O 1
ATOM 2421 N N . SER B 1 32 ? -8.867 -29.922 -38.969 1 30.08 32 SER B N 1
ATOM 2422 C CA . SER B 1 32 ? -7.793 -29.016 -38.562 1 30.08 32 SER B CA 1
ATOM 2423 C C . SER B 1 32 ? -7.691 -28.891 -37.062 1 30.08 32 SER B C 1
ATOM 2425 O O . SER B 1 32 ? -8.672 -28.578 -36.375 1 30.08 32 SER B O 1
ATOM 2427 N N . SER B 1 33 ? -6.922 -29.766 -36.5 1 29.45 33 SER B N 1
ATOM 2428 C CA . SER B 1 33 ? -6.543 -29.5 -35.094 1 29.45 33 SER B CA 1
ATOM 2429 C C . SER B 1 33 ? -6.227 -28.016 -34.906 1 29.45 33 SER B C 1
ATOM 2431 O O . SER B 1 33 ? -5.312 -27.469 -35.531 1 29.45 33 SER B O 1
ATOM 2433 N N . SER B 1 34 ? -7.258 -27.203 -34.844 1 30.27 34 SER B N 1
ATOM 2434 C CA . SER B 1 34 ? -6.965 -25.844 -34.406 1 30.27 34 SER B CA 1
ATOM 2435 C C . SER B 1 34 ? -5.816 -25.828 -33.375 1 30.27 34 SER B C 1
ATOM 2437 O O . SER B 1 34 ? -5.871 -26.516 -32.375 1 30.27 34 SER B O 1
ATOM 2439 N N . LYS B 1 35 ? -4.59 -25.672 -33.875 1 32.12 35 LYS B N 1
ATOM 2440 C CA . LYS B 1 35 ? -3.467 -25.359 -33 1 32.12 35 LYS B CA 1
ATOM 2441 C C . LYS B 1 35 ? -3.916 -24.516 -31.812 1 32.12 35 LYS B C 1
ATOM 2443 O O . LYS B 1 35 ? -4.656 -23.547 -31.984 1 32.12 35 LYS B O 1
ATOM 2448 N N . PRO B 1 36 ? -3.949 -25.156 -30.688 1 31.55 36 PRO B N 1
ATOM 2449 C CA . PRO B 1 36 ? -4.309 -24.234 -29.609 1 31.55 36 PRO B CA 1
ATOM 2450 C C . PRO B 1 36 ? -3.723 -22.844 -29.797 1 31.55 36 PRO B C 1
ATOM 2452 O O . PRO B 1 36 ? -2.646 -22.688 -30.391 1 31.55 36 PRO B O 1
ATOM 2455 N N . ALA B 1 37 ? -4.453 -21.844 -30.062 1 32.5 37 ALA B N 1
ATOM 2456 C CA . ALA B 1 37 ? -4.047 -20.438 -30 1 32.5 37 ALA B CA 1
ATOM 2457 C C . ALA B 1 37 ? -2.799 -20.266 -29.141 1 32.5 37 ALA B C 1
ATOM 2459 O O . ALA B 1 37 ? -2.521 -21.094 -28.266 1 32.5 37 ALA B O 1
ATOM 2460 N N . GLY B 1 38 ? -1.873 -19.391 -29.484 1 34.62 38 GLY B N 1
ATOM 2461 C CA . GLY B 1 38 ? -0.605 -19.016 -28.875 1 34.62 38 GLY B CA 1
ATOM 2462 C C . GLY B 1 38 ? -0.608 -19.156 -27.359 1 34.62 38 GLY B C 1
ATOM 2463 O O . GLY B 1 38 ? -1.539 -18.688 -26.688 1 34.62 38 GLY B O 1
ATOM 2464 N N . GLY B 1 39 ? -0.192 -20.141 -26.625 1 37.16 39 GLY B N 1
ATOM 2465 C CA . GLY B 1 39 ? -0.075 -20.719 -25.312 1 37.16 39 GLY B CA 1
ATOM 2466 C C . GLY B 1 39 ? 0.196 -19.688 -24.219 1 37.16 39 GLY B C 1
ATOM 2467 O O . GLY B 1 39 ? 0.845 -18.672 -24.469 1 37.16 39 GLY B O 1
ATOM 2468 N N . ALA B 1 40 ? -0.801 -19.391 -23.219 1 47.22 40 ALA B N 1
ATOM 2469 C CA . ALA B 1 40 ? -0.789 -18.781 -21.891 1 47.22 40 ALA B CA 1
ATOM 2470 C C . ALA B 1 40 ? 0.533 -19.047 -21.172 1 47.22 40 ALA B C 1
ATOM 2472 O O . ALA B 1 40 ? 0.923 -20.203 -20.984 1 47.22 40 ALA B O 1
ATOM 2473 N N . ALA B 1 41 ? 1.549 -18.359 -21.344 1 57.16 41 ALA B N 1
ATOM 2474 C CA . ALA B 1 41 ? 2.748 -18.453 -20.516 1 57.16 41 ALA B CA 1
ATOM 2475 C C . ALA B 1 41 ? 2.393 -18.438 -19.031 1 57.16 41 ALA B C 1
ATOM 2477 O O . ALA B 1 41 ? 1.698 -17.531 -18.562 1 57.16 41 ALA B O 1
ATOM 2478 N N . GLY B 1 42 ? 2.717 -19.391 -18.297 1 66.25 42 GLY B N 1
ATOM 2479 C CA . GLY B 1 42 ? 2.65 -19.547 -16.859 1 66.25 42 GLY B CA 1
ATOM 2480 C C . GLY B 1 42 ? 1.233 -19.703 -16.328 1 66.25 42 GLY B C 1
ATOM 2481 O O . GLY B 1 42 ? 0.914 -19.234 -15.242 1 66.25 42 GLY B O 1
ATOM 2482 N N . GLY B 1 43 ? 0.28 -20.109 -17.078 1 85.88 43 GLY B N 1
ATOM 2483 C CA . GLY B 1 43 ? -1.097 -20.344 -16.672 1 85.88 43 GLY B CA 1
ATOM 2484 C C . GLY B 1 43 ? -1.986 -19.125 -16.875 1 85.88 43 GLY B C 1
ATOM 2485 O O . GLY B 1 43 ? -3.191 -19.188 -16.609 1 85.88 43 GLY B O 1
ATOM 2486 N N . VAL B 1 44 ? -1.398 -18.062 -17.328 1 93.5 44 VAL B N 1
ATOM 2487 C CA . VAL B 1 44 ? -2.15 -16.828 -17.562 1 93.5 44 VAL B CA 1
ATOM 2488 C C . VAL B 1 44 ? -2.773 -16.859 -18.953 1 93.5 44 VAL B C 1
ATOM 2490 O O . VAL B 1 44 ? -2.09 -17.141 -19.938 1 93.5 44 VAL B O 1
ATOM 2493 N N . ASP B 1 45 ? -4.07 -16.625 -19.031 1 94.19 45 ASP B N 1
ATOM 2494 C CA . ASP B 1 45 ? -4.75 -16.5 -20.328 1 94.19 45 ASP B CA 1
ATOM 2495 C C . ASP B 1 45 ? -4.371 -15.203 -21.016 1 94.19 45 ASP B C 1
ATOM 2497 O O . ASP B 1 45 ? -4.684 -14.117 -20.531 1 94.19 45 ASP B O 1
ATOM 2501 N N . A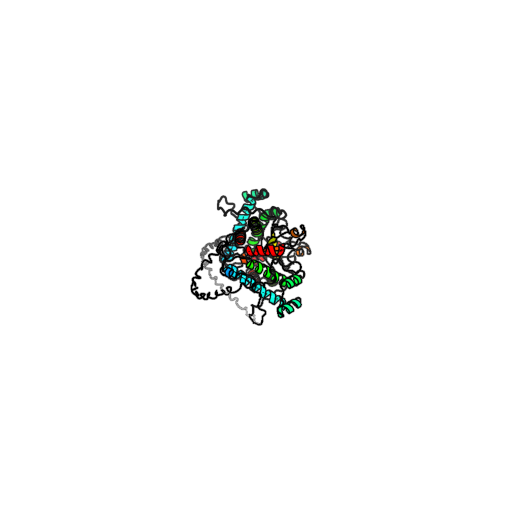LA B 1 46 ? -3.752 -15.289 -22.125 1 93.94 46 ALA B N 1
ATOM 2502 C CA . ALA B 1 46 ? -3.186 -14.133 -22.812 1 93.94 46 ALA B CA 1
ATOM 2503 C C . ALA B 1 46 ? -4.273 -13.125 -23.172 1 93.94 46 ALA B C 1
ATOM 2505 O O . ALA B 1 46 ? -3.986 -11.953 -23.406 1 93.94 46 ALA B O 1
ATOM 2506 N N . ARG B 1 47 ? -5.52 -13.516 -23.297 1 95 47 ARG B N 1
ATOM 2507 C CA . ARG B 1 47 ? -6.621 -12.656 -23.719 1 95 47 ARG B CA 1
ATOM 2508 C C . ARG B 1 47 ? -6.871 -11.539 -22.703 1 95 47 ARG B C 1
ATOM 2510 O O . ARG B 1 47 ? -7.504 -10.531 -23.031 1 95 47 ARG B O 1
ATOM 2517 N N . ILE B 1 48 ? -6.27 -11.664 -21.453 1 96.44 48 ILE B N 1
ATOM 2518 C CA . ILE B 1 48 ? -6.523 -10.641 -20.438 1 96.44 48 ILE B CA 1
ATOM 2519 C C . ILE B 1 48 ? -5.754 -9.367 -20.797 1 96.44 48 ILE B C 1
ATOM 2521 O O . ILE B 1 48 ? -6.047 -8.297 -20.266 1 96.44 48 ILE B O 1
ATOM 2525 N N . PHE B 1 49 ? -4.793 -9.367 -21.703 1 96.06 49 PHE B N 1
ATOM 2526 C CA . PHE B 1 49 ? -3.926 -8.234 -22 1 96.06 49 PHE B CA 1
ATOM 2527 C C . PHE B 1 49 ? -4.664 -7.184 -22.812 1 96.06 49 PHE B C 1
ATOM 2529 O O . PHE B 1 49 ? -4.215 -6.043 -22.922 1 96.06 49 PHE B O 1
ATOM 2536 N N . SER B 1 50 ? -5.805 -7.566 -23.359 1 95.88 50 SER B N 1
ATOM 2537 C CA . SER B 1 50 ? -6.66 -6.598 -24.031 1 95.88 50 SER B CA 1
ATOM 2538 C C . SER B 1 50 ? -7.629 -5.934 -23.062 1 95.88 50 SER B C 1
ATOM 2540 O O . SER B 1 50 ? -8.398 -5.051 -23.453 1 95.88 50 SER B O 1
ATOM 2542 N N . GLY B 1 51 ? -7.473 -6.27 -21.844 1 96.44 51 GLY B N 1
ATOM 2543 C CA . GLY B 1 51 ? -8.43 -5.824 -20.844 1 96.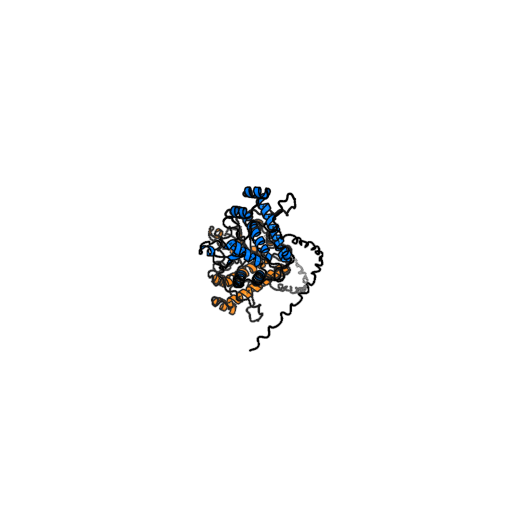44 51 GLY B CA 1
ATOM 2544 C C . GLY B 1 51 ? -9.547 -6.82 -20.594 1 96.44 51 GLY B C 1
ATOM 2545 O O . GLY B 1 51 ? -9.758 -7.73 -21.391 1 96.44 51 GLY B O 1
ATOM 2546 N N . ILE B 1 52 ? -10.109 -6.738 -19.484 1 96.69 52 ILE B N 1
ATOM 2547 C CA . ILE B 1 52 ? -11.25 -7.566 -19.109 1 96.69 52 ILE B CA 1
ATOM 2548 C C . ILE B 1 52 ? -12.492 -6.688 -18.922 1 96.69 52 ILE B C 1
ATOM 2550 O O . ILE B 1 52 ? -12.523 -5.832 -18.031 1 96.69 52 ILE B O 1
ATOM 2554 N N . ASP B 1 53 ? -13.5 -6.965 -19.703 1 93.31 53 ASP B N 1
ATOM 2555 C CA . ASP B 1 53 ? -14.727 -6.168 -19.641 1 93.31 53 ASP B CA 1
ATOM 2556 C C . ASP B 1 53 ? -15.305 -6.18 -18.219 1 93.31 53 ASP B C 1
ATOM 2558 O O . ASP B 1 53 ? -15.445 -7.242 -17.609 1 93.31 53 ASP B O 1
ATOM 2562 N N . GLY B 1 54 ? -15.578 -4.938 -17.75 1 94.06 54 GLY B N 1
ATOM 2563 C CA . GLY B 1 54 ? -16.203 -4.82 -16.453 1 94.06 54 GLY B CA 1
ATOM 2564 C C . GLY B 1 54 ? -15.195 -4.844 -15.305 1 94.06 54 GLY B C 1
ATOM 2565 O O . GLY B 1 54 ? -15.578 -4.727 -14.141 1 94.06 54 GLY B O 1
ATOM 2566 N N . PHE B 1 55 ? -13.938 -4.965 -15.641 1 96.94 55 PHE B N 1
ATOM 2567 C CA . PHE B 1 55 ? -12.945 -5.059 -14.57 1 96.94 55 PHE B CA 1
ATOM 2568 C C . PHE B 1 55 ? -11.703 -4.234 -14.914 1 96.94 55 PHE B C 1
ATOM 2570 O O . PHE B 1 55 ? -11.75 -3.004 -14.914 1 96.94 55 PHE B O 1
ATOM 2577 N N . LEU B 1 56 ? -10.602 -4.82 -15.344 1 97.62 56 LEU B N 1
ATOM 2578 C CA . LEU B 1 56 ? -9.375 -4.09 -15.625 1 97.62 56 LEU B CA 1
ATOM 2579 C C . LEU B 1 56 ? -9.25 -3.773 -17.109 1 97.62 56 LEU B C 1
ATOM 2581 O O . LEU B 1 56 ? -9.523 -4.629 -17.953 1 97.62 56 LEU B O 1
ATOM 2585 N N . GLY B 1 57 ? -8.875 -2.562 -17.422 1 97.06 57 GLY B N 1
ATOM 2586 C CA . GLY B 1 57 ? -8.555 -2.217 -18.797 1 97.06 57 GLY B CA 1
ATOM 2587 C C . GLY B 1 57 ? -7.188 -2.699 -19.234 1 97.06 57 GLY B C 1
ATOM 2588 O O . GLY B 1 57 ? -6.422 -3.223 -18.422 1 97.06 57 GLY B O 1
ATOM 2589 N N . ALA B 1 58 ? -6.883 -2.531 -20.5 1 97.06 58 ALA B N 1
ATOM 2590 C CA . ALA B 1 58 ? -5.613 -2.973 -21.078 1 97.06 58 ALA B CA 1
ATOM 2591 C C . ALA B 1 58 ? -4.434 -2.262 -20.406 1 97.06 58 ALA B C 1
ATOM 2593 O O . ALA B 1 58 ? -3.369 -2.854 -20.219 1 97.06 58 ALA B O 1
ATOM 2594 N N . LYS B 1 59 ? -4.598 -1.047 -20.062 1 95.81 59 LYS B N 1
ATOM 2595 C CA . LYS B 1 59 ? -3.529 -0.262 -19.453 1 95.81 59 LYS B CA 1
ATOM 2596 C C . LYS B 1 59 ? -3.131 -0.837 -18.094 1 95.81 59 LYS B C 1
ATOM 2598 O O . LYS B 1 59 ? -1.942 -0.959 -17.781 1 95.81 59 LYS B O 1
ATOM 2603 N N . GLU B 1 60 ? -4.098 -1.128 -17.266 1 96.81 60 GLU B N 1
ATOM 2604 C CA . GLU B 1 60 ? -3.828 -1.685 -15.945 1 96.81 60 GLU B CA 1
ATOM 2605 C C . GLU B 1 60 ? -3.197 -3.07 -16.047 1 96.81 60 GLU B C 1
ATOM 2607 O O . GLU B 1 60 ? -2.273 -3.396 -15.297 1 96.81 60 GLU B O 1
ATOM 2612 N N . VAL B 1 61 ? -3.682 -3.91 -17.016 1 97.5 61 VAL B N 1
ATOM 2613 C CA . VAL B 1 61 ? -3.111 -5.242 -17.188 1 97.5 61 VAL B CA 1
ATOM 2614 C C . VAL B 1 61 ? -1.662 -5.121 -17.656 1 97.5 61 VAL B C 1
ATOM 2616 O O . VAL B 1 61 ? -0.794 -5.871 -17.203 1 97.5 61 VAL B O 1
ATOM 2619 N N . LYS B 1 62 ? -1.435 -4.219 -18.516 1 96.62 62 LYS B N 1
ATOM 2620 C CA . LYS B 1 62 ? -0.067 -3.984 -18.969 1 96.62 62 LYS B CA 1
ATOM 2621 C C . LYS B 1 62 ? 0.837 -3.574 -17.812 1 96.62 62 LYS B C 1
ATOM 2623 O O . LYS B 1 62 ? 1.995 -3.992 -17.75 1 96.62 62 LYS B O 1
ATOM 2628 N N . ARG B 1 63 ? 0.375 -2.764 -16.953 1 97.06 63 ARG B N 1
ATOM 2629 C CA . ARG B 1 63 ? 1.137 -2.352 -15.773 1 97.06 63 ARG B CA 1
ATOM 2630 C C . ARG B 1 63 ? 1.488 -3.553 -14.906 1 97.06 63 ARG B C 1
ATOM 2632 O O . ARG B 1 63 ? 2.611 -3.658 -14.406 1 97.06 63 ARG B O 1
ATOM 2639 N N . LEU B 1 64 ? 0.55 -4.434 -14.727 1 98.06 64 LEU B N 1
ATOM 2640 C CA . LEU B 1 64 ? 0.794 -5.656 -13.961 1 98.06 64 LEU B CA 1
ATOM 2641 C C . LEU B 1 64 ? 1.831 -6.531 -14.664 1 98.06 64 LEU B C 1
ATOM 2643 O O . LEU B 1 64 ? 2.639 -7.188 -14 1 98.06 64 LEU B O 1
ATOM 2647 N N . ASP B 1 65 ? 1.749 -6.543 -15.969 1 97.44 65 ASP B N 1
ATOM 2648 C CA . ASP B 1 65 ? 2.738 -7.262 -16.766 1 97.44 65 ASP B CA 1
ATOM 2649 C C . ASP B 1 65 ? 4.129 -6.66 -16.594 1 97.44 65 ASP B C 1
ATOM 2651 O O . ASP B 1 65 ? 5.098 -7.387 -16.359 1 97.44 65 ASP B O 1
ATOM 2655 N N . GLU B 1 66 ? 4.199 -5.367 -16.656 1 96.75 66 GLU B N 1
ATOM 2656 C CA . GLU B 1 66 ? 5.461 -4.66 -16.453 1 96.75 66 GLU B CA 1
ATOM 2657 C C . GLU B 1 66 ? 6.008 -4.902 -15.047 1 96.75 66 GLU B C 1
ATOM 2659 O O . GLU B 1 66 ? 7.215 -5.07 -14.867 1 96.75 66 GLU B O 1
ATOM 2664 N N . TRP B 1 67 ? 5.105 -4.902 -14.156 1 97.81 67 TRP B N 1
ATOM 2665 C CA . TRP B 1 67 ? 5.508 -5.168 -12.773 1 97.81 67 TRP B CA 1
ATOM 2666 C C . TRP B 1 67 ? 6.094 -6.566 -12.641 1 97.81 67 TRP B C 1
ATOM 2668 O O . TRP B 1 67 ? 7.164 -6.746 -12.047 1 97.81 67 TRP B O 1
ATOM 2678 N N . GLN B 1 68 ? 5.449 -7.535 -13.242 1 97.94 68 GLN B N 1
ATOM 2679 C CA . GLN B 1 68 ? 5.926 -8.914 -13.219 1 97.94 68 GLN B CA 1
ATOM 2680 C C . GLN B 1 68 ? 7.316 -9.023 -13.836 1 97.94 68 GLN B C 1
ATOM 2682 O O . GLN B 1 68 ? 8.227 -9.594 -13.234 1 97.94 68 GLN B O 1
ATOM 2687 N N . ALA B 1 69 ? 7.465 -8.453 -14.969 1 96.88 69 ALA B N 1
ATOM 2688 C CA . ALA B 1 69 ? 8.742 -8.508 -15.672 1 96.88 69 ALA B CA 1
ATOM 2689 C C . ALA B 1 69 ? 9.844 -7.809 -14.875 1 96.88 69 ALA B C 1
ATOM 2691 O O . ALA B 1 69 ? 10.961 -8.312 -14.773 1 96.88 69 ALA B O 1
ATOM 2692 N N . GLY B 1 70 ? 9.492 -6.699 -14.336 1 96.81 70 GLY B N 1
ATOM 2693 C CA . GLY B 1 70 ? 10.461 -5.969 -13.531 1 96.81 70 GLY B CA 1
ATOM 2694 C C . GLY B 1 70 ? 10.883 -6.711 -12.281 1 96.81 70 GLY B C 1
ATOM 2695 O O . GLY B 1 70 ? 12.039 -6.637 -11.867 1 96.81 70 GLY B O 1
ATOM 2696 N N . LEU B 1 71 ? 9.945 -7.383 -11.664 1 97.44 71 LEU B N 1
ATOM 2697 C CA . LEU B 1 71 ? 10.25 -8.18 -10.477 1 97.44 71 LEU B CA 1
ATOM 2698 C C . LEU B 1 71 ? 11.219 -9.305 -10.812 1 97.44 71 LEU B C 1
ATOM 2700 O O . LEU B 1 71 ? 12.133 -9.594 -10.039 1 97.44 71 LEU B O 1
ATOM 2704 N N . TRP B 1 72 ? 11.008 -9.93 -11.953 1 96.94 72 TRP B N 1
ATOM 2705 C CA . TRP B 1 72 ? 11.961 -10.945 -12.398 1 96.94 72 TRP B CA 1
ATOM 2706 C C . TRP B 1 72 ? 13.359 -10.352 -12.555 1 96.94 72 TRP B C 1
ATOM 2708 O O . TRP B 1 72 ? 14.344 -10.93 -12.094 1 96.94 72 TRP B O 1
ATOM 2718 N N . GLY B 1 73 ? 13.445 -9.211 -13.234 1 96.25 73 GLY B N 1
ATOM 2719 C CA . GLY B 1 73 ? 14.727 -8.562 -13.406 1 96.25 73 GLY B CA 1
ATOM 2720 C C . GLY B 1 73 ? 15.414 -8.227 -12.094 1 96.25 73 GLY B C 1
ATOM 2721 O O . GLY B 1 73 ? 16.609 -8.484 -11.93 1 96.25 73 GLY B O 1
ATOM 2722 N N . ARG B 1 74 ? 14.711 -7.711 -11.211 1 95.81 74 ARG B N 1
ATOM 2723 C CA . ARG B 1 74 ? 15.25 -7.32 -9.914 1 95.81 74 ARG B CA 1
ATOM 2724 C C . ARG B 1 74 ? 15.664 -8.539 -9.102 1 95.81 74 ARG B C 1
ATOM 2726 O O . ARG B 1 74 ? 16.703 -8.523 -8.43 1 95.81 74 ARG B O 1
ATOM 2733 N N . LEU B 1 75 ? 14.828 -9.594 -9.148 1 97 75 LEU B N 1
ATOM 2734 C CA . LEU B 1 75 ? 15.195 -10.828 -8.461 1 97 75 LEU B CA 1
ATOM 2735 C C . LEU B 1 75 ? 16.484 -11.406 -9.023 1 97 75 LEU B C 1
ATOM 2737 O O . LEU B 1 75 ? 17.375 -11.812 -8.266 1 97 75 LEU B O 1
ATOM 2741 N N . GLN B 1 76 ? 16.562 -11.414 -10.305 1 95.94 76 GLN B N 1
ATOM 2742 C CA . GLN B 1 76 ? 17.766 -11.922 -10.945 1 95.94 76 GLN B CA 1
ATOM 2743 C C . GLN B 1 76 ? 19 -11.125 -10.516 1 95.94 76 GLN B C 1
ATOM 2745 O O . GLN B 1 76 ? 20.047 -11.695 -10.203 1 95.94 76 GLN B O 1
ATOM 2750 N N . GLU B 1 77 ? 18.875 -9.844 -10.516 1 96 77 GLU B N 1
ATOM 2751 C CA . GLU B 1 77 ? 19.984 -8.992 -10.094 1 96 77 GLU B CA 1
ATOM 2752 C C . GLU B 1 77 ? 20.375 -9.273 -8.648 1 96 77 GLU B C 1
ATOM 2754 O O . GLU B 1 77 ? 21.562 -9.375 -8.328 1 96 77 GLU B O 1
ATOM 2759 N N . GLU B 1 78 ? 19.406 -9.414 -7.828 1 95.88 78 GLU B N 1
ATOM 2760 C CA . GLU B 1 78 ? 19.672 -9.711 -6.422 1 95.88 78 GLU B CA 1
ATOM 2761 C C . GLU B 1 78 ? 20.359 -11.062 -6.262 1 95.88 78 GLU B C 1
ATOM 2763 O O . GLU B 1 78 ? 21.328 -11.188 -5.496 1 95.88 78 GLU B O 1
ATOM 2768 N N . VAL B 1 79 ? 19.906 -12.039 -6.965 1 96.25 79 VAL B N 1
ATOM 2769 C CA . VAL B 1 79 ? 20.484 -13.383 -6.895 1 96.25 79 VAL B CA 1
ATOM 2770 C C . VAL B 1 79 ? 21.922 -13.359 -7.379 1 96.25 79 VAL B C 1
ATOM 2772 O O . VAL B 1 79 ? 22.797 -14.047 -6.82 1 96.25 79 VAL B O 1
ATOM 2775 N N . ARG B 1 80 ? 22.219 -12.555 -8.289 1 95.56 80 ARG B N 1
ATOM 2776 C CA . ARG B 1 80 ? 23.547 -12.492 -8.875 1 95.56 80 ARG B CA 1
ATOM 2777 C C . ARG B 1 80 ? 24.484 -11.672 -7.992 1 95.56 80 ARG B C 1
ATOM 2779 O O . ARG B 1 80 ? 25.672 -11.992 -7.879 1 95.56 80 ARG B O 1
ATOM 2786 N N . SER B 1 81 ? 24.016 -10.703 -7.352 1 95.19 81 SER B N 1
ATOM 2787 C CA . SER B 1 81 ? 24.875 -9.75 -6.664 1 95.19 81 SER B CA 1
ATOM 2788 C C . SER B 1 81 ? 25.062 -10.125 -5.199 1 95.19 81 SER B C 1
ATOM 2790 O O . SER B 1 81 ? 26.031 -9.727 -4.566 1 95.19 81 SER B O 1
ATOM 2792 N N . ASN B 1 82 ? 24.125 -10.859 -4.629 1 95 82 ASN B N 1
ATOM 2793 C CA . ASN B 1 82 ? 24.188 -11.203 -3.215 1 95 82 ASN B CA 1
ATOM 2794 C C . ASN B 1 82 ? 24.922 -12.523 -2.992 1 95 82 ASN B C 1
ATOM 2796 O O . ASN B 1 82 ? 24.422 -13.586 -3.344 1 95 82 ASN B O 1
ATOM 2800 N N . PRO B 1 83 ? 26.094 -12.438 -2.361 1 95.56 83 PRO B N 1
ATOM 2801 C CA . PRO B 1 83 ? 26.906 -13.648 -2.197 1 95.56 83 PRO B CA 1
ATOM 2802 C C . PRO B 1 83 ? 26.203 -14.727 -1.376 1 95.56 83 PRO B C 1
ATOM 2804 O O . PRO B 1 83 ? 26.453 -15.914 -1.562 1 95.56 83 PRO B O 1
ATOM 2807 N N . ARG B 1 84 ? 25.297 -14.359 -0.589 1 95.62 84 ARG B N 1
ATOM 2808 C CA . ARG B 1 84 ? 24.594 -15.312 0.268 1 95.62 84 ARG B CA 1
ATOM 2809 C C . ARG B 1 84 ? 23.578 -16.125 -0.529 1 95.62 84 ARG B C 1
ATOM 2811 O O . ARG B 1 84 ? 23.062 -17.125 -0.037 1 95.62 84 ARG B O 1
ATOM 2818 N N . LEU B 1 85 ? 23.391 -15.75 -1.726 1 96.88 85 LEU B N 1
ATOM 2819 C CA . LEU B 1 85 ? 22.453 -16.453 -2.582 1 96.88 85 LEU B CA 1
ATOM 2820 C C . LEU B 1 85 ? 23.172 -17.297 -3.629 1 96.88 85 LEU B C 1
ATOM 2822 O O . LEU B 1 85 ? 22.578 -17.703 -4.629 1 96.88 85 LEU B O 1
ATOM 2826 N N . ALA B 1 86 ? 24.359 -17.656 -3.363 1 96.06 86 ALA B N 1
ATOM 2827 C CA . ALA B 1 86 ? 25.203 -18.391 -4.305 1 96.06 86 ALA B CA 1
ATOM 2828 C C . ALA B 1 86 ? 24.562 -19.734 -4.66 1 96.06 86 ALA B C 1
ATOM 2830 O O . ALA B 1 86 ? 24.531 -20.125 -5.832 1 96.06 86 ALA B O 1
ATOM 2831 N N . PRO B 1 87 ? 24.047 -20.469 -3.732 1 95.31 87 PRO B N 1
ATOM 2832 C CA . PRO B 1 87 ? 23.438 -21.75 -4.09 1 95.31 87 PRO B CA 1
ATOM 2833 C C . PRO B 1 87 ? 22.234 -21.594 -5.012 1 95.31 87 PRO B C 1
ATOM 2835 O O . PRO B 1 87 ? 22.016 -22.438 -5.891 1 95.31 87 PRO B O 1
ATOM 2838 N N . ILE B 1 88 ? 21.484 -20.562 -4.785 1 95.56 88 ILE B N 1
ATOM 2839 C CA . ILE B 1 88 ? 20.312 -20.281 -5.621 1 95.56 88 ILE B CA 1
ATOM 2840 C C . ILE B 1 88 ? 20.781 -19.875 -7.016 1 95.56 88 ILE B C 1
ATOM 2842 O O . ILE B 1 88 ? 20.188 -20.281 -8.016 1 95.56 88 ILE B O 1
ATOM 2846 N N . ARG B 1 89 ? 21.781 -19.094 -7.062 1 95.81 89 ARG B N 1
ATOM 2847 C CA . ARG B 1 89 ? 22.344 -18.656 -8.336 1 95.81 89 ARG B CA 1
ATOM 2848 C C . ARG B 1 89 ? 22.781 -19.859 -9.188 1 95.81 89 ARG B C 1
ATOM 2850 O O . ARG B 1 89 ? 22.516 -19.891 -10.391 1 95.81 89 ARG B O 1
ATOM 2857 N N . LEU B 1 90 ? 23.406 -20.781 -8.594 1 95.38 90 LEU B N 1
ATOM 2858 C CA . LEU B 1 90 ? 23.859 -21.969 -9.297 1 95.38 90 LEU B CA 1
ATOM 2859 C C . LEU B 1 90 ? 22.672 -22.703 -9.922 1 95.38 90 LEU B C 1
ATOM 2861 O O . LEU B 1 90 ? 22.75 -23.141 -11.078 1 95.38 90 LEU B O 1
ATOM 2865 N N . LYS B 1 91 ? 21.641 -22.797 -9.195 1 94.44 91 LYS B N 1
ATOM 2866 C CA . LYS B 1 91 ? 20.453 -23.453 -9.719 1 94.44 91 LYS B CA 1
ATOM 2867 C C . LYS B 1 91 ? 19.828 -22.641 -10.859 1 94.44 91 LYS B C 1
ATOM 2869 O O . LYS B 1 91 ? 19.406 -23.203 -11.859 1 94.44 91 LYS B O 1
ATOM 2874 N N . TRP B 1 92 ? 19.781 -21.359 -10.648 1 93.06 92 TRP B N 1
ATOM 2875 C CA . TRP B 1 92 ? 19.266 -20.469 -11.68 1 93.06 92 TRP B CA 1
ATOM 2876 C C . TRP B 1 92 ? 20.047 -20.625 -12.977 1 93.06 92 TRP B C 1
ATOM 2878 O O . TRP B 1 92 ? 19.453 -20.812 -14.047 1 93.06 92 TRP B O 1
ATOM 2888 N N . ASP B 1 93 ? 21.344 -20.75 -12.883 1 92.25 93 ASP B N 1
ATOM 2889 C CA . ASP B 1 93 ? 22.234 -20.828 -14.039 1 92.25 93 ASP B CA 1
ATOM 2890 C C . ASP B 1 93 ? 22.109 -22.188 -14.727 1 92.25 93 ASP B C 1
ATOM 2892 O O . ASP B 1 93 ? 22.516 -22.344 -15.883 1 92.25 93 ASP B O 1
ATOM 2896 N N . ASN B 1 94 ? 21.578 -23.172 -14.062 1 92.94 94 ASN B N 1
ATOM 2897 C CA . ASN B 1 94 ? 21.438 -24.516 -14.617 1 92.94 94 ASN B CA 1
ATOM 2898 C C . ASN B 1 94 ? 19.984 -24.844 -14.93 1 92.94 94 ASN B C 1
ATOM 2900 O O . ASN B 1 94 ? 19.594 -26.016 -14.992 1 92.94 94 ASN B O 1
ATOM 2904 N N . ASP B 1 95 ? 19.109 -23.859 -14.922 1 89.19 95 ASP B N 1
ATOM 2905 C CA . ASP B 1 95 ? 17.703 -23.969 -15.297 1 89.19 95 ASP B CA 1
ATOM 2906 C C . ASP B 1 95 ? 16.938 -24.828 -14.289 1 89.19 95 ASP B C 1
ATOM 2908 O O . ASP B 1 95 ? 16.062 -25.609 -14.672 1 89.19 95 ASP B O 1
ATOM 2912 N N . ARG B 1 96 ? 17.359 -24.719 -13.094 1 90.69 96 ARG B N 1
ATOM 2913 C CA . ARG B 1 96 ? 16.703 -25.484 -12.023 1 90.69 96 ARG B CA 1
ATOM 2914 C C . ARG B 1 96 ? 16.203 -24.547 -10.922 1 90.69 96 ARG B C 1
ATOM 2916 O O . ARG B 1 96 ? 16.109 -24.953 -9.758 1 90.69 96 ARG B O 1
ATOM 2923 N N . PHE B 1 97 ? 16.078 -23.328 -11.297 1 91.19 97 PHE B N 1
ATOM 2924 C CA . PHE B 1 97 ? 15.602 -22.359 -10.32 1 91.19 97 PHE B CA 1
ATOM 2925 C C . PHE B 1 97 ? 14.188 -22.688 -9.875 1 91.19 97 PHE B C 1
ATOM 2927 O O . PHE B 1 97 ? 13.312 -22.969 -10.703 1 91.19 97 PHE B O 1
ATOM 2934 N N . ASP B 1 98 ? 14.031 -22.703 -8.617 1 89.12 98 ASP B N 1
ATOM 2935 C CA . ASP B 1 98 ? 12.742 -22.938 -7.977 1 89.12 98 ASP B CA 1
ATOM 2936 C C . ASP B 1 98 ? 12.398 -21.812 -7.008 1 89.12 98 ASP B C 1
ATOM 2938 O O . ASP B 1 98 ? 13.031 -21.656 -5.965 1 89.12 98 ASP B O 1
ATOM 2942 N N . VAL B 1 99 ? 11.367 -21.125 -7.328 1 91.12 99 VAL B N 1
ATOM 2943 C CA . VAL B 1 99 ? 11 -19.938 -6.547 1 91.12 99 VAL B CA 1
ATOM 2944 C C . VAL B 1 99 ? 10.602 -20.359 -5.133 1 91.12 99 VAL B C 1
ATOM 2946 O O . VAL B 1 99 ? 10.859 -19.641 -4.168 1 91.12 99 VAL B O 1
ATOM 2949 N N . ALA B 1 100 ? 9.914 -21.5 -4.992 1 89.38 100 ALA B N 1
ATOM 2950 C CA . ALA B 1 100 ? 9.523 -21.984 -3.674 1 89.38 100 ALA B CA 1
ATOM 2951 C C . ALA B 1 100 ? 10.742 -22.234 -2.795 1 89.38 100 ALA B C 1
ATOM 2953 O O . ALA B 1 100 ? 10.719 -21.953 -1.594 1 89.38 100 ALA B O 1
ATOM 2954 N N . GLU B 1 101 ? 11.766 -22.766 -3.402 1 90.56 101 GLU B N 1
ATOM 2955 C CA . GLU B 1 101 ? 13 -22.984 -2.668 1 90.56 101 GLU B CA 1
ATOM 2956 C C . GLU B 1 101 ? 13.609 -21.672 -2.199 1 90.56 101 GLU B C 1
ATOM 2958 O O . GLU B 1 101 ? 14.062 -21.562 -1.059 1 90.56 101 GLU B O 1
ATOM 2963 N N . LEU B 1 102 ? 13.68 -20.734 -3.078 1 93.81 102 LEU B N 1
ATOM 2964 C CA . LEU B 1 102 ? 14.219 -19.422 -2.711 1 93.81 102 LEU B CA 1
ATOM 2965 C C . LEU B 1 102 ? 13.422 -18.812 -1.56 1 93.81 102 LEU B C 1
ATOM 2967 O O . LEU B 1 102 ? 14 -18.266 -0.622 1 93.81 102 LEU B O 1
ATOM 2971 N N . LEU B 1 103 ? 12.117 -18.891 -1.636 1 93.69 103 LEU B N 1
ATOM 2972 C CA . LEU B 1 103 ? 11.273 -18.344 -0.586 1 93.69 103 LEU B CA 1
ATOM 2973 C C . LEU B 1 103 ? 11.539 -19.031 0.748 1 93.69 103 LEU B C 1
ATOM 2975 O O . LEU B 1 103 ? 11.648 -18.375 1.781 1 93.69 103 LEU B O 1
ATOM 2979 N N . ALA B 1 104 ? 11.68 -20.344 0.714 1 90.06 104 ALA B N 1
ATOM 2980 C CA . ALA B 1 104 ? 11.984 -21.094 1.934 1 90.06 104 ALA B CA 1
ATOM 2981 C C . ALA B 1 104 ? 13.352 -20.703 2.49 1 90.06 104 ALA B C 1
ATOM 2983 O O . ALA B 1 104 ? 13.508 -20.531 3.701 1 90.06 104 ALA B O 1
ATOM 2984 N N . PHE B 1 105 ? 14.273 -20.516 1.59 1 90.25 105 PHE B N 1
ATOM 2985 C CA . PHE B 1 105 ? 15.656 -20.219 1.941 1 90.25 105 PHE B CA 1
ATOM 2986 C C . PHE B 1 105 ? 15.773 -18.828 2.541 1 90.25 105 PHE B C 1
ATOM 2988 O O . PHE B 1 105 ? 16.562 -18.609 3.469 1 90.25 105 PHE B O 1
ATOM 2995 N N . SER B 1 106 ? 14.977 -17.906 2.074 1 92.56 106 SER B N 1
ATOM 2996 C CA . SER B 1 106 ? 15.141 -16.484 2.412 1 92.56 106 SER B CA 1
ATOM 2997 C C . SER B 1 106 ? 14.164 -16.062 3.502 1 92.56 106 SER B C 1
ATOM 2999 O O . SER B 1 106 ? 14.312 -15 4.098 1 92.56 106 SER B O 1
ATOM 3001 N N . ALA B 1 107 ? 13.148 -16.812 3.922 1 87.38 107 ALA B N 1
ATOM 3002 C CA . ALA B 1 107 ? 12.039 -16.438 4.793 1 87.38 107 ALA B CA 1
ATOM 3003 C C . ALA B 1 107 ? 12.547 -16.047 6.184 1 87.38 107 ALA B C 1
ATOM 3005 O O . ALA B 1 107 ? 11.992 -15.164 6.832 1 87.38 107 ALA B O 1
ATOM 3006 N N . ARG B 1 108 ? 13.625 -16.594 6.613 1 84.31 108 ARG B N 1
ATOM 3007 C CA . ARG B 1 108 ? 14.039 -16.344 7.992 1 84.31 108 ARG B CA 1
ATOM 3008 C C . ARG B 1 108 ? 15.391 -15.641 8.039 1 84.31 108 ARG B C 1
ATOM 3010 O O . ARG B 1 108 ? 16.062 -15.641 9.07 1 84.31 108 ARG B O 1
ATOM 3017 N N . GLU B 1 109 ? 15.766 -15.062 6.945 1 89.5 109 GLU B N 1
ATOM 3018 C CA . GLU B 1 109 ? 17.047 -14.367 6.879 1 89.5 109 GLU B CA 1
ATOM 3019 C C . GLU B 1 109 ? 16.859 -12.898 6.52 1 89.5 109 GLU B C 1
ATOM 3021 O O . GLU B 1 109 ? 16.703 -12.555 5.348 1 89.5 109 GLU B O 1
ATOM 3026 N N . PRO B 1 110 ? 16.969 -12.047 7.523 1 86.12 110 PRO B N 1
ATOM 3027 C CA . PRO B 1 110 ? 16.734 -10.625 7.273 1 86.12 110 PRO B CA 1
ATOM 3028 C C . PRO B 1 110 ? 17.641 -10.062 6.176 1 86.12 110 PRO B C 1
ATOM 3030 O O . PRO B 1 110 ? 17.219 -9.18 5.422 1 86.12 110 PRO B O 1
ATOM 3033 N N . SER B 1 111 ? 18.844 -10.586 6.059 1 90.06 111 SER B N 1
ATOM 3034 C CA . SER B 1 111 ? 19.781 -10.094 5.062 1 90.06 111 SER B CA 1
ATOM 3035 C C . SER B 1 111 ? 19.359 -10.484 3.65 1 90.06 111 SER B C 1
ATOM 3037 O O . SER B 1 111 ? 19.906 -9.977 2.668 1 90.06 111 SER B O 1
ATOM 3039 N N . LEU B 1 112 ? 18.344 -11.328 3.6 1 94.62 112 LEU B N 1
ATOM 3040 C CA . LEU B 1 112 ? 17.875 -11.773 2.297 1 94.62 112 LEU B CA 1
ATOM 3041 C C . LEU B 1 112 ? 16.453 -11.289 2.039 1 94.62 112 LEU B C 1
ATOM 3043 O O . LEU B 1 112 ? 15.727 -11.859 1.216 1 94.62 112 LEU B O 1
ATOM 3047 N N . SER B 1 113 ? 16.078 -10.227 2.721 1 93.12 113 SER B N 1
ATOM 3048 C CA . SER B 1 113 ? 14.711 -9.734 2.676 1 93.12 113 SER B CA 1
ATOM 3049 C C . SER B 1 113 ? 14.336 -9.266 1.275 1 93.12 113 SER B C 1
ATOM 3051 O O . SER B 1 113 ? 13.195 -9.438 0.837 1 93.12 113 SER B O 1
ATOM 3053 N N . LEU B 1 114 ? 15.281 -8.688 0.578 1 94 114 LEU B N 1
ATOM 3054 C CA . LEU B 1 114 ? 14.984 -8.188 -0.76 1 94 114 LEU B CA 1
ATOM 3055 C C . LEU B 1 114 ? 14.648 -9.336 -1.708 1 94 114 LEU B C 1
ATOM 3057 O O . LEU B 1 114 ? 13.672 -9.25 -2.463 1 94 114 LEU B O 1
ATOM 3061 N N . ALA B 1 115 ? 15.43 -10.391 -1.635 1 96.31 115 ALA B N 1
ATOM 3062 C CA . ALA B 1 115 ? 15.172 -11.562 -2.469 1 96.31 115 ALA B CA 1
ATOM 3063 C C . ALA B 1 115 ? 13.82 -12.18 -2.135 1 96.31 115 ALA B C 1
ATOM 3065 O O . ALA B 1 115 ? 13.055 -12.547 -3.033 1 96.31 115 ALA B O 1
ATOM 3066 N N . PHE B 1 116 ? 13.555 -12.305 -0.905 1 95.75 116 PHE B N 1
ATOM 3067 C CA . PHE B 1 116 ? 12.273 -12.852 -0.473 1 95.75 116 PHE B CA 1
ATOM 3068 C C . PHE B 1 116 ? 11.117 -12.023 -1.012 1 95.75 116 PHE B C 1
ATOM 3070 O O . PHE B 1 116 ? 10.164 -12.562 -1.576 1 95.75 116 PHE B O 1
ATOM 3077 N N . ASN B 1 117 ? 11.219 -10.68 -0.817 1 96.31 117 ASN B N 1
ATOM 3078 C CA . ASN B 1 117 ? 10.148 -9.781 -1.23 1 96.31 117 ASN B CA 1
ATOM 3079 C C . ASN B 1 117 ? 9.875 -9.883 -2.729 1 96.31 117 ASN B C 1
ATOM 3081 O O . ASN B 1 117 ? 8.727 -10.008 -3.148 1 96.31 117 ASN B O 1
ATOM 3085 N N . TYR B 1 118 ? 10.898 -9.859 -3.516 1 97.12 118 TYR B N 1
ATOM 3086 C CA . TYR B 1 118 ? 10.727 -9.938 -4.961 1 97.12 118 TYR B CA 1
ATOM 3087 C C . TYR B 1 118 ? 10.094 -11.266 -5.363 1 97.12 118 TYR B C 1
ATOM 3089 O O . TYR B 1 118 ? 9.148 -11.289 -6.16 1 97.12 118 TYR B O 1
ATOM 3097 N N . ALA B 1 119 ? 10.602 -12.32 -4.789 1 96.31 119 ALA B N 1
ATOM 3098 C CA . ALA B 1 119 ? 10.086 -13.648 -5.129 1 96.31 119 ALA B CA 1
ATOM 3099 C C . ALA B 1 119 ? 8.625 -13.789 -4.715 1 96.31 119 ALA B C 1
ATOM 3101 O O . ALA B 1 119 ? 7.809 -14.328 -5.469 1 96.31 119 ALA B O 1
ATOM 3102 N N . SER B 1 120 ? 8.312 -13.32 -3.557 1 96.31 120 SER B N 1
ATOM 3103 C CA . SER B 1 120 ? 6.953 -13.43 -3.041 1 96.31 120 SER B CA 1
ATOM 3104 C C . SER B 1 120 ? 5.973 -12.625 -3.887 1 96.31 120 SER B C 1
ATOM 3106 O O . SER B 1 120 ? 4.891 -13.109 -4.227 1 96.31 120 SER B O 1
ATOM 3108 N N . LEU B 1 121 ? 6.348 -11.414 -4.234 1 97.69 121 LEU B N 1
ATOM 3109 C CA . LEU B 1 121 ? 5.5 -10.578 -5.078 1 97.69 121 LEU B CA 1
ATOM 3110 C C . LEU B 1 121 ? 5.301 -11.219 -6.449 1 97.69 121 LEU B C 1
ATOM 3112 O O . LEU B 1 121 ? 4.207 -11.156 -7.012 1 97.69 121 LEU B O 1
ATOM 3116 N N . LEU B 1 122 ? 6.348 -11.852 -6.926 1 96.38 122 LEU B N 1
ATOM 3117 C CA . LEU B 1 122 ? 6.293 -12.539 -8.211 1 96.38 122 LEU B CA 1
ATOM 3118 C C . LEU B 1 122 ? 5.238 -13.641 -8.188 1 96.38 122 LEU B C 1
ATOM 3120 O O . LEU B 1 122 ? 4.414 -13.734 -9.094 1 96.38 122 LEU B O 1
ATOM 3124 N N . VAL B 1 123 ? 5.312 -14.398 -7.168 1 95.5 123 VAL B N 1
ATOM 3125 C CA . VAL B 1 123 ? 4.414 -15.547 -7.074 1 95.5 123 VAL B CA 1
ATOM 3126 C C . VAL B 1 123 ? 2.98 -15.062 -6.875 1 95.5 123 VAL B C 1
ATOM 3128 O O . VAL B 1 123 ? 2.053 -15.57 -7.508 1 95.5 123 VAL B O 1
ATOM 3131 N N . ASN B 1 124 ? 2.783 -14.047 -6.055 1 97 124 ASN B N 1
ATOM 3132 C CA . ASN B 1 124 ? 1.454 -13.516 -5.781 1 97 124 ASN B CA 1
ATOM 3133 C C . ASN B 1 124 ? 0.824 -12.914 -7.035 1 97 124 ASN B C 1
ATOM 3135 O O . ASN B 1 124 ? -0.338 -13.188 -7.344 1 97 124 ASN B O 1
ATOM 3139 N N . ASN B 1 125 ? 1.573 -12.078 -7.734 1 98.06 125 ASN B N 1
ATOM 3140 C CA . ASN B 1 125 ? 1.054 -11.422 -8.93 1 98.06 125 ASN B CA 1
ATOM 3141 C C . ASN B 1 125 ? 0.742 -12.422 -10.031 1 98.06 125 ASN B C 1
ATOM 3143 O O . ASN B 1 125 ? -0.265 -12.289 -10.734 1 98.06 125 ASN B O 1
ATOM 3147 N N . SER B 1 126 ? 1.635 -13.414 -10.195 1 96.56 126 SER B N 1
ATOM 3148 C CA . SER B 1 126 ? 1.36 -14.477 -11.156 1 96.56 126 SER B CA 1
ATOM 3149 C C . SER B 1 126 ? 0.056 -15.195 -10.828 1 96.56 126 SER B C 1
ATOM 3151 O O . SER B 1 126 ? -0.781 -15.406 -11.711 1 96.56 126 SER B O 1
ATOM 3153 N N . TYR B 1 127 ? -0.087 -15.531 -9.578 1 96.12 127 TYR B N 1
ATOM 3154 C CA . TYR B 1 127 ? -1.278 -16.25 -9.133 1 96.12 127 TYR B CA 1
ATOM 3155 C C . TYR B 1 127 ? -2.531 -15.406 -9.344 1 96.12 127 TYR B C 1
ATOM 3157 O O . TYR B 1 127 ? -3.574 -15.922 -9.75 1 96.12 127 TYR B O 1
ATOM 3165 N N . PHE B 1 128 ? -2.496 -14.125 -9.125 1 98.12 128 PHE B N 1
ATOM 3166 C CA . PHE B 1 128 ? -3.59 -13.195 -9.375 1 98.12 128 PHE B CA 1
ATOM 3167 C C . PHE B 1 128 ? -3.982 -13.203 -10.852 1 98.12 128 PHE B C 1
ATOM 3169 O O . PHE B 1 128 ? -5.156 -13.383 -11.18 1 98.12 128 PHE B O 1
ATOM 3176 N N . LEU B 1 129 ? -3.025 -13.039 -11.703 1 97.62 129 LEU B N 1
ATOM 3177 C CA . LEU B 1 129 ? -3.281 -12.977 -13.141 1 97.62 129 LEU B CA 1
ATOM 3178 C C . LEU B 1 129 ? -3.816 -14.312 -13.656 1 97.62 129 LEU B C 1
ATOM 3180 O O . LEU B 1 129 ? -4.703 -14.344 -14.516 1 97.62 129 LEU B O 1
ATOM 3184 N N . GLU B 1 130 ? -3.289 -15.406 -13.125 1 95.38 130 GLU B N 1
ATOM 3185 C CA . GLU B 1 130 ? -3.713 -16.75 -13.523 1 95.38 130 GLU B CA 1
ATOM 3186 C C . GLU B 1 130 ? -5.188 -16.984 -13.203 1 95.38 130 GLU B C 1
ATOM 3188 O O . GLU B 1 130 ? -5.863 -17.75 -13.883 1 95.38 130 GLU B O 1
ATOM 3193 N N . GLY B 1 131 ? -5.684 -16.312 -12.219 1 95.75 131 GLY B N 1
ATOM 3194 C CA . GLY B 1 131 ? -7.035 -16.547 -11.742 1 95.75 131 GLY B CA 1
ATOM 3195 C C . GLY B 1 131 ? -8.086 -15.742 -12.477 1 95.75 131 GLY B C 1
ATOM 3196 O O . GLY B 1 131 ? -9.281 -15.922 -12.258 1 95.75 131 GLY B O 1
ATOM 3197 N N . LEU B 1 132 ? -7.707 -14.938 -13.398 1 96.75 132 LEU B N 1
ATOM 3198 C CA . LEU B 1 132 ? -8.641 -14.031 -14.062 1 96.75 132 LEU B CA 1
ATOM 3199 C C . LEU B 1 132 ? -9.273 -14.703 -15.281 1 96.75 132 LEU B C 1
ATOM 3201 O O . LEU B 1 132 ? -8.602 -15.438 -16 1 96.75 132 LEU B O 1
ATOM 3205 N N . ASN B 1 133 ? -10.539 -14.438 -15.453 1 95.31 133 ASN B N 1
ATOM 3206 C CA . ASN B 1 133 ? -11.305 -14.898 -16.609 1 95.31 133 ASN B CA 1
ATOM 3207 C C . ASN B 1 133 ? -11.484 -13.789 -17.641 1 95.31 133 ASN B C 1
ATOM 3209 O O . ASN B 1 133 ? -12.141 -12.781 -17.359 1 95.31 133 ASN B O 1
ATOM 3213 N N . PRO B 1 134 ? -10.898 -13.945 -18.781 1 93.38 134 PRO B N 1
ATOM 3214 C CA . PRO B 1 134 ? -11.016 -12.898 -19.797 1 93.38 134 PRO B CA 1
ATOM 3215 C C . PRO B 1 134 ? -12.391 -12.875 -20.469 1 93.38 134 PRO B C 1
ATOM 3217 O O . PRO B 1 134 ? -12.711 -11.922 -21.188 1 93.38 134 PRO B O 1
ATOM 3220 N N . GLU B 1 135 ? -13.211 -13.867 -20.266 1 90.88 135 GLU B N 1
ATOM 3221 C CA . GLU B 1 135 ? -14.516 -14.008 -20.922 1 90.88 135 GLU B CA 1
ATOM 3222 C C . GLU B 1 135 ? -15.617 -13.359 -20.094 1 90.88 135 GLU B C 1
ATOM 3224 O O . GLU B 1 135 ? -15.344 -12.719 -19.078 1 90.88 135 GLU B O 1
ATOM 3229 N N . ALA B 1 136 ? -16.797 -13.391 -20.625 1 87.69 136 ALA B N 1
ATOM 3230 C CA . ALA B 1 136 ? -17.953 -12.922 -19.859 1 87.69 136 ALA B CA 1
ATOM 3231 C C . ALA B 1 136 ? -18 -13.586 -18.484 1 87.69 136 ALA B C 1
ATOM 3233 O O . ALA B 1 136 ? -17.641 -14.758 -18.344 1 87.69 136 ALA B O 1
ATOM 3234 N N . PRO B 1 137 ? -18.391 -12.742 -17.562 1 88.12 137 PRO B N 1
ATOM 3235 C CA . PRO B 1 137 ? -18.469 -13.312 -16.219 1 88.12 137 PRO B CA 1
ATOM 3236 C C . PRO B 1 137 ? -19.312 -14.578 -16.141 1 88.12 137 PRO B C 1
ATOM 3238 O O . PRO B 1 137 ? -20.375 -14.648 -16.781 1 88.12 137 PRO B O 1
ATOM 3241 N N . LYS B 1 138 ? -18.766 -15.562 -15.461 1 83.44 138 LYS B N 1
ATOM 3242 C CA . LYS B 1 138 ? -19.484 -16.797 -15.188 1 83.44 138 LYS B CA 1
ATOM 3243 C C . LYS B 1 138 ? -20.25 -16.703 -13.875 1 83.44 138 LYS B C 1
ATOM 3245 O O . LYS B 1 138 ? -19.891 -15.922 -12.992 1 83.44 138 LYS B O 1
ATOM 3250 N N . PRO B 1 139 ? -21.328 -17.547 -13.797 1 88.75 139 PRO B N 1
ATOM 3251 C CA . PRO B 1 139 ? -22.031 -17.578 -12.516 1 88.75 139 PRO B CA 1
ATOM 3252 C C . PRO B 1 139 ? -21.141 -18.031 -11.367 1 88.75 139 PRO B C 1
ATOM 3254 O O . PRO B 1 139 ? -20.375 -18.984 -11.516 1 88.75 139 PRO B O 1
ATOM 3257 N N . VAL B 1 140 ? -21.234 -17.328 -10.297 1 91.69 140 VAL B N 1
ATOM 3258 C CA . VAL B 1 140 ? -20.5 -17.703 -9.086 1 91.69 140 VAL B CA 1
ATOM 3259 C C . VAL B 1 140 ? -21.125 -18.953 -8.477 1 91.69 140 VAL B C 1
ATOM 3261 O O . VAL B 1 140 ? -22.344 -18.984 -8.219 1 91.69 140 VAL B O 1
ATOM 3264 N N . PRO B 1 141 ? -20.328 -20 -8.32 1 91.25 141 PRO B N 1
ATOM 3265 C CA . PRO B 1 141 ? -20.891 -21.156 -7.633 1 91.25 141 PRO B CA 1
ATOM 3266 C C . PRO B 1 141 ? -21.484 -20.812 -6.27 1 91.25 141 PRO B C 1
ATOM 3268 O O . PRO B 1 141 ? -20.922 -20 -5.535 1 91.25 141 PRO B O 1
ATOM 3271 N N . ALA B 1 142 ? -22.562 -21.391 -5.93 1 89 142 ALA B N 1
ATOM 3272 C CA . ALA B 1 142 ? -23.359 -21.062 -4.75 1 89 142 ALA B CA 1
ATOM 3273 C C . ALA B 1 142 ? -22.531 -21.172 -3.477 1 89 142 ALA B C 1
ATOM 3275 O O . ALA B 1 142 ? -22.688 -20.375 -2.545 1 89 142 ALA B O 1
ATOM 3276 N N . GLN B 1 143 ? -21.672 -22.094 -3.432 1 88.38 143 GLN B N 1
ATOM 3277 C CA . GLN B 1 143 ? -20.891 -22.344 -2.227 1 88.38 143 GLN B CA 1
ATOM 3278 C C . GLN B 1 143 ? -19.938 -21.172 -1.929 1 88.38 143 GLN B C 1
ATOM 3280 O O . GLN B 1 143 ? -19.453 -21.031 -0.805 1 88.38 143 GLN B O 1
ATOM 3285 N N . PHE B 1 144 ? -19.688 -20.328 -2.984 1 91.56 144 PHE B N 1
ATOM 3286 C CA . PHE B 1 144 ? -18.781 -19.203 -2.803 1 91.56 144 PHE B CA 1
ATOM 3287 C C . PHE B 1 144 ? -19.531 -17.891 -2.719 1 91.56 144 PHE B C 1
ATOM 3289 O O . PHE B 1 144 ? -18.938 -16.828 -2.486 1 91.56 144 PHE B O 1
ATOM 3296 N N . ALA B 1 145 ? -20.797 -17.875 -2.873 1 88.06 145 ALA B N 1
ATOM 3297 C CA . ALA B 1 145 ? -21.594 -16.656 -3.064 1 88.06 145 ALA B CA 1
ATOM 3298 C C . ALA B 1 145 ? -21.438 -15.711 -1.875 1 88.06 145 ALA B C 1
ATOM 3300 O O . ALA B 1 145 ? -21.359 -14.492 -2.049 1 88.06 145 ALA B O 1
ATOM 3301 N N . ASP B 1 146 ? -21.297 -16.25 -0.693 1 90.19 146 ASP B N 1
ATOM 3302 C CA . ASP B 1 146 ? -21.25 -15.422 0.511 1 90.19 146 ASP B CA 1
ATOM 3303 C C . ASP B 1 146 ? -19.875 -14.75 0.659 1 90.19 146 ASP B C 1
ATOM 3305 O O . ASP B 1 146 ? -19.734 -13.812 1.436 1 90.19 146 ASP B O 1
ATOM 3309 N N . LEU B 1 147 ? -18.953 -15.219 -0.128 1 94.94 147 LEU B N 1
ATOM 3310 C CA . LEU B 1 147 ? -17.594 -14.703 0.016 1 94.94 147 LEU B CA 1
ATOM 3311 C C . LEU B 1 147 ? -17.469 -13.328 -0.631 1 94.94 147 LEU B C 1
ATOM 3313 O O . LEU B 1 147 ? -16.547 -12.57 -0.303 1 94.94 147 LEU B O 1
ATOM 3317 N N . GLU B 1 148 ? -18.328 -13.008 -1.539 1 95.88 148 GLU B N 1
ATOM 3318 C CA . GLU B 1 148 ? -18.234 -11.727 -2.234 1 95.88 148 GLU B CA 1
ATOM 3319 C C . GLU B 1 148 ? -18.312 -10.562 -1.254 1 95.88 148 GLU B C 1
ATOM 3321 O O . GLU B 1 148 ? -17.469 -9.656 -1.297 1 95.88 148 GLU B O 1
ATOM 3326 N N . ASP B 1 149 ? -19.328 -10.633 -0.374 1 96.38 149 ASP B N 1
ATOM 3327 C CA . ASP B 1 149 ? -19.5 -9.555 0.598 1 96.38 149 ASP B CA 1
ATOM 3328 C C . ASP B 1 149 ? -18.328 -9.477 1.559 1 96.38 149 ASP B C 1
ATOM 3330 O O . ASP B 1 149 ? -17.922 -8.383 1.969 1 96.38 149 ASP B O 1
ATOM 3334 N N . ARG B 1 150 ? -17.812 -10.602 1.877 1 95.75 150 ARG B N 1
ATOM 3335 C CA . ARG B 1 150 ? -16.656 -10.641 2.779 1 95.75 150 ARG B CA 1
ATOM 3336 C C . ARG B 1 150 ? -15.43 -10.023 2.125 1 95.75 150 ARG B C 1
ATOM 3338 O O . ARG B 1 150 ? -14.727 -9.219 2.744 1 95.75 150 ARG B O 1
ATOM 3345 N N . VAL B 1 151 ? -15.211 -10.375 0.888 1 97.69 151 VAL B N 1
ATOM 3346 C CA . VAL B 1 151 ? -14.094 -9.82 0.135 1 97.69 151 VAL B CA 1
ATOM 3347 C C . VAL B 1 151 ? -14.234 -8.297 0.048 1 97.69 151 VAL B C 1
ATOM 3349 O O . VAL B 1 151 ? -13.273 -7.566 0.296 1 97.69 151 VAL B O 1
ATOM 3352 N N . ALA B 1 152 ? -15.43 -7.855 -0.275 1 97.31 152 ALA B N 1
ATOM 3353 C CA . ALA B 1 152 ? -15.688 -6.426 -0.413 1 97.31 152 ALA B CA 1
ATOM 3354 C C . ALA B 1 152 ? -15.477 -5.699 0.913 1 97.31 152 ALA B C 1
ATOM 3356 O O . ALA B 1 152 ? -14.898 -4.609 0.945 1 97.31 152 ALA B O 1
ATOM 3357 N N . SER B 1 153 ? -15.914 -6.305 1.977 1 94.75 153 SER B N 1
ATOM 3358 C CA . SER B 1 153 ? -15.766 -5.711 3.301 1 94.75 153 SER B CA 1
ATOM 3359 C C . SER B 1 153 ? -14.305 -5.594 3.701 1 94.75 153 SER B C 1
ATOM 3361 O O . SER B 1 153 ? -13.867 -4.547 4.176 1 94.75 153 SER B O 1
ATOM 3363 N N . TYR B 1 154 ? -13.547 -6.68 3.459 1 95.06 154 TYR B N 1
ATOM 3364 C CA . TYR B 1 154 ? -12.117 -6.641 3.738 1 95.06 154 TYR B CA 1
ATOM 3365 C C . TYR B 1 154 ? -11.43 -5.562 2.914 1 95.06 154 TYR B C 1
ATOM 3367 O O . TYR B 1 154 ? -10.625 -4.789 3.441 1 95.06 154 TYR B O 1
ATOM 3375 N N . ALA B 1 155 ? -11.773 -5.5 1.664 1 97.19 155 ALA B N 1
ATOM 3376 C CA . ALA B 1 155 ? -11.133 -4.547 0.763 1 97.19 155 ALA B CA 1
ATOM 3377 C C . ALA B 1 155 ? -11.391 -3.111 1.214 1 97.19 155 ALA B C 1
ATOM 3379 O O . ALA B 1 155 ? -10.5 -2.266 1.148 1 97.19 155 ALA B O 1
ATOM 3380 N N . SER B 1 156 ? -12.555 -2.867 1.691 1 92.81 156 SER B N 1
ATOM 3381 C CA . SER B 1 156 ? -12.93 -1.526 2.127 1 92.81 156 SER B CA 1
ATOM 3382 C C . SER B 1 156 ? -12.266 -1.168 3.451 1 92.81 156 SER B C 1
ATOM 3384 O O . SER B 1 156 ? -12 0.006 3.723 1 92.81 156 SER B O 1
ATOM 3386 N N . GLY B 1 157 ? -11.969 -2.143 4.207 1 90.75 157 GLY B N 1
ATOM 3387 C CA . GLY B 1 157 ? -11.453 -1.895 5.543 1 90.75 157 GLY B CA 1
ATOM 3388 C C . GLY B 1 157 ? -9.938 -1.866 5.605 1 90.75 157 GLY B C 1
ATOM 3389 O O . GLY B 1 157 ? -9.359 -1.315 6.543 1 90.75 157 GLY B O 1
ATOM 3390 N N . ILE B 1 158 ? -9.266 -2.465 4.664 1 93.19 158 ILE B N 1
ATOM 3391 C CA . ILE B 1 158 ? -7.809 -2.551 4.652 1 93.19 158 ILE B CA 1
ATOM 3392 C C . ILE B 1 158 ? -7.219 -1.222 4.188 1 93.19 158 ILE B C 1
ATOM 3394 O O . ILE B 1 158 ? -7.668 -0.646 3.195 1 93.19 158 ILE B O 1
ATOM 3398 N N . VAL B 1 159 ? -6.293 -0.729 5.035 1 94 159 VAL B N 1
ATOM 3399 C CA . VAL B 1 159 ? -5.551 0.463 4.633 1 94 159 VAL B CA 1
ATOM 3400 C C . VAL B 1 159 ? -4.199 0.06 4.047 1 94 159 VAL B C 1
ATOM 3402 O O . VAL B 1 159 ? -3.449 -0.697 4.668 1 94 159 VAL B O 1
ATOM 3405 N N . GLY B 1 160 ? -3.938 0.564 2.895 1 93.69 160 GLY B N 1
ATOM 3406 C CA . GLY B 1 160 ? -2.648 0.289 2.281 1 93.69 160 GLY B CA 1
ATOM 3407 C C . GLY B 1 160 ? -2.666 -0.926 1.372 1 93.69 160 GLY B C 1
ATOM 3408 O O . GLY B 1 160 ? -3.734 -1.412 0.998 1 93.69 160 GLY B O 1
ATOM 3409 N N . SER B 1 161 ? -1.518 -1.4 1.001 1 95.19 161 SER B N 1
ATOM 3410 C CA . SER B 1 161 ? -1.347 -2.488 0.043 1 95.19 161 SER B CA 1
ATOM 3411 C C . SER B 1 161 ? -1.396 -3.846 0.733 1 95.19 161 SER B C 1
ATOM 3413 O O . SER B 1 161 ? -1.042 -3.965 1.908 1 95.19 161 SER B O 1
ATOM 3415 N N . GLY B 1 162 ? -1.776 -4.812 -0.055 1 96.25 162 GLY B N 1
ATOM 3416 C CA . GLY B 1 162 ? -1.823 -6.188 0.426 1 96.25 162 GLY B CA 1
ATOM 3417 C C . GLY B 1 162 ? -2.498 -7.137 -0.545 1 96.25 162 GLY B C 1
ATOM 3418 O O . GLY B 1 162 ? -2.52 -6.887 -1.753 1 96.25 162 GLY B O 1
ATOM 3419 N N . TRP B 1 163 ? -2.885 -8.258 0.067 1 98.06 163 TRP B N 1
ATOM 3420 C CA . TRP B 1 163 ? -3.473 -9.352 -0.698 1 98.06 163 TRP B CA 1
ATOM 3421 C C . TRP B 1 163 ? -4.668 -9.945 0.037 1 98.06 163 TRP B C 1
ATOM 3423 O O . TRP B 1 163 ? -4.625 -10.141 1.254 1 98.06 163 TRP B O 1
ATOM 3433 N N . LEU B 1 164 ? -5.723 -10.203 -0.675 1 98.19 164 LEU B N 1
ATOM 3434 C CA . LEU B 1 164 ? -6.867 -10.914 -0.108 1 98.19 164 LEU B CA 1
ATOM 3435 C C . LEU B 1 164 ? -7.012 -12.297 -0.729 1 98.19 164 LEU B C 1
ATOM 3437 O O . LEU B 1 164 ? -7.285 -12.422 -1.926 1 98.19 164 LEU B O 1
ATOM 3441 N N . TRP B 1 165 ? -6.875 -13.289 0.109 1 96.81 165 TRP B N 1
ATOM 3442 C CA . TRP B 1 165 ? -6.867 -14.68 -0.347 1 96.81 165 TRP B CA 1
ATOM 3443 C C . TRP B 1 165 ? -8.219 -15.344 -0.099 1 96.81 165 TRP B C 1
ATOM 3445 O O . TRP B 1 165 ? -8.75 -15.281 1.013 1 96.81 165 TRP B O 1
ATOM 3455 N N . LEU B 1 166 ? -8.812 -15.898 -1.174 1 96.25 166 LEU B N 1
ATOM 3456 C CA . LEU B 1 166 ? -9.836 -16.922 -0.97 1 96.25 166 LEU B CA 1
ATOM 3457 C C . LEU B 1 166 ? -9.195 -18.25 -0.598 1 96.25 166 LEU B C 1
ATOM 3459 O O . LEU B 1 166 ? -8.328 -18.75 -1.314 1 96.25 166 LEU B O 1
ATOM 3463 N N . VAL B 1 167 ? -9.641 -18.797 0.546 1 94 167 VAL B N 1
ATOM 3464 C CA . VAL B 1 167 ? -8.969 -20 1.012 1 94 167 VAL B CA 1
ATOM 3465 C C . VAL B 1 167 ? -10.008 -21.062 1.377 1 94 167 VAL B C 1
ATOM 3467 O O . VAL B 1 167 ? -11.148 -20.734 1.71 1 94 167 VAL B O 1
ATOM 3470 N N . LYS B 1 168 ? -9.57 -22.281 1.291 1 90.19 168 LYS B N 1
ATOM 3471 C CA . LYS B 1 168 ? -10.25 -23.391 1.939 1 90.19 168 LYS B CA 1
ATOM 3472 C C . LYS B 1 168 ? -9.68 -23.656 3.33 1 90.19 168 LYS B C 1
ATOM 3474 O O . LYS B 1 168 ? -8.484 -23.922 3.479 1 90.19 168 LYS B O 1
ATOM 3479 N N . ALA B 1 169 ? -10.383 -23.391 4.512 1 78.31 169 ALA B N 1
ATOM 3480 C CA . ALA B 1 169 ? -9.922 -23.406 5.895 1 78.31 169 ALA B CA 1
ATOM 3481 C C . ALA B 1 169 ? -9.938 -24.828 6.461 1 78.31 169 ALA B C 1
ATOM 3483 O O . ALA B 1 169 ? -9.305 -25.109 7.484 1 78.31 169 ALA B O 1
ATOM 3484 N N . GLY B 1 170 ? -10.469 -25.75 5.93 1 69.88 170 GLY B N 1
ATOM 3485 C CA . GLY B 1 170 ? -10.562 -27.094 6.5 1 69.88 170 GLY B CA 1
ATOM 3486 C C . GLY B 1 170 ? -10.898 -28.156 5.473 1 69.88 170 GLY B C 1
ATOM 3487 O O . GLY B 1 170 ? -10.805 -27.906 4.27 1 69.88 170 GLY B O 1
ATOM 3488 N N . GLU B 1 171 ? -11.023 -29.25 6.113 1 62.41 171 GLU B N 1
ATOM 3489 C CA . GLU B 1 171 ? -11.281 -30.422 5.289 1 62.41 171 GLU B CA 1
ATOM 3490 C C . GLU B 1 171 ? -12.758 -30.516 4.91 1 62.41 171 GLU B C 1
ATOM 3492 O O . GLU B 1 171 ? -13.109 -31.188 3.945 1 62.41 171 GLU B O 1
ATOM 3497 N N . GLU B 1 172 ? -13.461 -29.75 5.668 1 61.28 172 GLU B N 1
ATOM 3498 C CA . GLU B 1 172 ? -14.883 -29.875 5.367 1 61.28 172 GLU B CA 1
ATOM 3499 C C . GLU B 1 172 ? -15.25 -29.109 4.098 1 61.28 172 GLU B C 1
ATOM 3501 O O . GLU B 1 172 ? -14.648 -28.078 3.793 1 61.28 172 GLU B O 1
ATOM 3506 N N . ILE B 1 173 ? -16.078 -29.844 3.414 1 59.16 173 ILE B N 1
ATOM 3507 C CA . ILE B 1 173 ? -16.609 -29.219 2.207 1 59.16 173 ILE B CA 1
ATOM 3508 C C . ILE B 1 173 ? -17.312 -27.922 2.566 1 59.16 173 ILE B C 1
ATOM 3510 O O . ILE B 1 173 ? -18.125 -27.875 3.498 1 59.16 173 ILE B O 1
ATOM 3514 N N . GLY B 1 174 ? -16.859 -26.812 2.033 1 65.75 174 GLY B N 1
ATOM 3515 C CA . GLY B 1 174 ? -17.547 -25.547 2.172 1 65.75 174 GLY B CA 1
ATOM 3516 C C . GLY B 1 174 ? -16.906 -24.625 3.195 1 65.75 174 GLY B C 1
ATOM 3517 O O . GLY B 1 174 ? -17.484 -23.594 3.547 1 65.75 174 GLY B O 1
ATOM 3518 N N . ASP B 1 175 ? -15.891 -25.094 3.672 1 84.5 175 ASP B N 1
ATOM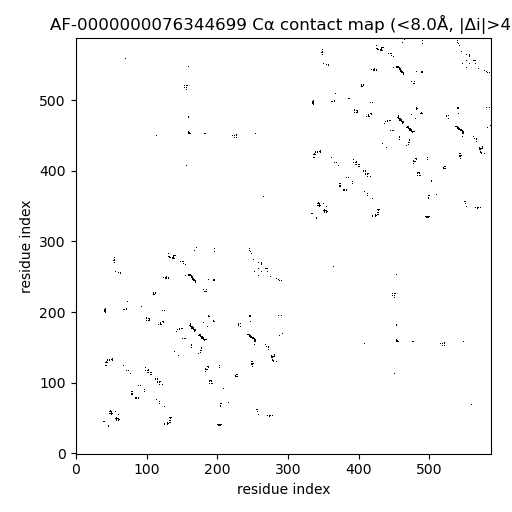 3519 C CA . ASP B 1 175 ? -15.242 -24.219 4.637 1 84.5 175 ASP B CA 1
ATOM 3520 C C . ASP B 1 175 ? -14.281 -23.25 3.941 1 84.5 175 ASP B C 1
ATOM 3522 O O . ASP B 1 175 ? -13.102 -23.562 3.77 1 84.5 175 ASP B O 1
ATOM 3526 N N . PHE B 1 176 ? -14.891 -22.203 3.428 1 91.5 176 PHE B N 1
ATOM 3527 C CA . PHE B 1 176 ? -14.141 -21.172 2.717 1 91.5 176 PHE B CA 1
ATOM 3528 C C . PHE B 1 176 ? -14.055 -19.891 3.549 1 91.5 176 PHE B C 1
ATOM 3530 O O . PHE B 1 176 ? -14.922 -19.625 4.383 1 91.5 176 PHE B O 1
ATOM 3537 N N . ASP B 1 177 ? -13 -19.25 3.365 1 93.25 177 ASP B N 1
ATOM 3538 C CA . ASP B 1 177 ? -12.789 -18 4.086 1 93.25 177 ASP B CA 1
ATOM 3539 C C . ASP B 1 177 ? -11.969 -17.016 3.252 1 93.25 177 ASP B C 1
ATOM 3541 O O . ASP B 1 177 ? -11.539 -17.344 2.143 1 93.25 177 ASP B O 1
ATOM 3545 N N . VAL B 1 178 ? -11.852 -15.797 3.742 1 95.81 178 VAL B N 1
ATOM 3546 C CA . VAL B 1 178 ? -11 -14.75 3.18 1 95.81 178 VAL B CA 1
ATOM 3547 C C . VAL B 1 178 ? -9.906 -14.375 4.176 1 95.81 178 VAL B C 1
ATOM 3549 O O . VAL B 1 178 ? -10.188 -14.109 5.348 1 95.81 178 VAL B O 1
ATOM 3552 N N . VAL B 1 179 ? -8.656 -14.438 3.715 1 95.06 179 VAL B N 1
ATOM 3553 C CA . VAL B 1 179 ? -7.508 -14.156 4.57 1 95.06 179 VAL B CA 1
ATOM 3554 C C . VAL B 1 179 ? -6.652 -13.055 3.951 1 95.06 179 VAL B C 1
ATOM 3556 O O . VAL B 1 179 ? -6.219 -13.172 2.803 1 95.06 179 VAL B O 1
ATOM 3559 N N . PRO B 1 180 ? -6.438 -11.977 4.738 1 96.19 180 PRO B N 1
ATOM 3560 C CA . PRO B 1 180 ? -5.547 -10.938 4.227 1 96.19 180 PRO B CA 1
ATOM 3561 C C . PRO B 1 180 ? -4.078 -11.203 4.551 1 96.19 180 PRO B C 1
ATOM 3563 O O . PRO B 1 180 ? -3.77 -11.805 5.582 1 96.19 180 PRO B O 1
ATOM 3566 N N . THR B 1 181 ? -3.18 -10.906 3.66 1 95.44 181 THR B N 1
ATOM 3567 C CA . THR B 1 181 ? -1.755 -10.734 3.926 1 95.44 181 THR B CA 1
ATOM 3568 C C . THR B 1 181 ? -1.275 -9.359 3.463 1 95.44 181 THR B C 1
ATOM 3570 O O . THR B 1 181 ? -1.915 -8.727 2.623 1 95.44 181 THR B O 1
ATOM 3573 N N . PHE B 1 182 ? -0.207 -8.898 4.039 1 93.56 182 PHE B N 1
ATOM 3574 C CA . PHE B 1 182 ? 0.239 -7.539 3.764 1 93.56 182 PHE B CA 1
ATOM 3575 C C . PHE B 1 182 ? 1.65 -7.539 3.188 1 93.56 182 PHE B C 1
ATOM 3577 O O . PHE B 1 182 ? 2.355 -8.547 3.256 1 93.56 182 PHE B O 1
ATOM 3584 N N . ALA B 1 183 ? 2.023 -6.426 2.588 1 93.19 183 ALA B N 1
ATOM 3585 C CA . ALA B 1 183 ? 3.318 -6.312 1.921 1 93.19 183 ALA B CA 1
ATOM 3586 C C . ALA B 1 183 ? 3.566 -7.504 1 1 93.19 183 ALA B C 1
ATOM 3588 O O . ALA B 1 183 ? 2.74 -7.812 0.138 1 93.19 183 ALA B O 1
ATOM 3589 N N . ALA B 1 184 ? 4.645 -8.242 1.237 1 94.94 184 ALA B N 1
ATOM 3590 C CA . ALA B 1 184 ? 4.984 -9.367 0.369 1 94.94 184 ALA B CA 1
ATOM 3591 C C . ALA B 1 184 ? 4.48 -10.68 0.956 1 94.94 184 ALA B C 1
ATOM 3593 O O . ALA B 1 184 ? 4.824 -11.758 0.463 1 94.94 184 ALA B O 1
ATOM 3594 N N . GLY B 1 185 ? 3.596 -10.633 1.938 1 93.56 185 GLY B N 1
ATOM 3595 C CA . GLY B 1 185 ? 3.076 -11.852 2.539 1 93.56 185 GLY B CA 1
ATOM 3596 C C . GLY B 1 185 ? 2.346 -12.734 1.55 1 93.56 185 GLY B C 1
ATOM 3597 O O . GLY B 1 185 ? 1.602 -12.25 0.698 1 93.56 185 GLY B O 1
ATOM 3598 N N . SER B 1 186 ? 2.566 -14.086 1.706 1 93.69 186 SER B N 1
ATOM 3599 C CA . SER B 1 186 ? 1.986 -15.031 0.759 1 93.69 186 SER B CA 1
ATOM 3600 C C . SER B 1 186 ? 1.482 -16.281 1.469 1 93.69 186 SER B C 1
ATOM 3602 O O . SER B 1 186 ? 2.023 -16.672 2.504 1 93.69 186 SER B O 1
ATOM 3604 N N . LEU B 1 187 ? 0.461 -16.844 0.896 1 91.44 187 LEU B N 1
ATOM 3605 C CA . LEU B 1 187 ? -0.021 -18.125 1.389 1 91.44 187 LEU B CA 1
ATOM 3606 C C . LEU B 1 187 ? 0.401 -19.266 0.458 1 91.44 187 LEU B C 1
ATOM 3608 O O . LEU B 1 187 ? 0.103 -20.438 0.719 1 91.44 187 LEU B O 1
ATOM 3612 N N . LEU B 1 188 ? 1.075 -18.906 -0.586 1 90.06 188 LEU B N 1
ATOM 3613 C CA . LEU B 1 188 ? 1.338 -19.891 -1.636 1 90.06 188 LEU B CA 1
ATOM 3614 C C . LEU B 1 188 ? 2.543 -20.75 -1.283 1 90.06 188 LEU B C 1
ATOM 3616 O O . LEU B 1 188 ? 2.729 -21.828 -1.855 1 90.06 188 LEU B O 1
ATOM 3620 N N . VAL B 1 189 ? 3.4 -20.234 -0.451 1 79.69 189 VAL B N 1
ATOM 3621 C CA . VAL B 1 189 ? 4.574 -21.047 -0.141 1 79.69 189 VAL B CA 1
ATOM 3622 C C . VAL B 1 189 ? 4.664 -21.266 1.367 1 79.69 189 VAL B C 1
ATOM 3624 O O . VAL B 1 189 ? 4.809 -20.312 2.135 1 79.69 189 VAL B O 1
ATOM 3627 N N . THR B 1 190 ? 4.113 -22.469 1.719 1 67.94 190 THR B N 1
ATOM 3628 C CA . THR B 1 190 ? 4.25 -22.859 3.117 1 67.94 190 THR B CA 1
ATOM 3629 C C . THR B 1 190 ? 5.113 -24.109 3.242 1 67.94 190 THR B C 1
ATOM 3631 O O . THR B 1 190 ? 5.043 -25.016 2.396 1 67.94 190 THR B O 1
ATOM 3634 N N . GLN B 1 191 ? 5.824 -24.156 4.258 1 58.09 191 GLN B N 1
ATOM 3635 C CA . GLN B 1 191 ? 6.633 -25.312 4.594 1 58.09 191 GLN B CA 1
ATOM 3636 C C . GLN B 1 191 ? 7.387 -25.844 3.369 1 58.09 191 GLN B C 1
ATOM 3638 O O . GLN B 1 191 ? 7.395 -27.047 3.102 1 58.09 191 GLN B O 1
ATOM 3643 N N . ARG B 1 192 ? 7.855 -25.031 2.521 1 56.78 192 ARG B N 1
ATOM 3644 C CA . ARG B 1 192 ? 8.734 -25.328 1.391 1 56.78 192 ARG B CA 1
ATOM 3645 C C . ARG B 1 192 ? 7.945 -25.922 0.227 1 56.78 192 ARG B C 1
ATOM 3647 O O . ARG B 1 192 ? 8.508 -26.609 -0.619 1 56.78 192 ARG B O 1
ATOM 3654 N N . ALA B 1 193 ? 6.703 -25.875 0.379 1 64 193 ALA B N 1
ATOM 3655 C CA . ALA B 1 193 ? 5.91 -26.375 -0.74 1 64 193 ALA B CA 1
ATOM 3656 C C . ALA B 1 193 ? 4.926 -25.328 -1.235 1 64 193 ALA B C 1
ATOM 3658 O O . ALA B 1 193 ? 4.418 -24.516 -0.448 1 64 193 ALA B O 1
ATOM 3659 N N . GLN B 1 194 ? 4.863 -25.344 -2.551 1 67.69 194 GLN B N 1
ATOM 3660 C CA . GLN B 1 194 ? 3.861 -24.484 -3.166 1 67.69 194 GLN B CA 1
ATOM 3661 C C . GLN B 1 194 ? 2.455 -25.031 -2.959 1 67.69 194 GLN B C 1
ATOM 3663 O O . GLN B 1 194 ? 2.236 -26.25 -3.08 1 67.69 194 GLN B O 1
ATOM 3668 N N . ARG B 1 195 ? 1.647 -24.234 -2.516 1 74.81 195 ARG B N 1
ATOM 3669 C CA . ARG B 1 195 ? 0.259 -24.625 -2.291 1 74.81 195 ARG B CA 1
ATOM 3670 C C . ARG B 1 195 ? -0.682 -23.844 -3.201 1 74.81 195 ARG B C 1
ATOM 3672 O O . ARG B 1 195 ? -0.443 -22.672 -3.486 1 74.81 195 ARG B O 1
ATOM 3679 N N . GLY B 1 196 ? -1.662 -24.5 -3.715 1 68.44 196 GLY B N 1
ATOM 3680 C CA . GLY B 1 196 ? -2.723 -23.812 -4.441 1 68.44 196 GLY B CA 1
ATOM 3681 C C . GLY B 1 196 ? -2.451 -23.719 -5.93 1 68.44 196 GLY B C 1
ATOM 3682 O O . GLY B 1 196 ? -3.361 -23.438 -6.715 1 68.44 196 GLY B O 1
ATOM 3683 N N . ARG B 1 197 ? -1.163 -23.891 -6.164 1 74.88 197 ARG B N 1
ATOM 3684 C CA . ARG B 1 197 ? -0.83 -23.734 -7.578 1 74.88 197 ARG B CA 1
ATOM 3685 C C . ARG B 1 197 ? -0.265 -25.031 -8.148 1 74.88 197 ARG B C 1
ATOM 3687 O O . ARG B 1 197 ? 0.32 -25.844 -7.414 1 74.88 197 ARG B O 1
ATOM 3694 N N . ASP B 1 198 ? -0.627 -25.219 -9.422 1 70.25 198 ASP B N 1
ATOM 3695 C CA . ASP B 1 198 ? 0.027 -26.312 -10.125 1 70.25 198 ASP B CA 1
ATOM 3696 C C . ASP B 1 198 ? 1.527 -26.062 -10.258 1 70.25 198 ASP B C 1
ATOM 3698 O O . ASP B 1 198 ? 1.949 -25.203 -11.023 1 70.25 198 ASP B O 1
ATOM 3702 N N . GLY B 1 199 ? 2.279 -26.75 -9.477 1 67.06 199 GLY B N 1
ATOM 3703 C CA . GLY B 1 199 ? 3.719 -26.562 -9.43 1 67.06 199 GLY B CA 1
ATOM 3704 C C . GLY B 1 199 ? 4.406 -26.828 -10.758 1 67.06 199 GLY B C 1
ATOM 3705 O O . GLY B 1 199 ? 5.551 -26.422 -10.961 1 67.06 199 GLY B O 1
ATOM 3706 N N . ALA B 1 200 ? 3.695 -27.422 -11.664 1 71.88 200 ALA B N 1
ATOM 3707 C CA . ALA B 1 200 ? 4.297 -27.766 -12.953 1 71.88 200 ALA B CA 1
ATOM 3708 C C . ALA B 1 200 ? 4.258 -26.578 -13.906 1 71.88 200 ALA B C 1
ATOM 3710 O O . ALA B 1 200 ? 5.008 -26.531 -14.883 1 71.88 200 ALA B O 1
ATOM 3711 N N . LEU B 1 201 ? 3.465 -25.656 -13.641 1 79.94 201 LEU B N 1
ATOM 3712 C CA . LEU B 1 201 ? 3.355 -24.484 -14.5 1 79.94 201 LEU B CA 1
ATOM 3713 C C . LEU B 1 201 ? 4.348 -23.406 -14.078 1 79.94 201 LEU B C 1
ATOM 3715 O O . LEU B 1 201 ? 4.449 -23.078 -12.891 1 79.94 201 LEU B O 1
ATOM 3719 N N . PRO B 1 202 ? 5.102 -22.938 -15.023 1 87.69 202 PRO B N 1
ATOM 3720 C CA . PRO B 1 202 ? 5.992 -21.812 -14.688 1 87.69 202 PRO B CA 1
ATOM 3721 C C . PRO B 1 202 ? 5.234 -20.547 -14.297 1 87.69 202 PRO B C 1
ATOM 3723 O O . PRO B 1 202 ? 4.086 -20.359 -14.703 1 87.69 202 PRO B O 1
ATOM 3726 N N . LEU B 1 203 ? 5.863 -19.766 -13.523 1 92.12 203 LEU B N 1
ATOM 3727 C CA . LEU B 1 203 ? 5.297 -18.453 -13.203 1 92.12 203 LEU B CA 1
ATOM 3728 C C . LEU B 1 203 ? 5.191 -17.594 -14.453 1 92.12 203 LEU B C 1
ATOM 3730 O O . LEU B 1 203 ? 5.98 -17.75 -15.391 1 92.12 203 LEU B O 1
ATOM 3734 N N . PHE B 1 204 ? 4.254 -16.75 -14.391 1 93.5 204 PHE B N 1
ATOM 3735 C CA . PHE B 1 204 ? 4.047 -15.812 -15.484 1 93.5 204 PHE B CA 1
ATOM 3736 C C . PHE B 1 204 ? 5.316 -15.016 -15.758 1 93.5 204 PHE B C 1
ATOM 3738 O O . PHE B 1 204 ? 5.949 -14.516 -14.836 1 93.5 204 PHE B O 1
ATOM 3745 N N . ARG B 1 205 ? 5.852 -15 -17 1 92.44 205 ARG B N 1
ATOM 3746 C CA . ARG B 1 205 ? 7.004 -14.258 -17.5 1 92.44 205 ARG B CA 1
ATOM 3747 C C . ARG B 1 205 ? 8.305 -14.859 -16.984 1 92.44 205 ARG B C 1
ATOM 3749 O O . ARG B 1 205 ? 9.281 -14.141 -16.766 1 92.44 205 ARG B O 1
ATOM 3756 N N . THR B 1 206 ? 8.289 -16.109 -16.578 1 90.69 206 THR B N 1
ATOM 3757 C CA . THR B 1 206 ? 9.555 -16.734 -16.219 1 90.69 206 THR B CA 1
ATOM 3758 C C . THR B 1 206 ? 10.578 -16.562 -17.328 1 90.69 206 THR B C 1
ATOM 3760 O O . THR B 1 206 ? 10.289 -16.875 -18.5 1 90.69 206 THR B O 1
ATOM 3763 N N . PRO B 1 207 ? 11.695 -15.859 -16.984 1 85 207 PRO B N 1
ATOM 3764 C CA . PRO B 1 207 ? 12.688 -15.617 -18.031 1 85 207 PRO B CA 1
ATOM 3765 C C . PRO B 1 207 ? 13.242 -16.906 -18.625 1 85 207 PRO B C 1
ATOM 3767 O O . PRO B 1 207 ? 13.344 -17.922 -17.922 1 85 207 PRO B O 1
ATOM 3770 N N . ALA B 1 208 ? 13.25 -16.859 -20 1 66.38 208 ALA B N 1
ATOM 3771 C CA . ALA B 1 208 ? 13.891 -18 -20.656 1 66.38 208 ALA B CA 1
ATOM 3772 C C . ALA B 1 208 ? 15.336 -18.172 -20.172 1 66.38 208 ALA B C 1
ATOM 3774 O O . ALA B 1 208 ? 15.984 -17.188 -19.797 1 66.38 208 ALA B O 1
ATOM 3775 N N . THR B 1 209 ? 15.656 -19.141 -19.547 1 54.47 209 THR B N 1
ATOM 3776 C CA . THR B 1 209 ? 17.078 -19.328 -19.281 1 54.47 209 THR B CA 1
ATOM 3777 C C . THR B 1 209 ? 17.922 -18.688 -20.375 1 54.47 209 THR B C 1
ATOM 3779 O O . THR B 1 209 ? 17.562 -18.734 -21.562 1 54.47 209 THR B O 1
ATOM 3782 N N . VAL B 1 210 ? 18.562 -17.484 -20.031 1 40.16 210 VAL B N 1
ATOM 3783 C CA . VAL B 1 210 ? 19.422 -16.688 -20.891 1 40.16 210 VAL B CA 1
ATOM 3784 C C . VAL B 1 210 ? 20.25 -17.594 -21.797 1 40.16 210 VAL B C 1
ATOM 3786 O O . VAL B 1 210 ? 21.141 -18.312 -21.328 1 40.16 210 VAL B O 1
ATOM 3789 N N . GLY B 1 211 ? 20.219 -18.266 -22.609 1 33.22 211 GLY B N 1
ATOM 3790 C CA . GLY B 1 211 ? 21.281 -17.797 -23.484 1 33.22 211 GLY B CA 1
ATOM 3791 C C . GLY B 1 211 ? 21.172 -16.312 -23.812 1 33.22 211 GLY B C 1
ATOM 3792 O O . GLY B 1 211 ? 22.078 -15.734 -24.406 1 33.22 211 GLY B O 1
ATOM 3793 N N . GLY B 1 212 ? 19.906 -15.656 -24.172 1 31.61 212 GLY B N 1
ATOM 3794 C CA . GLY B 1 212 ? 19.859 -14.406 -24.906 1 31.61 212 GLY B CA 1
ATOM 3795 C C . GLY B 1 212 ? 19.875 -13.18 -24.016 1 31.61 212 GLY B C 1
ATOM 3796 O O . GLY B 1 212 ? 19.5 -13.258 -22.844 1 31.61 212 GLY B O 1
ATOM 3797 N N . GLU B 1 213 ? 20.703 -12 -24.172 1 33.06 213 GLU B N 1
ATOM 3798 C CA . GLU B 1 213 ? 21.25 -10.727 -23.719 1 33.06 213 GLU B CA 1
ATOM 3799 C C . GLU B 1 213 ? 20.156 -9.734 -23.391 1 33.06 213 GLU B C 1
ATOM 3801 O O . GLU B 1 213 ? 20.297 -8.531 -23.625 1 33.06 213 GLU B O 1
ATOM 3806 N N . GLY B 1 214 ? 18.938 -9.969 -23.328 1 31.58 214 GLY B N 1
ATOM 3807 C CA . GLY B 1 214 ? 18.219 -8.711 -23.234 1 31.58 214 GLY B CA 1
ATOM 3808 C C . GLY B 1 214 ? 18.406 -8.008 -21.906 1 31.58 214 GLY B C 1
ATOM 3809 O O . GLY B 1 214 ? 18.125 -8.578 -20.844 1 31.58 214 GLY B O 1
ATOM 3810 N N . ALA B 1 215 ? 19.359 -7.07 -21.812 1 29.34 215 ALA B N 1
ATOM 3811 C CA . ALA B 1 215 ? 19.828 -6.191 -20.75 1 29.34 215 ALA B CA 1
ATOM 3812 C C . ALA B 1 215 ? 18.672 -5.484 -20.062 1 29.34 215 ALA B C 1
ATOM 3814 O O . ALA B 1 215 ? 17.938 -4.719 -20.688 1 29.34 215 ALA B O 1
ATOM 3815 N N . ALA B 1 216 ? 18.141 -6.023 -19.125 1 33.25 216 ALA B N 1
ATOM 3816 C CA . ALA B 1 216 ? 17.219 -5.25 -18.297 1 33.25 216 ALA B CA 1
ATOM 3817 C C . ALA B 1 216 ? 17.906 -4.031 -17.688 1 33.25 216 ALA B C 1
ATOM 3819 O O . ALA B 1 216 ? 19.109 -4.066 -17.406 1 33.25 216 ALA B O 1
ATOM 3820 N N . PRO B 1 217 ? 17.469 -2.828 -17.688 1 30.03 217 PRO B N 1
ATOM 3821 C CA . PRO B 1 217 ? 18.141 -1.657 -17.109 1 30.03 217 PRO B CA 1
ATOM 3822 C C . PRO B 1 217 ? 18.547 -1.866 -15.656 1 30.03 217 PRO B C 1
ATOM 3824 O O . PRO B 1 217 ? 17.859 -2.588 -14.922 1 30.03 217 PRO B O 1
ATOM 3827 N N . ALA B 1 218 ? 19.953 -1.629 -15.289 1 29.84 218 ALA B N 1
ATOM 3828 C CA . ALA B 1 218 ? 20.703 -1.799 -14.055 1 29.84 218 ALA B CA 1
ATOM 3829 C C . ALA B 1 218 ? 19.953 -1.212 -12.867 1 29.84 218 ALA B C 1
ATOM 3831 O O . ALA B 1 218 ? 19.516 -0.06 -12.906 1 29.84 218 ALA B O 1
ATOM 3832 N N . ALA B 1 219 ? 19.422 -2.102 -12.023 1 34.59 219 ALA B N 1
ATOM 3833 C CA . ALA B 1 219 ? 18.844 -1.752 -10.727 1 34.59 219 ALA B CA 1
ATOM 3834 C C . ALA B 1 219 ? 19.859 -1.012 -9.859 1 34.59 219 ALA B C 1
ATOM 3836 O O . ALA B 1 219 ? 21.031 -1.38 -9.812 1 34.59 219 ALA B O 1
ATOM 3837 N N . GLY B 1 220 ? 19.797 0.199 -9.547 1 29.33 220 GLY B N 1
ATOM 3838 C CA . GLY B 1 220 ? 20.688 0.877 -8.609 1 29.33 220 GLY B CA 1
ATOM 3839 C C . GLY B 1 220 ? 20.859 0.126 -7.309 1 29.33 220 GLY B C 1
ATOM 3840 O O . GLY B 1 220 ? 20 -0.66 -6.91 1 29.33 220 GLY B O 1
ATOM 3841 N N . GLU B 1 221 ? 22.172 -0.041 -6.914 1 27.36 221 GLU B N 1
ATOM 3842 C CA . GLU B 1 221 ? 22.641 -0.637 -5.668 1 27.36 221 GLU B CA 1
ATOM 3843 C C . GLU B 1 221 ? 21.875 -0.077 -4.469 1 27.36 221 GLU B C 1
ATOM 3845 O O . GLU B 1 221 ? 22.047 1.089 -4.105 1 27.36 221 GLU B O 1
ATOM 3850 N N . ALA B 1 222 ? 20.734 -0.429 -4.16 1 34.09 222 ALA B N 1
ATOM 3851 C CA . ALA B 1 222 ? 20.047 -0.034 -2.932 1 34.09 222 ALA B CA 1
ATOM 3852 C C . ALA B 1 222 ? 20.703 -0.664 -1.709 1 34.09 222 ALA B C 1
ATOM 3854 O O . ALA B 1 222 ? 20.922 -1.877 -1.669 1 34.09 222 ALA B O 1
ATOM 3855 N N . ALA B 1 223 ? 21.547 -0.041 -0.959 1 31.08 223 ALA B N 1
ATOM 3856 C CA . ALA B 1 223 ? 22.047 -0.511 0.333 1 31.08 223 ALA B CA 1
ATOM 3857 C C . ALA B 1 223 ? 20.906 -1.021 1.204 1 31.08 223 ALA B C 1
ATOM 3859 O O . ALA B 1 223 ? 19.844 -0.384 1.294 1 31.08 223 ALA B O 1
ATOM 3860 N N . ALA B 1 224 ? 20.953 -2.322 1.636 1 33.09 224 ALA B N 1
ATOM 3861 C CA . ALA B 1 224 ? 20.031 -3.086 2.473 1 33.09 224 ALA B CA 1
ATOM 3862 C C . ALA B 1 224 ? 19.75 -2.357 3.783 1 33.09 224 ALA B C 1
ATOM 3864 O O . ALA B 1 224 ? 20.578 -2.367 4.695 1 33.09 224 ALA B O 1
ATOM 3865 N N . ALA B 1 225 ? 19.234 -1.235 3.9 1 33.66 225 ALA B N 1
ATOM 3866 C CA . ALA B 1 225 ? 18.766 -0.808 5.215 1 33.66 225 ALA B CA 1
ATOM 3867 C C . ALA B 1 225 ? 17.859 -1.861 5.844 1 33.66 225 ALA B C 1
ATOM 3869 O O . ALA B 1 225 ? 17.188 -2.617 5.137 1 33.66 225 ALA B O 1
ATOM 3870 N N . ASP B 1 226 ? 18.031 -2.238 7.129 1 30.73 226 ASP B N 1
ATOM 3871 C CA . ASP B 1 226 ? 17.281 -3.18 7.953 1 30.73 226 ASP B CA 1
ATOM 3872 C C . ASP B 1 226 ? 15.781 -3.064 7.684 1 30.73 226 ASP B C 1
ATOM 3874 O O . ASP B 1 226 ? 15.125 -2.146 8.18 1 30.73 226 ASP B O 1
ATOM 3878 N N . ALA B 1 227 ? 15.422 -3.369 6.641 1 35.56 227 ALA B N 1
ATOM 3879 C CA . ALA B 1 227 ? 13.992 -3.498 6.363 1 35.56 227 ALA B CA 1
ATOM 3880 C C . ALA B 1 227 ? 13.305 -4.348 7.426 1 35.56 227 ALA B C 1
ATOM 3882 O O . ALA B 1 227 ? 13.758 -5.453 7.734 1 35.56 227 ALA B O 1
ATOM 3883 N N . ALA B 1 228 ? 12.664 -3.777 8.375 1 34.31 228 ALA B N 1
ATOM 3884 C CA . ALA B 1 228 ? 11.891 -4.52 9.367 1 34.31 228 ALA B CA 1
ATOM 3885 C C . ALA B 1 228 ? 11.141 -5.684 8.711 1 34.31 228 ALA B C 1
ATOM 3887 O O . ALA B 1 228 ? 10.555 -5.527 7.645 1 34.31 228 ALA B O 1
ATOM 3888 N N . ALA B 1 229 ? 11.531 -6.906 9.109 1 34.25 229 ALA B N 1
ATOM 3889 C CA . ALA B 1 229 ? 10.852 -8.141 8.719 1 34.25 229 ALA B CA 1
ATOM 3890 C C . ALA B 1 229 ? 9.344 -7.945 8.688 1 34.25 229 ALA B C 1
ATOM 3892 O O . ALA B 1 229 ? 8.766 -7.332 9.586 1 34.25 229 ALA B O 1
ATOM 3893 N N . PRO B 1 230 ? 8.711 -8.125 7.629 1 33.25 230 PRO B N 1
ATOM 3894 C CA . PRO B 1 230 ? 7.25 -8.047 7.605 1 33.25 230 PRO B CA 1
ATOM 3895 C C . PRO B 1 230 ? 6.605 -8.664 8.844 1 33.25 230 PRO B C 1
ATOM 3897 O O . PRO B 1 230 ? 7.094 -9.68 9.352 1 33.25 230 PRO B O 1
ATOM 3900 N N . ALA B 1 231 ? 5.949 -7.895 9.664 1 31.69 231 ALA B N 1
ATOM 3901 C CA . ALA B 1 231 ? 5.234 -8.484 10.789 1 31.69 231 ALA B CA 1
ATOM 3902 C C . ALA B 1 231 ? 4.52 -9.773 10.367 1 31.69 231 ALA B C 1
ATOM 3904 O O . ALA B 1 231 ? 3.885 -9.82 9.312 1 31.69 231 ALA B O 1
ATOM 3905 N N . ALA B 1 232 ? 4.934 -10.875 11.008 1 31.38 232 ALA B N 1
ATOM 3906 C CA . ALA B 1 232 ? 4.328 -12.195 10.867 1 31.38 232 ALA B CA 1
ATOM 3907 C C . ALA B 1 232 ? 2.807 -12.102 10.812 1 31.38 232 ALA B C 1
ATOM 3909 O O . ALA B 1 232 ? 2.215 -11.164 11.359 1 31.38 232 ALA B O 1
ATOM 3910 N N . ALA B 1 233 ? 2.066 -12.945 10.047 1 34.56 233 ALA B N 1
ATOM 3911 C CA . ALA B 1 233 ? 0.625 -13.156 9.961 1 34.56 233 ALA B CA 1
ATOM 3912 C C . ALA B 1 233 ? -0.045 -12.938 11.312 1 34.56 233 ALA B C 1
ATOM 3914 O O . ALA B 1 233 ? 0.485 -13.344 12.352 1 34.56 233 ALA B O 1
ATOM 3915 N N . PRO B 1 234 ? -0.824 -11.984 11.578 1 31.64 234 PRO B N 1
ATOM 3916 C CA . PRO B 1 234 ? -1.523 -11.922 12.867 1 31.64 234 PRO B CA 1
ATOM 3917 C C . PRO B 1 234 ? -1.981 -13.289 13.359 1 31.64 234 PRO B C 1
ATOM 3919 O O . PRO B 1 234 ? -2.182 -14.203 12.555 1 31.64 234 PRO B O 1
ATOM 3922 N N . ARG B 1 235 ? -2.035 -13.391 14.812 1 33.47 235 ARG B N 1
ATOM 3923 C CA . ARG B 1 235 ? -2.406 -14.562 15.594 1 33.47 235 ARG B CA 1
ATOM 3924 C C . ARG B 1 235 ? -3.734 -15.141 15.117 1 33.47 235 ARG B C 1
ATOM 3926 O O . ARG B 1 235 ? -4.211 -16.141 15.656 1 33.47 235 ARG B O 1
ATOM 3933 N N . TYR B 1 236 ? -4.516 -14.438 14.453 1 31.03 236 TYR B N 1
ATOM 3934 C CA . TYR B 1 236 ? -5.762 -15.086 14.062 1 31.03 236 TYR B CA 1
ATOM 3935 C C . TYR B 1 236 ? -5.484 -16.375 13.289 1 31.03 236 TYR B C 1
ATOM 3937 O O . TYR B 1 236 ? -6.336 -17.266 13.234 1 31.03 236 TYR B O 1
ATOM 3945 N N . ALA B 1 237 ? -4.324 -16.453 12.656 1 33.75 237 ALA B N 1
ATOM 3946 C CA . ALA B 1 237 ? -4.016 -17.75 12.047 1 33.75 237 ALA B CA 1
ATOM 3947 C C . ALA B 1 237 ? -3.645 -18.781 13.109 1 33.75 237 ALA B C 1
ATOM 3949 O O . ALA B 1 237 ? -3.635 -19.984 12.836 1 33.75 237 ALA B O 1
ATOM 3950 N N . ARG B 1 238 ? -3.27 -18.438 14.367 1 32.59 238 ARG B N 1
ATOM 3951 C CA . ARG B 1 238 ? -2.783 -19.438 15.305 1 32.59 238 ARG B CA 1
ATOM 3952 C C . ARG B 1 238 ? -3.941 -20.188 15.953 1 32.59 238 ARG B C 1
ATOM 3954 O O . ARG B 1 238 ? -3.73 -21.188 16.641 1 32.59 238 ARG B O 1
ATOM 3961 N N . LYS B 1 239 ? -4.98 -19.5 16.375 1 36.19 239 LYS B N 1
ATOM 3962 C CA . LYS B 1 239 ? -5.848 -20.328 17.203 1 36.19 239 LYS B CA 1
ATOM 3963 C C . LYS B 1 239 ? -6.254 -21.609 16.484 1 36.19 239 LYS B C 1
ATOM 3965 O O . LYS B 1 239 ? -6.879 -22.5 17.078 1 36.19 239 LYS B O 1
ATOM 3970 N N . LYS B 1 240 ? -6.953 -21.469 15.391 1 35.22 240 LYS B N 1
ATOM 3971 C CA . LYS B 1 240 ? -7.215 -22.812 14.883 1 35.22 240 LYS B CA 1
ATOM 3972 C C . LYS B 1 240 ? -5.922 -23.5 14.445 1 35.22 240 LYS B C 1
ATOM 3974 O O . LYS B 1 240 ? -4.961 -22.828 14.055 1 35.22 240 LYS B O 1
ATOM 3979 N N . SER B 1 241 ? -5.582 -24.531 14.93 1 35.03 241 SER B N 1
ATOM 3980 C CA . SER B 1 241 ? -4.438 -25.312 14.484 1 35.03 241 SER B CA 1
ATOM 3981 C C . SER B 1 241 ? -4.008 -24.906 13.078 1 35.03 241 SER B C 1
ATOM 3983 O O . SER B 1 241 ? -4.844 -24.578 12.234 1 35.03 241 SER B O 1
ATOM 3985 N N . ALA B 1 242 ? -2.988 -24.141 12.828 1 41.62 242 ALA B N 1
ATOM 3986 C CA . ALA B 1 242 ? -2.467 -23.891 11.484 1 41.62 242 ALA B CA 1
ATOM 3987 C C . ALA B 1 242 ? -3.027 -24.891 10.484 1 41.62 242 ALA B C 1
ATOM 3989 O O . ALA B 1 242 ? -2.365 -25.875 10.141 1 41.62 242 ALA B O 1
ATOM 3990 N N . ALA B 1 243 ? -4.066 -25.5 10.805 1 47.62 243 ALA B N 1
ATOM 3991 C CA . ALA B 1 243 ? -4.637 -26.328 9.758 1 47.62 243 ALA B CA 1
ATOM 3992 C C . ALA B 1 243 ? -4.5 -25.672 8.391 1 47.62 243 ALA B C 1
ATOM 3994 O O . ALA B 1 243 ? -4.496 -24.438 8.289 1 47.62 243 ALA B O 1
ATOM 3995 N N . GLU B 1 244 ? -3.711 -26.281 7.383 1 61.66 244 GLU B N 1
ATOM 3996 C CA . GLU B 1 244 ? -3.16 -26.016 6.059 1 61.66 244 GLU B CA 1
ATOM 3997 C C . GLU B 1 244 ? -4.172 -25.281 5.176 1 61.66 244 GLU B C 1
ATOM 3999 O O . GLU B 1 244 ? -5.242 -25.828 4.883 1 61.66 244 GLU B O 1
ATOM 4004 N N . VAL B 1 245 ? -4.348 -23.938 5.281 1 80.12 245 VAL B N 1
ATOM 4005 C CA . VAL B 1 245 ? -5.227 -23.203 4.367 1 80.12 245 VAL B CA 1
ATOM 4006 C C . VAL B 1 245 ? -4.715 -23.344 2.936 1 80.12 245 VAL B C 1
ATOM 4008 O O . VAL B 1 245 ? -3.504 -23.328 2.695 1 80.12 245 VAL B O 1
ATOM 4011 N N . THR B 1 246 ? -5.621 -23.766 2.115 1 87.19 246 THR B N 1
ATOM 4012 C CA . THR B 1 246 ? -5.309 -23.891 0.695 1 87.19 246 THR B CA 1
ATOM 4013 C C . THR B 1 246 ? -5.77 -22.641 -0.064 1 87.19 246 THR B C 1
ATOM 4015 O O . THR B 1 246 ? -6.969 -22.375 -0.15 1 87.19 246 THR B O 1
ATOM 4018 N N . PRO B 1 247 ? -4.859 -21.922 -0.6 1 93.38 247 PRO B N 1
ATOM 4019 C CA . PRO B 1 247 ? -5.273 -20.766 -1.402 1 93.38 247 PRO B CA 1
ATOM 4020 C C . PRO B 1 247 ? -6 -21.172 -2.684 1 93.38 247 PRO B C 1
ATOM 4022 O O . PRO B 1 247 ? -5.578 -22.109 -3.367 1 93.38 247 PRO B O 1
ATOM 4025 N N . LEU B 1 248 ? -7.059 -20.422 -3.012 1 94.81 248 LEU B N 1
ATOM 4026 C CA . LEU B 1 248 ? -7.867 -20.719 -4.191 1 94.81 248 LEU B CA 1
ATOM 4027 C C . LEU B 1 248 ? -7.77 -19.594 -5.215 1 94.81 248 LEU B C 1
ATOM 4029 O O . LEU B 1 248 ? -7.82 -19.844 -6.422 1 94.81 248 LEU B O 1
ATOM 4033 N N . ALA B 1 249 ? -7.688 -18.422 -4.762 1 96.56 249 ALA B N 1
ATOM 4034 C CA . ALA B 1 249 ? -7.539 -17.203 -5.555 1 96.56 249 ALA B CA 1
ATOM 4035 C C . ALA B 1 249 ? -7 -16.062 -4.703 1 96.56 249 ALA B C 1
ATOM 4037 O O . ALA B 1 249 ? -7.02 -16.125 -3.475 1 96.56 249 ALA B O 1
ATOM 4038 N N . VAL B 1 250 ? -6.504 -15.023 -5.391 1 97.88 250 VAL B N 1
ATOM 4039 C CA . VAL B 1 250 ? -5.984 -13.898 -4.625 1 97.88 250 VAL B CA 1
ATOM 4040 C C . VAL B 1 250 ? -6.309 -12.594 -5.348 1 97.88 250 VAL B C 1
ATOM 4042 O O . VAL B 1 250 ? -6.199 -12.508 -6.574 1 97.88 250 VAL B O 1
ATOM 4045 N N . LEU B 1 251 ? -6.781 -11.617 -4.59 1 98.75 251 LEU B N 1
ATOM 4046 C CA . LEU B 1 251 ? -6.977 -10.258 -5.074 1 98.75 251 LEU B CA 1
ATOM 4047 C C . LEU B 1 251 ? -5.773 -9.383 -4.738 1 98.75 251 LEU B C 1
ATOM 4049 O O . LEU B 1 251 ? -5.316 -9.359 -3.596 1 98.75 251 LEU B O 1
ATOM 4053 N N . ASN B 1 252 ? -5.219 -8.789 -5.754 1 98.75 252 ASN B N 1
ATOM 4054 C CA . ASN B 1 252 ? -4.125 -7.832 -5.609 1 98.75 252 ASN B CA 1
ATOM 4055 C C . ASN B 1 252 ? -4.629 -6.465 -5.152 1 98.75 252 ASN B C 1
ATOM 4057 O O . ASN B 1 252 ? -5.336 -5.777 -5.891 1 98.75 252 ASN B O 1
ATOM 4061 N N . LEU B 1 253 ? -4.215 -5.984 -3.939 1 98.25 253 LEU B N 1
ATOM 4062 C CA . LEU B 1 253 ? -4.719 -4.723 -3.412 1 98.25 253 LEU B CA 1
ATOM 4063 C C . LEU B 1 253 ? -3.678 -3.617 -3.551 1 98.25 253 LEU B C 1
ATOM 4065 O O . LEU B 1 253 ? -3.844 -2.527 -2.996 1 98.25 253 LEU B O 1
ATOM 4069 N N . PHE B 1 254 ? -2.559 -3.883 -4.246 1 98.19 254 PHE B N 1
ATOM 4070 C CA . PHE B 1 254 ? -1.698 -2.773 -4.645 1 98.19 254 PHE B CA 1
ATOM 4071 C C . PHE B 1 254 ? -2.426 -1.842 -5.605 1 98.19 254 PHE B C 1
ATOM 4073 O O . PHE B 1 254 ? -3.104 -2.299 -6.527 1 98.19 254 PHE B O 1
ATOM 4080 N N . GLU B 1 255 ? -2.189 -0.539 -5.41 1 97.56 255 GLU B N 1
ATOM 4081 C CA . GLU B 1 255 ? -2.949 0.423 -6.203 1 97.56 255 GLU B CA 1
ATOM 4082 C C . GLU B 1 255 ? -2.533 0.377 -7.672 1 97.56 255 GLU B C 1
ATOM 4084 O O . GLU B 1 255 ? -3.328 0.698 -8.555 1 97.56 255 GLU B O 1
ATOM 4089 N N . LEU B 1 256 ? -1.338 -0.028 -7.934 1 97.75 256 LEU B N 1
ATOM 4090 C CA . LEU B 1 256 ? -0.891 -0.161 -9.32 1 97.75 256 LEU B CA 1
ATOM 4091 C C . LEU B 1 256 ? -1.789 -1.12 -10.094 1 97.75 256 LEU B C 1
ATOM 4093 O O . LEU B 1 256 ? -1.843 -1.071 -11.32 1 97.75 256 LEU B O 1
ATOM 4097 N N . ALA B 1 257 ? -2.459 -1.985 -9.398 1 98.25 257 ALA B N 1
ATOM 4098 C CA . ALA B 1 257 ? -3.258 -3.018 -10.055 1 98.25 257 ALA B CA 1
ATOM 4099 C C . ALA B 1 257 ? -4.562 -2.439 -10.594 1 98.25 257 ALA B C 1
ATOM 4101 O O . ALA B 1 257 ? -5.102 -2.93 -11.586 1 98.25 257 ALA B O 1
ATOM 4102 N N . TYR B 1 258 ? -5.043 -1.356 -9.922 1 97.62 258 TYR B N 1
ATOM 4103 C CA . TYR B 1 258 ? -6.414 -1.044 -10.305 1 97.62 258 TYR B CA 1
ATOM 4104 C C . TYR B 1 258 ? -6.598 0.455 -10.508 1 97.62 258 TYR B C 1
ATOM 4106 O O . TYR B 1 258 ? -7.531 0.886 -11.188 1 97.62 258 TYR B O 1
ATOM 4114 N N . LEU B 1 259 ? -5.734 1.305 -9.922 1 96.5 259 LEU B N 1
ATOM 4115 C CA . LEU B 1 259 ? -5.945 2.742 -10.062 1 96.5 259 LEU B CA 1
ATOM 4116 C C . LEU B 1 259 ? -5.875 3.166 -11.523 1 96.5 259 LEU B C 1
ATOM 4118 O O . LEU B 1 259 ? -4.922 2.822 -12.227 1 96.5 259 LEU B O 1
ATOM 4122 N N . GLY B 1 260 ? -6.883 3.863 -11.961 1 93.62 260 GLY B N 1
ATOM 4123 C CA . GLY B 1 260 ? -6.961 4.305 -13.344 1 93.62 260 GLY B CA 1
ATOM 4124 C C . GLY B 1 260 ? -8.297 4.934 -13.695 1 93.62 260 GLY B C 1
ATOM 4125 O O . GLY B 1 260 ? -8.867 5.668 -12.891 1 93.62 260 GLY B O 1
ATOM 4126 N N . ASP B 1 261 ? -8.727 4.703 -14.867 1 91.06 261 ASP B N 1
ATOM 4127 C CA . ASP B 1 261 ? -9.93 5.355 -15.391 1 91.06 261 ASP B CA 1
ATOM 4128 C C . ASP B 1 261 ? -11.18 4.824 -14.695 1 91.06 261 ASP B C 1
ATOM 4130 O O . ASP B 1 261 ? -12.07 5.594 -14.344 1 91.06 261 ASP B O 1
ATOM 4134 N N . LYS B 1 262 ? -11.219 3.553 -14.477 1 95.75 262 LYS B N 1
ATOM 4135 C CA . LYS B 1 262 ? -12.438 2.951 -13.938 1 95.75 262 LYS B CA 1
ATOM 4136 C C . LYS B 1 262 ? -12.484 3.078 -12.422 1 95.75 262 LYS B C 1
ATOM 4138 O O . LYS B 1 262 ? -13.539 3.354 -11.852 1 95.75 262 LYS B O 1
ATOM 4143 N N . TYR B 1 263 ? -11.359 2.818 -11.844 1 97.44 263 TYR B N 1
ATOM 4144 C CA . TYR B 1 263 ? -11.32 2.801 -10.391 1 97.44 263 TYR B CA 1
ATOM 4145 C C . TYR B 1 263 ? -10.5 3.967 -9.852 1 97.44 263 TYR B C 1
ATOM 4147 O O . TYR B 1 263 ? -9.297 4.066 -10.117 1 97.44 263 TYR B O 1
ATOM 4155 N N . GLY B 1 264 ? -11.156 4.805 -9.039 1 94.81 264 GLY B N 1
ATOM 4156 C CA . GLY B 1 264 ? -10.492 5.93 -8.398 1 94.81 264 GLY B CA 1
ATOM 4157 C C . GLY B 1 264 ? -9.984 5.613 -7.004 1 94.81 264 GLY B C 1
ATOM 4158 O O . GLY B 1 264 ? -9.844 4.445 -6.641 1 94.81 264 GLY B O 1
ATOM 4159 N N . VAL B 1 265 ? -9.68 6.641 -6.184 1 95.06 265 VAL B N 1
ATOM 4160 C CA . VAL B 1 265 ? -8.961 6.527 -4.918 1 95.06 265 VAL B CA 1
ATOM 4161 C C . VAL B 1 265 ? -9.859 5.891 -3.863 1 95.06 265 VAL B C 1
ATOM 4163 O O . VAL B 1 265 ? -9.375 5.395 -2.842 1 95.06 265 VAL B O 1
ATOM 4166 N N . PHE B 1 266 ? -11.195 5.781 -4.066 1 95.31 266 PHE B N 1
ATOM 4167 C CA . PHE B 1 266 ? -12.094 5.18 -3.084 1 95.31 266 PHE B CA 1
ATOM 4168 C C . PHE B 1 266 ? -12.883 4.031 -3.699 1 95.31 266 PHE B C 1
ATOM 4170 O O . PHE B 1 266 ? -13.969 3.691 -3.227 1 95.31 266 PHE B O 1
ATOM 4177 N N . ALA B 1 267 ? -12.344 3.418 -4.746 1 96.88 267 ALA B N 1
ATOM 4178 C CA . ALA B 1 267 ? -13.125 2.445 -5.5 1 96.88 267 ALA B CA 1
ATOM 4179 C C . ALA B 1 267 ? -12.711 1.019 -5.156 1 96.88 267 ALA B C 1
ATOM 4181 O O . ALA B 1 267 ? -13.016 0.08 -5.895 1 96.88 267 ALA B O 1
ATOM 4182 N N . ARG B 1 268 ? -12.07 0.84 -4.09 1 97 268 ARG B N 1
ATOM 4183 C CA . ARG B 1 268 ? -11.508 -0.471 -3.779 1 97 268 ARG B CA 1
ATOM 4184 C C . ARG B 1 268 ? -12.609 -1.5 -3.555 1 97 268 ARG B C 1
ATOM 4186 O O . ARG B 1 268 ? -12.461 -2.668 -3.918 1 97 268 ARG B O 1
ATOM 4193 N N . GLU B 1 269 ? -13.672 -1.056 -2.904 1 97.19 269 GLU B N 1
ATOM 4194 C CA . GLU B 1 269 ? -14.789 -1.976 -2.703 1 97.19 269 GLU B CA 1
ATOM 4195 C C . GLU B 1 269 ? -15.359 -2.451 -4.035 1 97.19 269 GLU B C 1
ATOM 4197 O O . GLU B 1 269 ? -15.57 -3.65 -4.234 1 97.19 269 GLU B O 1
ATOM 4202 N N . GLN B 1 270 ? -15.648 -1.536 -4.891 1 97.94 270 GLN B N 1
ATOM 4203 C CA . GLN B 1 270 ? -16.172 -1.879 -6.211 1 97.94 270 GLN B CA 1
ATOM 4204 C C . GLN B 1 270 ? -15.172 -2.736 -6.988 1 97.94 270 GLN B C 1
ATOM 4206 O O . GLN B 1 270 ? -15.562 -3.688 -7.668 1 97.94 270 GLN B O 1
ATOM 4211 N N . TYR B 1 271 ? -13.914 -2.398 -6.926 1 98.5 271 TYR B N 1
ATOM 4212 C CA . TYR B 1 271 ? -12.844 -3.174 -7.539 1 98.5 271 TYR B CA 1
ATOM 4213 C C . TYR B 1 271 ? -12.875 -4.621 -7.066 1 98.5 271 TYR B C 1
ATOM 4215 O O . TYR B 1 271 ? -12.789 -5.547 -7.879 1 98.5 271 TYR B O 1
ATOM 4223 N N . ALA B 1 272 ? -13.07 -4.828 -5.777 1 98.5 272 ALA B N 1
ATOM 4224 C CA . ALA B 1 272 ? -13.102 -6.168 -5.199 1 98.5 272 ALA B CA 1
ATOM 4225 C C . ALA B 1 272 ? -14.328 -6.945 -5.691 1 98.5 272 ALA B C 1
ATOM 4227 O O . ALA B 1 272 ? -14.227 -8.125 -6.023 1 98.5 272 ALA B O 1
ATOM 4228 N N . ARG B 1 273 ? -15.445 -6.281 -5.766 1 97.31 273 ARG B N 1
ATOM 4229 C CA . ARG B 1 273 ? -16.656 -6.938 -6.242 1 97.31 273 ARG B CA 1
ATOM 4230 C C . ARG B 1 273 ? -16.531 -7.328 -7.711 1 97.31 273 ARG B C 1
ATOM 4232 O O . ARG B 1 273 ? -16.922 -8.43 -8.102 1 97.31 273 ARG B O 1
ATOM 4239 N N . ASP B 1 274 ? -16.016 -6.402 -8.477 1 97.19 274 ASP B N 1
ATOM 4240 C CA . ASP B 1 274 ? -15.836 -6.699 -9.898 1 97.19 274 ASP B CA 1
ATOM 4241 C C . ASP B 1 274 ? -14.859 -7.852 -10.094 1 97.19 274 ASP B C 1
ATOM 4243 O O . ASP B 1 274 ? -15.062 -8.711 -10.953 1 97.19 274 ASP B O 1
ATOM 4247 N N . TRP B 1 275 ? -13.797 -7.875 -9.312 1 98 275 TRP B N 1
ATOM 4248 C CA . TRP B 1 275 ? -12.844 -8.977 -9.352 1 98 275 TRP B CA 1
ATOM 4249 C C . TRP B 1 275 ? -13.539 -10.312 -9.102 1 98 275 TRP B C 1
ATOM 4251 O O . TRP B 1 275 ? -13.336 -11.273 -9.844 1 98 275 TRP B O 1
ATOM 4261 N N . PHE B 1 276 ? -14.344 -10.344 -8.086 1 97.69 276 PHE B N 1
ATOM 4262 C CA . PHE B 1 276 ? -15.023 -11.57 -7.703 1 97.69 276 PHE B CA 1
ATOM 4263 C C . PHE B 1 276 ? -15.859 -12.117 -8.859 1 97.69 276 PHE B C 1
ATOM 4265 O O . PHE B 1 276 ? -15.891 -13.328 -9.086 1 97.69 276 PHE B O 1
ATOM 4272 N N . LYS B 1 277 ? -16.375 -11.234 -9.625 1 94.56 277 LYS B N 1
ATOM 4273 C CA . LYS B 1 277 ? -17.234 -11.609 -10.742 1 94.56 277 LYS B CA 1
ATOM 4274 C C . LYS B 1 277 ? -16.406 -12.062 -11.945 1 94.56 277 LYS B C 1
ATOM 4276 O O . LYS B 1 277 ? -16.922 -12.727 -12.844 1 94.56 277 LYS B O 1
ATOM 4281 N N . THR B 1 278 ? -15.195 -11.727 -11.977 1 95.81 278 THR B N 1
ATOM 4282 C CA . THR B 1 278 ? -14.367 -12.016 -13.148 1 95.81 278 THR B CA 1
ATOM 4283 C C . THR B 1 278 ? -13.43 -13.188 -12.867 1 95.81 278 THR B C 1
ATOM 4285 O O . THR B 1 278 ? -12.602 -13.539 -13.711 1 95.81 278 THR B O 1
ATOM 4288 N N . LEU B 1 279 ? -13.539 -13.82 -11.766 1 96.62 279 LEU B N 1
ATOM 4289 C CA . LEU B 1 279 ? -12.703 -14.961 -11.414 1 96.62 279 LEU B CA 1
ATOM 4290 C C . LEU B 1 279 ? -12.977 -16.141 -12.344 1 96.62 279 LEU B C 1
ATOM 4292 O O . LEU B 1 279 ? -14.125 -16.391 -12.719 1 96.62 279 LEU B O 1
ATOM 4296 N N . ASP B 1 280 ? -11.898 -16.844 -12.664 1 94.62 280 ASP B N 1
ATOM 4297 C CA . ASP B 1 280 ? -12.047 -18.141 -13.336 1 94.62 280 ASP B CA 1
ATOM 4298 C C . ASP B 1 280 ? -12.484 -19.219 -12.352 1 94.62 280 ASP B C 1
ATOM 4300 O O . ASP B 1 280 ? -11.648 -19.953 -11.812 1 94.62 280 ASP B O 1
ATOM 4304 N N . TRP B 1 281 ? -13.75 -19.375 -12.219 1 93.88 281 TRP B N 1
ATOM 4305 C CA . TRP B 1 281 ? -14.305 -20.25 -11.195 1 93.88 281 TRP B CA 1
ATOM 4306 C C . TRP B 1 281 ? -14.023 -21.719 -11.516 1 93.88 281 TRP B C 1
ATOM 4308 O O . TRP B 1 281 ? -14.039 -22.578 -10.625 1 93.88 281 TRP B O 1
ATOM 4318 N N . ASP B 1 282 ? -13.773 -22.062 -12.797 1 90.5 282 ASP B N 1
ATOM 4319 C CA . ASP B 1 282 ? -13.336 -23.406 -13.133 1 90.5 282 ASP B CA 1
ATOM 4320 C C . ASP B 1 282 ? -11.961 -23.703 -12.539 1 90.5 282 ASP B C 1
ATOM 4322 O O . ASP B 1 282 ? -11.742 -24.781 -11.984 1 90.5 282 ASP B O 1
ATOM 4326 N N . LYS B 1 283 ? -11.133 -22.688 -12.656 1 90.75 283 LYS B N 1
ATOM 4327 C CA . LYS B 1 283 ? -9.805 -22.844 -12.07 1 90.75 283 LYS B CA 1
ATOM 4328 C C . LYS B 1 283 ? -9.883 -22.922 -10.547 1 90.75 283 LYS B C 1
ATOM 4330 O O . LYS B 1 283 ? -9.172 -23.703 -9.922 1 90.75 283 LYS B O 1
ATOM 4335 N N . VAL B 1 284 ? -10.664 -22.078 -9.945 1 92.56 284 VAL B N 1
ATOM 4336 C CA . VAL B 1 284 ? -10.852 -22.094 -8.5 1 92.56 284 VAL B CA 1
ATOM 4337 C C . VAL B 1 284 ? -11.352 -23.453 -8.047 1 92.56 284 VAL B C 1
ATOM 4339 O O . VAL B 1 284 ? -10.867 -24 -7.051 1 92.56 284 VAL B O 1
ATOM 4342 N N . ALA B 1 285 ? -12.273 -24.031 -8.805 1 88 285 ALA B N 1
ATOM 4343 C CA . ALA B 1 285 ? -12.82 -25.359 -8.484 1 88 285 ALA B CA 1
ATOM 4344 C C . ALA B 1 285 ? -11.75 -26.438 -8.586 1 88 285 ALA B C 1
ATOM 4346 O O . ALA B 1 285 ? -11.695 -27.344 -7.754 1 88 285 ALA B O 1
ATOM 4347 N N . LYS B 1 286 ? -10.977 -26.312 -9.594 1 87.31 286 LYS B N 1
ATOM 4348 C CA . LYS B 1 286 ? -9.891 -27.281 -9.773 1 87.31 286 LYS B CA 1
ATOM 4349 C C . LYS B 1 286 ? -8.898 -27.219 -8.617 1 87.31 286 LYS B C 1
ATOM 4351 O O . LYS B 1 286 ? -8.469 -28.25 -8.102 1 87.31 286 LYS B O 1
ATOM 4356 N N . ARG B 1 287 ? -8.57 -25.984 -8.203 1 87.5 287 ARG B N 1
ATOM 4357 C CA . ARG B 1 287 ? -7.668 -25.797 -7.074 1 87.5 287 ARG B CA 1
ATOM 4358 C C . ARG B 1 287 ? -8.273 -26.344 -5.789 1 87.5 287 ARG B C 1
ATOM 4360 O O . ARG B 1 287 ? -7.559 -26.844 -4.926 1 87.5 287 ARG B O 1
ATOM 4367 N N . ASN B 1 288 ? -9.562 -26.219 -5.676 1 83.38 288 ASN B N 1
ATOM 4368 C CA . ASN B 1 288 ? -10.289 -26.734 -4.523 1 83.38 288 ASN B CA 1
ATOM 4369 C C . ASN B 1 288 ? -10.266 -28.266 -4.488 1 83.38 288 ASN B C 1
ATOM 4371 O O . ASN B 1 288 ? -10.172 -28.859 -3.416 1 83.38 288 ASN B O 1
ATOM 4375 N N . GLY B 1 289 ? -10.508 -28.906 -5.637 1 77.25 289 GLY B N 1
ATOM 4376 C CA . GLY B 1 289 ? -10.531 -30.344 -5.75 1 77.25 289 GLY B CA 1
ATOM 4377 C C . GLY B 1 289 ? -9.164 -30.984 -5.613 1 77.25 289 GLY B C 1
ATOM 4378 O O . GLY B 1 289 ? -9.047 -32.125 -5.188 1 77.25 289 GLY B O 1
ATOM 4379 N N . GLN B 1 290 ? -8.133 -30.375 -6.176 1 61.62 290 GLN B N 1
ATOM 4380 C CA . GLN B 1 290 ? -6.781 -30.906 -6.117 1 61.62 290 GLN B CA 1
ATOM 4381 C C . GLN B 1 290 ? -6.312 -31.047 -4.672 1 61.62 290 GLN B C 1
ATOM 4383 O O . GLN B 1 290 ? -5.52 -31.953 -4.359 1 61.62 290 GLN B O 1
ATOM 4388 N N . PHE B 1 291 ? -6.797 -30.219 -3.773 1 53.88 291 PHE B N 1
ATOM 4389 C CA . PHE B 1 291 ? -6.258 -30.281 -2.42 1 53.88 291 PHE B CA 1
ATOM 4390 C C . PHE B 1 291 ? -7.293 -30.844 -1.454 1 53.88 291 PHE B C 1
ATOM 4392 O O . PHE B 1 291 ? -7.004 -31.047 -0.271 1 53.88 291 PHE B O 1
ATOM 4399 N N . GLY B 1 292 ? -8.484 -30.953 -1.768 1 43.16 292 GLY B N 1
ATOM 4400 C CA . GLY B 1 292 ? -9.5 -31.625 -0.96 1 43.16 292 GLY B CA 1
ATOM 4401 C C . GLY B 1 292 ? -9.266 -33.125 -0.818 1 43.16 292 GLY B C 1
ATOM 4402 O O . GLY B 1 292 ? -9.891 -33.75 0.022 1 43.16 292 GLY B O 1
ATOM 4403 N N . ALA B 1 293 ? -8.703 -33.781 -1.784 1 35.97 293 ALA B N 1
ATOM 4404 C CA . ALA B 1 293 ? -8.648 -35.25 -1.623 1 35.97 293 ALA B CA 1
ATOM 4405 C C . ALA B 1 293 ? -7.57 -35.656 -0.623 1 35.97 293 ALA B C 1
ATOM 4407 O O . ALA B 1 293 ? -7.148 -36.812 -0.591 1 35.97 293 ALA B O 1
ATOM 4408 N N . PHE B 1 294 ? -7.164 -34.719 0.218 1 31.42 294 PHE B N 1
ATOM 4409 C CA . PHE B 1 294 ? -6.395 -35.5 1.174 1 31.42 294 PHE B CA 1
ATOM 4410 C C . PHE B 1 294 ? -7.309 -36.125 2.223 1 31.42 294 PHE B C 1
ATOM 4412 O O . PHE B 1 294 ? -8.32 -35.531 2.609 1 31.42 294 PHE B O 1
#

Organism: Vanrija humicola (NCBI:txid5417)

Solvent-accessible surface area (backbone atoms only — not comparable to full-atom values): 34664 Å² total; per-residue (Å²): 137,87,77,77,80,81,80,83,81,80,79,83,81,79,82,80,83,77,81,78,77,81,75,73,78,77,79,76,71,77,73,74,72,72,66,76,70,88,77,42,58,33,64,24,58,66,63,35,56,72,19,24,87,86,62,46,46,32,67,34,40,46,47,48,48,50,46,45,49,49,33,50,52,51,36,52,50,44,36,71,70,37,76,90,33,47,73,56,36,54,28,46,77,67,72,57,61,48,69,45,56,50,41,55,68,20,69,85,34,75,93,32,43,65,52,27,39,33,50,36,44,43,53,51,54,31,49,31,53,36,36,50,34,52,61,79,67,56,85,71,56,74,86,52,55,74,49,49,61,51,50,21,30,50,44,61,63,54,63,56,27,26,34,42,27,37,28,35,59,51,87,52,89,77,38,64,46,77,47,78,36,48,47,47,53,69,68,41,60,49,95,66,34,68,38,53,54,70,82,85,52,52,56,48,74,59,73,67,81,55,90,71,79,81,77,66,83,82,73,75,88,65,67,82,62,87,56,76,70,74,80,70,81,64,66,80,56,56,72,55,69,73,55,74,57,38,38,44,43,47,47,74,47,40,51,68,53,55,58,54,92,87,27,58,96,82,29,50,33,58,51,40,47,34,48,63,43,30,40,31,59,69,58,32,48,48,33,49,55,72,63,56,76,110,134,84,73,81,79,81,78,79,81,79,78,82,79,80,81,79,82,77,80,76,76,79,74,75,78,75,78,75,71,77,73,73,72,71,65,76,67,88,74,42,58,32,63,24,58,68,65,36,57,72,18,26,88,84,60,46,48,31,68,32,39,45,45,48,48,51,45,46,49,49,33,51,51,52,36,51,51,45,35,70,69,36,75,90,31,47,71,57,36,54,28,44,78,67,72,58,60,47,71,45,57,49,40,54,68,21,70,84,34,76,94,32,43,66,54,28,40,32,50,34,44,43,53,51,52,31,49,30,52,37,37,49,34,53,60,81,68,58,84,72,58,72,87,53,53,72,48,47,61,51,49,21,33,50,44,60,62,55,63,55,28,25,33,43,28,37,27,35,58,51,88,52,87,75,38,64,47,78,45,78,35,48,50,47,53,68,69,41,59,49,94,66,34,69,39,53,52,69,81,84,54,51,56,48,73,60,74,68,74,65,82,72,79,80,76,67,83,82,75,75,87,65,66,83,64,88,59,75,71,75,78,70,78,65,66,79,57,57,72,54,69,73,56,75,57,36,39,45,43,47,46,73,46,40,49,70,54,54,59,56,91,86,27,57,95,83,28,49,32,61,52,42,45,35,47,62,44,28,42,31,60,67,57,33,49,50,34,49,55,74,64,56,76,109

Secondary structure (DSSP, 8-state):
------------------------------------SS--GGG--GGGGG--TTS--HHHHHHHHHHHHHHHHHHHHHHHH-GGGHHHHHHHHTT---HHHHHHHHTT-GGGHHHHHHHHHHHHHHHHHHTB--SSPPPPPGGGTTHHHHHHHHHHH--SSEEEEEEE-SSSTT-EEEEEEETT--SSEETTEE-SS-TTSPPTT-----SS----------------------GGGTSS-----EEEEEEE--GGGTBTTTB-TT-HHHHHHHHHHHB-HHHHHHHHHHHHT-/------------------------------------SS--GGG--GGGGGB-TTS-BHHHHHHHHHHHHHHHHHHHHHHHH-GGGHHHHHHHHTT---HHHHHHHHTT-GGGHHHHHHHHHHHHHHHHHHTB--SSPPPPPGGGTTHHHHHHHHHHH--SSEEEEEEE-SSSTT-EEEEEEETT--SSEETTEE-SS-TTSPPTT----SSS----------------------GGGTSS-----EEEEEEE--GGGTBTTTB-TT-HHHHHHHHHHHB-HHHHHHHHHHHHT-